Protein AF-A0AAP4UAI7-F1 (afdb_monomer_lite)

Radius of gyration: 28.84 Å; chains: 1; bounding box: 67×57×80 Å

Foldseek 3Di:
DLQPLVDPVSLVVLVVLLVLLLVLCVLVVDDPQLSVQVVCCLRPVDHDDDPDDLDGSDALLLSLLSGNDLDLVVSVVSLVVVVVVQPDLVSNLVSLLVNLVCLQVQQDLDFRPRADPQRRDNSRLCLLSSLCNLPPPVVNCVDPSNVVNVVSNVVSCVCLLVCQLVVLVVVVVVFVPPAPPDPPPSSSGHNSLSVLLVNLQQLEPVNVVVCVVVPCDLLNSLQSLLQLVVCLVVQVRGDPVSVVSSVSRVVSLVDPSHDPSSVVSNVCSVVVVHHHPVRVVVVVVVVVVVCVVPPPPLLVVLVVCLVVVHDPVVSVVSLCVVQVLQKAWAAFPVDPVCLDPVNCNLQVSLVSLCVVLPVPKDWDWDQPPPQCKIFIDINNHTQFIARSVCRVDVRVVSSVVSSQVVLCVSQPLQWAWDDDDRTIMIGRHDNVVSVSCVVSVNDGPVVD

pLDDT: mean 77.15, std 14.74, range [32.81, 96.56]

Sequence (448 aa):
MYWKVEDKKWMKARKVLWAELKKCLLEHQYSKKEVKYMEPYFLKGIRKQEDIAWAEPVPLIYCLAWHPSDDINVWFAEFQRIKSEARCEESMLGSISTSYILIKDNSYLYSPLNATENVKSLFLQREQLLYQFLFLNQQFLDDAYVKQAEQWRLEALRPLNSGALFSIDKLGGIIKDNKEGEPFAPYFNAFSIQHLCHLSQYLSTEMYKRQMRRDDSEEKLGRMLATSLQFYQQRQQYSAAFQTIAELWFKQLDSDEIAPEWKTIWANAKAGKYLTRDEYFSKDEADEVDIENNKINVEDELKQLLLDGTDKSEIIDCLAEYFEAETIALFDIEDLDNIRPPYSGFIDPLEQLVKLRGELDSVSYQDEVKDDVLTISLNEKVIGEINLDEVFSNETADYFQQIIDLAMEWFPNQALLSVEEGSTSLFILPSNIFKLLEESGIESDLLN

Structure (mmCIF, N/CA/C/O backbone):
data_AF-A0AAP4UAI7-F1
#
_entry.id   AF-A0AAP4UAI7-F1
#
loop_
_atom_site.group_PDB
_atom_site.id
_atom_site.type_symbol
_atom_site.label_atom_id
_atom_site.label_alt_id
_atom_site.label_comp_id
_atom_site.label_asym_id
_atom_site.label_entity_id
_atom_site.label_seq_id
_atom_site.pdbx_PDB_ins_code
_atom_site.Cartn_x
_atom_site.Cartn_y
_atom_site.Cartn_z
_atom_site.occupancy
_atom_site.B_iso_or_equiv
_atom_site.auth_seq_id
_atom_site.auth_comp_id
_atom_site.auth_asym_id
_atom_site.auth_atom_id
_atom_site.pdbx_PDB_model_num
ATOM 1 N N . MET A 1 1 ? 8.196 -7.792 -33.479 1.00 76.38 1 MET A N 1
ATOM 2 C CA . MET A 1 1 ? 8.934 -7.082 -32.411 1.00 76.38 1 MET A CA 1
ATOM 3 C C . MET A 1 1 ? 8.120 -5.855 -32.018 1.00 76.38 1 MET A C 1
ATOM 5 O O . MET A 1 1 ? 7.808 -5.069 -32.903 1.00 76.38 1 MET A O 1
ATOM 9 N N . TYR A 1 2 ? 7.700 -5.728 -30.753 1.00 91.88 2 TYR A N 1
ATOM 10 C CA . TYR A 1 2 ? 6.829 -4.625 -30.299 1.00 91.88 2 TYR A CA 1
ATOM 11 C C . TYR A 1 2 ? 7.576 -3.298 -30.119 1.00 91.88 2 TYR A C 1
ATOM 13 O O . TYR A 1 2 ? 7.007 -2.226 -30.315 1.00 91.88 2 TYR A O 1
ATOM 21 N N . TRP A 1 3 ? 8.871 -3.366 -29.806 1.00 93.75 3 TRP A N 1
ATOM 22 C CA . TRP A 1 3 ? 9.751 -2.205 -29.803 1.00 93.75 3 TRP A CA 1
ATOM 23 C C . TRP A 1 3 ? 10.050 -1.775 -31.237 1.00 93.75 3 TRP A C 1
ATOM 25 O O . TRP A 1 3 ? 10.728 -2.482 -31.984 1.00 93.75 3 TRP A O 1
ATOM 35 N N . LYS A 1 4 ? 9.565 -0.591 -31.618 1.00 94.44 4 LYS A N 1
ATOM 36 C CA . LYS A 1 4 ? 9.777 -0.002 -32.948 1.00 94.44 4 LYS A CA 1
ATOM 37 C C . LYS A 1 4 ? 11.125 0.720 -33.002 1.00 94.44 4 LYS A C 1
ATOM 39 O O . LYS A 1 4 ? 11.189 1.922 -33.235 1.00 94.44 4 LYS A O 1
ATOM 44 N N . VAL A 1 5 ? 12.213 -0.012 -32.752 1.00 93.38 5 VAL A N 1
ATOM 45 C CA . VAL A 1 5 ? 13.566 0.558 -32.591 1.00 93.38 5 VAL A CA 1
ATOM 46 C C . VAL A 1 5 ? 14.080 1.297 -33.832 1.00 93.38 5 VAL A C 1
ATOM 48 O O . VAL A 1 5 ? 14.880 2.222 -33.709 1.00 93.38 5 VAL A O 1
ATOM 51 N N . GLU A 1 6 ? 13.606 0.915 -35.018 1.00 94.88 6 GLU A N 1
ATOM 52 C CA . GLU A 1 6 ? 13.963 1.550 -36.293 1.00 94.88 6 GLU A CA 1
ATOM 53 C C . GLU A 1 6 ? 13.157 2.835 -36.565 1.00 94.88 6 GLU A C 1
ATOM 55 O O . GLU A 1 6 ? 13.572 3.680 -37.363 1.00 94.88 6 GLU A O 1
ATOM 60 N N . ASP A 1 7 ? 12.032 3.036 -35.870 1.00 95.88 7 ASP A N 1
ATOM 61 C CA . ASP A 1 7 ? 11.216 4.241 -35.985 1.00 95.88 7 ASP A CA 1
ATOM 62 C C . ASP A 1 7 ? 11.823 5.376 -35.145 1.00 95.88 7 ASP A C 1
ATOM 64 O O . ASP A 1 7 ? 11.728 5.426 -33.915 1.00 95.88 7 ASP A O 1
ATOM 68 N N . LYS A 1 8 ? 12.437 6.344 -35.837 1.00 95.19 8 LYS A N 1
ATOM 69 C CA . LYS A 1 8 ? 13.074 7.514 -35.215 1.00 95.19 8 LYS A CA 1
ATOM 70 C C . LYS A 1 8 ? 12.103 8.368 -34.394 1.00 95.19 8 LYS A C 1
ATOM 72 O O . LYS A 1 8 ? 12.527 8.935 -33.386 1.00 95.19 8 LYS A O 1
ATOM 77 N N . LYS A 1 9 ? 10.835 8.497 -34.809 1.00 96.19 9 LYS A N 1
ATOM 78 C CA . LYS A 1 9 ? 9.836 9.285 -34.065 1.00 96.19 9 LYS A CA 1
ATOM 79 C C . LYS A 1 9 ? 9.455 8.557 -32.783 1.00 96.19 9 LYS A C 1
ATOM 81 O O . LYS A 1 9 ? 9.480 9.173 -31.718 1.00 96.19 9 LYS A O 1
ATOM 86 N N . TRP A 1 10 ? 9.200 7.252 -32.880 1.00 95.19 10 TRP A N 1
ATOM 87 C CA . TRP A 1 10 ? 8.909 6.404 -31.725 1.00 95.19 10 TRP A CA 1
ATOM 88 C C . TRP A 1 10 ? 10.057 6.423 -30.709 1.00 95.19 10 TRP A C 1
ATOM 90 O O . TRP A 1 10 ? 9.844 6.730 -29.538 1.00 95.19 10 TRP A O 1
ATOM 100 N N . MET A 1 11 ? 11.295 6.212 -31.165 1.00 96.56 11 MET A N 1
ATOM 101 C CA . MET A 1 11 ? 12.482 6.249 -30.306 1.00 96.56 11 MET A CA 1
ATOM 102 C C . MET A 1 11 ? 12.698 7.610 -29.640 1.00 96.56 11 MET A C 1
ATOM 104 O O . MET A 1 11 ? 13.124 7.661 -28.486 1.00 96.56 11 MET A O 1
ATOM 108 N N . LYS A 1 12 ? 12.424 8.719 -30.342 1.00 95.88 12 LYS A N 1
ATOM 109 C CA . LYS A 1 12 ? 12.525 10.062 -29.756 1.00 95.88 12 LYS A CA 1
ATOM 110 C C . LYS A 1 12 ? 11.512 10.238 -28.624 1.00 95.88 12 LYS A C 1
ATOM 112 O O . LYS A 1 12 ? 11.913 10.648 -27.541 1.00 95.88 12 LYS A O 1
ATOM 117 N N . ALA A 1 13 ? 10.246 9.881 -28.850 1.00 93.75 13 ALA A N 1
ATOM 118 C CA . ALA A 1 13 ? 9.206 9.948 -27.823 1.00 93.75 13 ALA A CA 1
ATOM 119 C C . ALA A 1 13 ? 9.535 9.047 -26.621 1.00 93.75 13 ALA A C 1
ATOM 121 O O . ALA A 1 13 ? 9.470 9.483 -25.475 1.00 93.75 13 ALA A O 1
ATOM 122 N N . ARG A 1 14 ? 9.993 7.814 -26.877 1.00 94.38 14 ARG A N 1
ATOM 123 C CA . ARG A 1 14 ? 10.362 6.859 -25.824 1.00 94.38 14 ARG A CA 1
ATOM 124 C C . ARG A 1 14 ? 11.541 7.349 -24.978 1.00 94.38 14 ARG A C 1
ATOM 126 O O . ARG A 1 14 ? 11.528 7.167 -23.770 1.00 94.38 14 ARG A O 1
ATOM 133 N N . LYS A 1 15 ? 12.537 8.013 -25.575 1.00 95.94 15 LYS A N 1
ATOM 134 C CA . LYS A 1 15 ? 13.660 8.615 -24.831 1.00 95.94 15 LYS A CA 1
ATOM 135 C C . LYS A 1 15 ? 13.243 9.784 -23.942 1.00 95.94 15 LYS A C 1
ATOM 137 O O . LYS A 1 15 ? 13.803 9.922 -22.861 1.00 95.94 15 LYS A O 1
ATOM 142 N N . VAL A 1 16 ? 12.298 10.610 -24.392 1.00 94.25 16 VAL A N 1
ATOM 143 C CA . VAL A 1 16 ? 11.741 11.694 -23.564 1.00 94.25 16 VAL A CA 1
ATOM 144 C C . VAL A 1 16 ? 11.039 11.095 -22.349 1.00 94.25 16 VAL A C 1
ATOM 146 O O . VAL A 1 16 ? 11.386 11.435 -21.224 1.00 94.25 16 VAL A O 1
ATOM 149 N N . LEU A 1 17 ? 10.169 10.107 -22.573 1.00 93.44 17 LEU A N 1
ATOM 150 C CA . LEU A 1 17 ? 9.471 9.415 -21.490 1.00 93.44 17 LEU A CA 1
ATOM 151 C C . LEU A 1 17 ? 10.438 8.721 -20.515 1.00 93.44 17 LEU A C 1
ATOM 153 O O . LEU A 1 17 ? 10.250 8.790 -19.307 1.00 93.44 17 LEU A O 1
ATOM 157 N N . TRP A 1 18 ? 11.506 8.096 -21.024 1.00 95.31 18 TRP A N 1
ATOM 158 C CA . TRP A 1 18 ? 12.556 7.510 -20.184 1.00 95.31 18 TRP A CA 1
ATOM 159 C C . TRP A 1 18 ? 13.267 8.556 -19.323 1.00 95.31 18 TRP A C 1
ATOM 161 O O . TRP A 1 18 ? 13.574 8.285 -18.169 1.00 95.31 18 TRP A O 1
ATOM 171 N N . ALA A 1 19 ? 13.550 9.741 -19.867 1.00 93.25 19 ALA A N 1
ATOM 172 C CA . ALA A 1 19 ? 14.228 10.797 -19.121 1.00 93.25 19 ALA A CA 1
ATOM 173 C C . ALA A 1 19 ? 13.386 11.298 -17.938 1.00 93.25 19 ALA A C 1
ATOM 175 O O . ALA A 1 19 ? 13.950 11.603 -16.890 1.00 93.25 19 ALA A O 1
ATOM 176 N N . GLU A 1 20 ? 12.063 11.353 -18.100 1.00 91.06 20 GLU A N 1
ATOM 177 C CA . GLU A 1 20 ? 11.120 11.665 -17.022 1.00 91.06 20 GLU A CA 1
ATOM 178 C C . GLU A 1 20 ? 11.054 10.513 -16.007 1.00 91.06 20 GLU A C 1
ATOM 180 O O . GLU A 1 20 ? 11.339 10.722 -14.831 1.00 91.06 20 GLU A O 1
ATOM 185 N N . LEU A 1 21 ? 10.831 9.277 -16.468 1.00 90.69 21 LEU A N 1
ATOM 186 C CA . LEU A 1 21 ? 10.752 8.090 -15.606 1.00 90.69 21 LEU A CA 1
ATOM 187 C C . LEU A 1 21 ? 12.034 7.850 -14.800 1.00 90.69 21 LEU A C 1
ATOM 189 O O . LEU A 1 21 ? 11.981 7.466 -13.637 1.00 90.69 21 LEU A O 1
ATOM 193 N N . LYS A 1 22 ? 13.197 8.115 -15.397 1.00 92.06 22 LYS A N 1
ATOM 194 C CA . LYS A 1 22 ? 14.500 8.015 -14.740 1.00 92.06 22 LYS A CA 1
ATOM 195 C C . LYS A 1 22 ? 14.610 8.922 -13.514 1.00 92.06 22 LYS A C 1
ATOM 197 O O . LYS A 1 22 ? 15.259 8.522 -12.553 1.00 92.06 22 LYS A O 1
ATOM 202 N N . LYS A 1 23 ? 14.032 10.127 -13.549 1.00 87.62 23 LYS A N 1
ATOM 203 C CA . LYS A 1 23 ? 14.032 11.026 -12.385 1.00 87.62 23 LYS A CA 1
ATOM 204 C C . LYS A 1 23 ? 13.208 10.414 -11.257 1.00 87.62 23 LYS A C 1
ATOM 206 O O . LYS A 1 23 ? 13.740 10.231 -10.170 1.00 87.62 23 LYS A O 1
ATOM 211 N N . CYS A 1 24 ? 11.993 9.957 -11.575 1.00 84.81 24 CYS A N 1
ATOM 212 C CA . CYS A 1 24 ? 11.124 9.283 -10.614 1.00 84.81 24 CYS A CA 1
ATOM 213 C C . CYS A 1 24 ? 11.801 8.047 -9.998 1.00 84.81 24 CYS A C 1
ATOM 215 O O . CYS A 1 24 ? 11.779 7.888 -8.785 1.00 84.81 24 CYS A O 1
ATOM 217 N N . LEU A 1 25 ? 12.451 7.196 -10.802 1.00 86.88 25 LEU A N 1
ATOM 218 C CA . LEU A 1 25 ? 13.156 6.010 -10.299 1.00 86.88 25 LEU A CA 1
ATOM 219 C C . LEU A 1 25 ? 14.270 6.370 -9.304 1.00 86.88 25 LEU A C 1
ATOM 221 O O . LEU A 1 25 ? 14.360 5.757 -8.249 1.00 86.88 25 LEU A O 1
ATOM 225 N N . LEU A 1 26 ? 15.105 7.368 -9.609 1.00 86.56 26 LEU A N 1
ATOM 226 C CA . LEU A 1 26 ? 16.193 7.777 -8.709 1.00 86.56 26 LEU A CA 1
ATOM 227 C C . LEU A 1 26 ? 15.679 8.319 -7.364 1.00 86.56 26 LEU A C 1
ATOM 229 O O . LEU A 1 26 ? 16.359 8.176 -6.356 1.00 86.56 26 LEU A O 1
ATOM 233 N N . GLU A 1 27 ? 14.491 8.919 -7.348 1.00 80.75 27 GLU A N 1
ATOM 234 C CA . GLU A 1 27 ? 13.838 9.410 -6.127 1.00 80.75 27 GLU A CA 1
ATOM 235 C C . GLU A 1 27 ? 13.199 8.289 -5.307 1.00 80.75 27 GLU A C 1
ATOM 237 O O . GLU A 1 27 ? 13.203 8.354 -4.084 1.00 80.75 27 GLU A O 1
ATOM 242 N N . HIS A 1 28 ? 12.744 7.212 -5.954 1.00 74.81 28 HIS A N 1
ATOM 243 C CA . HIS A 1 28 ? 12.301 5.984 -5.274 1.00 74.81 28 HIS A CA 1
ATOM 244 C C . HIS A 1 28 ? 13.496 5.110 -4.859 1.00 74.81 28 HIS A C 1
ATOM 246 O O . HIS A 1 28 ? 13.409 3.886 -4.865 1.00 74.81 28 HIS A O 1
ATOM 252 N N . GLN A 1 29 ? 14.632 5.746 -4.554 1.00 80.50 29 GLN A N 1
ATOM 253 C CA . GLN A 1 29 ? 15.857 5.138 -4.035 1.00 80.50 29 GLN A CA 1
ATOM 254 C C . GLN A 1 29 ? 16.508 4.069 -4.933 1.00 80.50 29 GLN A C 1
ATOM 256 O O . GLN A 1 29 ? 17.424 3.374 -4.495 1.00 80.50 29 GLN A O 1
ATOM 261 N N . TYR A 1 30 ? 16.134 3.970 -6.216 1.00 83.44 30 TYR A N 1
ATOM 262 C CA . TYR A 1 30 ? 16.882 3.129 -7.151 1.00 83.44 30 TYR A CA 1
ATOM 263 C C . TYR A 1 30 ? 18.268 3.725 -7.394 1.00 83.44 30 TYR A C 1
ATOM 265 O O . TYR A 1 30 ? 18.428 4.900 -7.740 1.00 83.44 30 TYR A O 1
ATOM 273 N N . SER A 1 31 ? 19.303 2.897 -7.300 1.00 86.44 31 SER A N 1
ATOM 274 C CA . SER A 1 31 ? 20.669 3.322 -7.569 1.00 86.44 31 SER A CA 1
ATOM 275 C C . SER A 1 31 ? 20.860 3.695 -9.044 1.00 86.44 31 SER A C 1
ATOM 277 O O . SER A 1 31 ? 20.263 3.135 -9.970 1.00 86.44 31 SER A O 1
ATOM 279 N N . LYS A 1 32 ? 21.816 4.594 -9.311 1.00 88.12 32 LYS A N 1
ATOM 280 C CA . LYS A 1 32 ? 22.241 4.921 -10.688 1.00 88.12 32 LYS A CA 1
ATOM 281 C C . LYS A 1 32 ? 22.667 3.676 -11.478 1.00 88.12 32 LYS A C 1
ATOM 283 O O . LYS A 1 32 ? 22.571 3.677 -12.708 1.00 88.12 32 LYS A O 1
ATOM 288 N N . LYS A 1 33 ? 23.162 2.642 -10.785 1.00 85.31 33 LYS A N 1
ATOM 289 C CA . LYS A 1 33 ? 23.569 1.362 -11.373 1.00 85.31 33 LYS A CA 1
ATOM 290 C C . LYS A 1 33 ? 22.338 0.608 -11.886 1.00 85.31 33 LYS A C 1
ATOM 292 O O . LYS A 1 33 ? 22.302 0.273 -13.065 1.00 85.31 33 LYS A O 1
ATOM 297 N N . GLU A 1 34 ? 21.314 0.433 -11.053 1.00 85.44 34 GLU A N 1
ATOM 298 C CA . GLU A 1 34 ? 20.052 -0.240 -11.406 1.00 85.44 34 GLU A CA 1
ATOM 299 C C . GLU A 1 34 ? 19.331 0.461 -12.555 1.00 85.44 34 GLU A C 1
ATOM 301 O O . GLU A 1 34 ? 19.024 -0.155 -13.576 1.00 85.44 34 GLU A O 1
ATOM 306 N N . VAL A 1 35 ? 19.177 1.783 -12.467 1.00 89.69 35 VAL A N 1
ATOM 307 C CA . VAL A 1 35 ? 18.531 2.582 -13.518 1.00 89.69 35 VAL A CA 1
ATOM 308 C C . VAL A 1 35 ? 19.244 2.428 -14.869 1.00 89.69 35 VAL A C 1
ATOM 310 O O . VAL A 1 35 ? 18.606 2.363 -15.923 1.00 89.69 35 VAL A O 1
ATOM 313 N N . LYS A 1 36 ? 20.579 2.315 -14.869 1.00 87.75 36 LYS A N 1
ATOM 314 C CA . LYS A 1 36 ? 21.368 2.075 -16.088 1.00 87.75 36 LYS A CA 1
ATOM 315 C C . LYS A 1 36 ? 21.093 0.695 -16.704 1.00 87.75 36 LYS A C 1
ATOM 317 O O . LYS A 1 36 ? 21.211 0.558 -17.924 1.00 87.75 36 LYS A O 1
ATOM 322 N N . TYR A 1 37 ? 20.737 -0.314 -15.908 1.00 85.12 37 TYR A N 1
ATOM 323 C CA . TYR A 1 37 ? 20.347 -1.640 -16.409 1.00 85.12 37 TYR A CA 1
ATOM 324 C C . TYR A 1 37 ? 18.906 -1.697 -16.914 1.00 85.12 37 TYR A C 1
ATOM 326 O O . TYR A 1 37 ? 18.614 -2.490 -17.809 1.00 85.12 37 TYR A O 1
ATOM 334 N N . MET A 1 38 ? 18.039 -0.823 -16.408 1.00 91.06 38 MET A N 1
ATOM 335 C CA . MET A 1 38 ? 16.642 -0.705 -16.828 1.00 91.06 38 MET A CA 1
ATOM 336 C C . MET A 1 38 ? 16.470 -0.012 -18.188 1.00 91.06 38 MET A C 1
ATOM 338 O O . MET A 1 38 ? 15.607 -0.397 -18.981 1.00 91.06 38 MET A O 1
ATOM 342 N N . GLU A 1 39 ? 17.332 0.957 -18.513 1.00 93.12 39 GLU A N 1
ATOM 343 C CA . GLU A 1 39 ? 17.245 1.745 -19.753 1.00 93.12 39 GLU A CA 1
ATOM 344 C C . GLU A 1 39 ? 17.208 0.903 -21.051 1.00 93.12 39 GLU A C 1
ATOM 346 O O . GLU A 1 39 ? 16.347 1.151 -21.905 1.00 93.12 39 GLU A O 1
ATOM 351 N N . PRO A 1 40 ? 18.093 -0.098 -21.260 1.00 92.44 40 PRO A N 1
ATOM 352 C CA . PRO A 1 40 ? 18.073 -0.915 -22.472 1.00 92.44 40 PRO A CA 1
ATOM 353 C C . PRO A 1 40 ? 16.769 -1.692 -22.651 1.00 92.44 40 PRO A C 1
ATOM 355 O O . PRO A 1 40 ? 16.309 -1.844 -23.787 1.00 92.44 40 PRO A O 1
ATOM 358 N N . TYR A 1 41 ? 16.157 -2.146 -21.557 1.00 92.94 41 TYR A N 1
ATOM 359 C CA . TYR A 1 41 ? 14.871 -2.823 -21.621 1.00 92.94 41 TYR A CA 1
ATOM 360 C C . TYR A 1 41 ? 13.769 -1.841 -22.012 1.00 92.94 41 TYR A C 1
ATOM 362 O O . TYR A 1 41 ? 13.064 -2.059 -22.996 1.00 92.94 41 TYR A O 1
ATOM 370 N N . PHE A 1 42 ? 13.686 -0.699 -21.332 1.00 94.81 42 PHE A N 1
ATOM 371 C CA . PHE A 1 42 ? 12.674 0.311 -21.624 1.00 94.81 42 PHE A CA 1
ATOM 372 C C . PHE A 1 42 ? 12.702 0.770 -23.092 1.00 94.81 42 PHE A C 1
ATOM 374 O O . PHE A 1 42 ? 11.671 0.842 -23.771 1.00 94.81 42 PHE A O 1
ATOM 381 N N . LEU A 1 43 ? 13.904 1.049 -23.604 1.00 95.00 43 LEU A N 1
ATOM 382 C CA . LEU A 1 43 ? 14.095 1.600 -24.943 1.00 95.00 43 LEU A CA 1
ATOM 383 C C . LEU A 1 43 ? 14.069 0.550 -26.056 1.00 95.00 43 LEU A C 1
ATOM 385 O O . LEU A 1 43 ? 13.729 0.898 -27.187 1.00 95.00 43 LEU A O 1
ATOM 389 N N . LYS A 1 44 ? 14.477 -0.697 -25.787 1.00 93.06 44 LYS A N 1
ATOM 390 C CA . LYS A 1 44 ? 14.738 -1.697 -26.843 1.00 93.06 44 LYS A CA 1
ATOM 391 C C . LYS A 1 44 ? 14.247 -3.117 -26.537 1.00 93.06 44 LYS A C 1
ATOM 393 O O . LYS A 1 44 ? 14.396 -3.979 -27.397 1.00 93.06 44 LYS A O 1
ATOM 398 N N .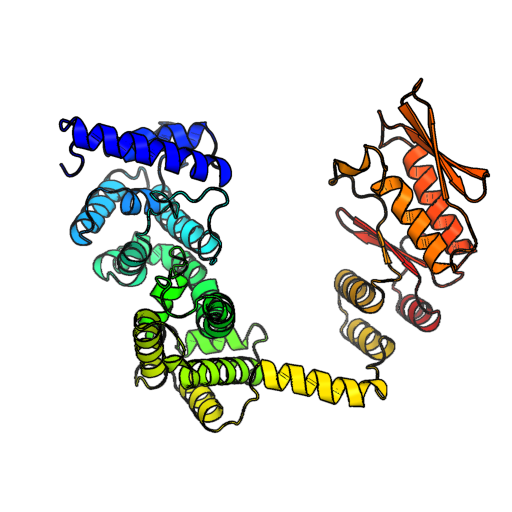 GLY A 1 45 ? 13.709 -3.375 -25.348 1.00 89.88 45 GLY A N 1
ATOM 399 C CA . GLY A 1 45 ? 13.297 -4.708 -24.898 1.00 89.88 45 GLY A CA 1
ATOM 400 C C . GLY A 1 45 ? 14.472 -5.629 -24.563 1.00 89.88 45 GLY A C 1
ATOM 401 O O . GLY A 1 45 ? 14.315 -6.843 -24.529 1.00 89.88 45 GLY A O 1
ATOM 402 N N . ILE A 1 46 ? 15.672 -5.077 -24.353 1.00 88.00 46 ILE A N 1
ATOM 403 C CA . ILE A 1 46 ? 16.888 -5.861 -24.105 1.00 88.00 46 ILE A CA 1
ATOM 404 C C . ILE A 1 46 ? 17.129 -5.971 -22.598 1.00 88.00 46 ILE A C 1
ATOM 406 O O . IL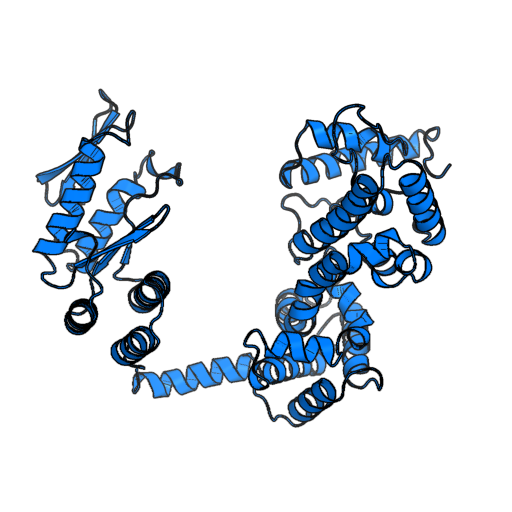E A 1 46 ? 17.455 -4.971 -21.957 1.00 88.00 46 ILE A O 1
ATOM 410 N N . ARG A 1 47 ? 17.039 -7.186 -22.044 1.00 82.75 47 ARG A N 1
ATOM 411 C CA . ARG A 1 47 ? 17.447 -7.488 -20.661 1.00 82.75 47 ARG A CA 1
ATOM 412 C C . ARG A 1 47 ? 18.927 -7.872 -20.653 1.00 82.75 47 ARG A C 1
ATOM 414 O O . ARG A 1 47 ? 19.324 -8.819 -21.325 1.00 82.75 47 ARG A O 1
ATOM 421 N N . LYS A 1 48 ? 19.761 -7.126 -19.926 1.00 71.12 48 LYS A N 1
ATOM 422 C CA . LYS A 1 48 ? 21.174 -7.485 -19.724 1.00 71.12 48 LYS A CA 1
ATOM 423 C C . LYS A 1 48 ? 21.296 -8.345 -18.474 1.00 71.12 48 LYS A C 1
ATOM 425 O O . LYS A 1 48 ? 21.138 -7.814 -17.385 1.00 71.12 48 LYS A O 1
ATOM 430 N N . GLN A 1 49 ? 21.589 -9.632 -18.624 1.00 63.56 49 GLN A N 1
ATOM 431 C CA . GLN A 1 49 ? 21.944 -10.483 -17.487 1.00 63.56 49 GLN A CA 1
ATOM 432 C C . GLN A 1 49 ? 23.398 -10.195 -17.076 1.00 63.56 49 GLN A C 1
ATOM 434 O O . GLN A 1 49 ? 24.285 -10.226 -17.928 1.00 63.56 49 GLN A O 1
ATOM 439 N N . GLU A 1 50 ? 23.655 -9.882 -15.802 1.00 59.72 50 GLU A N 1
ATOM 440 C CA . GLU A 1 50 ? 25.025 -9.863 -15.265 1.00 59.72 50 GLU A CA 1
ATOM 441 C C . GLU A 1 50 ? 25.406 -11.269 -14.797 1.00 59.72 50 GLU A C 1
ATOM 443 O O . GLU A 1 50 ? 24.634 -11.925 -14.102 1.00 59.72 50 GLU A O 1
ATOM 448 N N . ASP A 1 51 ? 26.604 -11.744 -15.135 1.00 54.72 51 ASP A N 1
ATOM 449 C CA . ASP A 1 51 ? 27.082 -13.098 -14.806 1.00 54.72 51 ASP A CA 1
ATOM 450 C C . ASP A 1 51 ? 27.233 -13.386 -13.298 1.00 54.72 51 ASP A C 1
ATOM 452 O O . ASP A 1 51 ? 27.428 -14.538 -12.930 1.00 54.72 51 ASP A O 1
ATOM 456 N N . ILE A 1 52 ? 27.122 -12.381 -12.412 1.00 47.94 52 ILE A N 1
ATOM 457 C CA . ILE A 1 52 ? 27.586 -12.503 -11.013 1.00 47.94 52 ILE A CA 1
ATOM 458 C C . ILE A 1 52 ? 26.552 -12.062 -9.949 1.00 47.94 52 ILE A C 1
ATOM 460 O O . ILE A 1 52 ? 26.721 -12.388 -8.779 1.00 47.94 52 ILE A O 1
ATOM 464 N N . ALA A 1 53 ? 25.446 -11.394 -10.297 1.00 50.47 53 ALA A N 1
ATOM 465 C CA . ALA A 1 53 ? 24.447 -10.971 -9.305 1.00 50.47 53 ALA A CA 1
ATOM 466 C C . ALA A 1 53 ? 23.164 -11.815 -9.380 1.00 50.47 53 ALA A C 1
ATOM 468 O O . ALA A 1 53 ? 22.595 -11.991 -10.454 1.00 50.47 53 ALA A O 1
ATOM 469 N N . TRP A 1 54 ? 22.688 -12.280 -8.222 1.00 50.16 54 TRP A N 1
ATOM 470 C CA . TRP A 1 54 ? 21.348 -12.855 -8.024 1.00 50.16 54 TRP A CA 1
ATOM 471 C C . TRP A 1 54 ? 20.216 -11.831 -8.234 1.00 50.16 54 TRP A C 1
ATOM 473 O O . TRP A 1 54 ? 19.046 -12.200 -8.266 1.00 50.16 54 TRP A O 1
ATOM 483 N N . ALA A 1 55 ? 20.558 -10.547 -8.369 1.00 55.16 55 ALA A N 1
ATOM 484 C CA . ALA A 1 55 ? 19.613 -9.459 -8.559 1.00 55.16 55 ALA A CA 1
ATOM 485 C C . ALA A 1 55 ? 19.099 -9.408 -10.004 1.00 55.16 55 ALA A C 1
ATOM 487 O O . ALA A 1 55 ? 19.876 -9.398 -10.965 1.00 55.16 55 ALA A O 1
ATOM 488 N N . GLU A 1 56 ? 17.780 -9.323 -10.155 1.00 66.56 56 GLU A N 1
ATOM 489 C CA . GLU A 1 56 ? 17.173 -9.097 -11.456 1.00 66.56 56 GLU A CA 1
ATOM 490 C C . GLU A 1 56 ? 17.519 -7.698 -11.982 1.00 66.56 56 GLU A C 1
ATOM 492 O O . GLU A 1 56 ? 17.258 -6.704 -11.308 1.00 66.56 56 GLU A O 1
ATOM 497 N N . PRO A 1 57 ? 18.043 -7.573 -13.212 1.00 71.50 57 PRO A N 1
ATOM 498 C CA . PRO A 1 57 ? 18.409 -6.271 -13.771 1.00 71.50 57 PRO A CA 1
ATOM 499 C C . PRO A 1 57 ? 17.184 -5.377 -14.015 1.00 71.50 57 PRO A C 1
ATOM 501 O O . PRO A 1 57 ? 17.303 -4.154 -14.017 1.00 71.50 57 PRO A O 1
ATOM 504 N N . VAL A 1 58 ? 16.019 -5.994 -14.255 1.00 86.56 58 VAL A N 1
ATOM 505 C CA . VAL A 1 58 ? 14.716 -5.335 -14.389 1.00 86.56 58 VAL A CA 1
ATOM 506 C C . VAL A 1 58 ? 13.646 -6.262 -13.796 1.00 86.56 58 VAL A C 1
ATOM 508 O O . VAL A 1 58 ? 13.455 -7.350 -14.357 1.00 86.56 58 VAL A O 1
ATOM 511 N N . PRO A 1 59 ? 12.953 -5.843 -12.718 1.00 87.75 59 PRO A N 1
ATOM 512 C CA . PRO A 1 59 ? 11.821 -6.564 -12.140 1.00 87.75 59 PRO A CA 1
ATOM 513 C C . PRO A 1 59 ? 10.748 -6.931 -13.171 1.00 87.75 59 PRO A C 1
ATOM 515 O O . PRO A 1 59 ? 10.444 -6.135 -14.069 1.00 87.75 59 PRO A O 1
ATOM 518 N N . LEU A 1 60 ? 10.134 -8.111 -13.025 1.00 91.19 60 LEU A N 1
ATOM 519 C CA . LEU A 1 60 ? 9.073 -8.596 -13.921 1.00 91.19 60 LEU A CA 1
ATOM 520 C C . LEU A 1 60 ? 7.923 -7.591 -14.063 1.00 91.19 60 LEU A C 1
ATOM 522 O O . LEU A 1 60 ? 7.504 -7.314 -15.186 1.00 91.19 60 LEU A O 1
ATOM 526 N N . ILE A 1 61 ? 7.456 -6.983 -12.972 1.00 91.38 61 ILE A N 1
ATOM 527 C CA . ILE A 1 61 ? 6.380 -5.985 -13.036 1.00 91.38 61 ILE A CA 1
ATOM 528 C C . ILE A 1 61 ? 6.705 -4.802 -13.957 1.00 91.38 61 ILE A C 1
ATOM 530 O O . ILE A 1 61 ? 5.856 -4.389 -14.745 1.00 91.38 61 ILE A O 1
ATOM 534 N N . TYR A 1 62 ? 7.942 -4.301 -13.939 1.00 92.00 62 TYR A N 1
ATOM 535 C CA . TYR A 1 62 ? 8.383 -3.253 -14.861 1.00 92.00 62 TYR A CA 1
ATOM 536 C C . TYR A 1 62 ? 8.569 -3.781 -16.274 1.00 92.00 62 TYR A C 1
ATOM 538 O O . TYR A 1 62 ? 8.336 -3.052 -17.238 1.00 92.00 62 TYR A O 1
ATOM 546 N N . CYS A 1 63 ? 8.931 -5.058 -16.418 1.00 92.75 63 CYS A N 1
ATOM 547 C CA . CYS A 1 63 ? 8.985 -5.678 -17.730 1.00 92.75 63 CYS A CA 1
ATOM 548 C C . CYS A 1 63 ? 7.613 -5.638 -18.412 1.00 92.75 63 CYS A C 1
ATOM 550 O O . CYS A 1 63 ? 7.524 -5.226 -19.570 1.00 92.75 63 CYS A O 1
ATOM 552 N N . LEU A 1 64 ? 6.555 -5.974 -17.676 1.00 94.50 64 LEU A N 1
ATOM 553 C CA . LEU A 1 64 ? 5.173 -5.915 -18.148 1.00 94.50 64 LEU A CA 1
ATOM 554 C C . LEU A 1 64 ? 4.700 -4.465 -18.339 1.00 94.50 64 LEU A C 1
ATOM 556 O O . LEU A 1 64 ? 4.249 -4.092 -19.423 1.00 94.50 64 LEU A O 1
ATOM 560 N N . ALA A 1 65 ? 4.886 -3.613 -17.327 1.00 92.31 65 ALA A N 1
ATOM 561 C CA . ALA A 1 65 ? 4.439 -2.222 -17.352 1.00 92.31 65 ALA A CA 1
ATOM 562 C C . ALA A 1 65 ? 5.069 -1.426 -18.505 1.00 92.31 65 ALA A C 1
ATOM 564 O O . ALA A 1 65 ? 4.396 -0.670 -19.202 1.00 92.31 65 ALA A O 1
ATOM 565 N N . TRP A 1 66 ? 6.364 -1.613 -18.762 1.00 94.56 66 TRP A N 1
ATOM 566 C CA . TRP A 1 66 ? 7.089 -0.861 -19.788 1.00 94.56 66 TRP A CA 1
ATOM 567 C C . TRP A 1 66 ? 7.056 -1.521 -21.172 1.00 94.56 66 TRP A C 1
ATOM 569 O O . TRP A 1 66 ? 7.634 -0.977 -22.122 1.00 94.56 66 TRP A O 1
ATOM 579 N N . HIS A 1 67 ? 6.380 -2.662 -21.322 1.00 95.38 67 HIS A N 1
ATOM 580 C CA . HIS A 1 67 ? 6.216 -3.332 -22.607 1.00 95.38 67 HIS A CA 1
ATOM 581 C C . HIS A 1 67 ? 5.362 -2.472 -23.575 1.00 95.38 67 HIS A C 1
ATOM 583 O O . HIS A 1 67 ? 4.331 -1.955 -23.173 1.00 95.38 67 HIS A O 1
ATOM 589 N N . PRO A 1 68 ? 5.684 -2.293 -24.870 1.00 94.44 68 PRO A N 1
ATOM 590 C CA . PRO A 1 68 ? 4.908 -1.398 -25.747 1.00 94.44 68 PRO A CA 1
ATOM 591 C C . PRO A 1 68 ? 3.464 -1.838 -26.052 1.00 94.44 68 PRO A C 1
ATOM 593 O O . PRO A 1 68 ? 2.670 -1.019 -26.498 1.00 94.44 68 PRO A O 1
ATOM 596 N N . SER A 1 69 ? 3.136 -3.116 -25.853 1.00 94.44 69 SER A N 1
ATOM 597 C CA . SER A 1 69 ? 1.778 -3.672 -26.013 1.00 94.44 69 SER A CA 1
ATOM 598 C C . SER A 1 69 ? 0.973 -3.591 -24.714 1.00 94.44 69 SER A C 1
ATOM 600 O O . SER A 1 69 ? 1.563 -3.792 -23.654 1.00 94.44 69 SER A O 1
ATOM 602 N N . ASP A 1 70 ? -0.341 -3.386 -24.826 1.00 92.12 70 ASP A N 1
ATOM 603 C CA . ASP A 1 70 ? -1.338 -3.506 -23.743 1.00 92.12 70 ASP A CA 1
ATOM 604 C C . ASP A 1 70 ? -2.054 -4.877 -23.746 1.00 92.12 70 ASP A C 1
ATOM 606 O O . ASP A 1 70 ? -2.919 -5.140 -22.916 1.00 92.12 70 ASP A O 1
ATOM 610 N N . ASP A 1 71 ? -1.728 -5.760 -24.698 1.00 93.06 71 ASP A N 1
ATOM 611 C CA . ASP A 1 71 ? -2.357 -7.081 -24.831 1.00 93.06 71 ASP A CA 1
ATOM 612 C C . ASP A 1 71 ? -1.828 -8.070 -23.776 1.00 93.06 71 ASP A C 1
ATOM 614 O O . ASP A 1 71 ? -0.644 -8.419 -23.757 1.00 93.06 71 ASP A O 1
ATOM 618 N N . ILE A 1 72 ? -2.739 -8.574 -22.940 1.00 90.81 72 ILE A N 1
ATOM 619 C CA . ILE A 1 72 ? -2.493 -9.563 -21.882 1.00 90.81 72 ILE A CA 1
ATOM 620 C C . ILE A 1 72 ? -1.830 -10.845 -22.411 1.00 90.81 72 ILE A C 1
ATOM 622 O O . ILE A 1 72 ? -0.963 -11.405 -21.740 1.00 90.81 72 ILE A O 1
ATOM 626 N N . ASN A 1 73 ? -2.172 -11.312 -23.615 1.00 92.50 73 ASN A N 1
ATOM 627 C CA . ASN A 1 73 ? -1.549 -12.512 -24.189 1.00 92.50 73 ASN A CA 1
ATOM 628 C C . ASN A 1 73 ? -0.082 -12.261 -24.547 1.00 92.50 73 ASN A C 1
ATOM 630 O O . ASN A 1 73 ? 0.762 -13.151 -24.439 1.00 92.50 73 ASN A O 1
ATOM 634 N N . VAL A 1 74 ? 0.234 -11.030 -24.953 1.00 94.50 74 VAL A N 1
ATOM 635 C CA . VAL A 1 74 ? 1.611 -10.610 -25.223 1.00 94.50 74 VAL A CA 1
ATOM 636 C C . VAL A 1 74 ? 2.405 -10.534 -23.927 1.00 94.50 74 VAL A C 1
ATOM 638 O O . VAL A 1 74 ? 3.552 -10.969 -23.894 1.00 94.50 74 VAL A O 1
ATOM 641 N N . TRP A 1 75 ? 1.793 -10.044 -22.850 1.00 95.12 75 TRP A N 1
ATOM 642 C CA . TRP A 1 75 ? 2.400 -10.035 -21.518 1.00 95.12 75 TRP A CA 1
ATOM 643 C C . TRP A 1 75 ? 2.638 -11.444 -20.983 1.00 95.12 75 TRP A C 1
ATOM 645 O O . TRP A 1 75 ? 3.691 -11.710 -20.412 1.00 95.12 75 TRP A O 1
ATOM 655 N N . PHE A 1 76 ? 1.715 -12.373 -21.236 1.00 94.69 76 PHE A N 1
ATOM 656 C CA . PHE A 1 76 ? 1.911 -13.774 -20.881 1.00 94.69 76 PHE A CA 1
ATOM 657 C C . PHE A 1 76 ? 3.069 -14.399 -21.666 1.00 94.69 76 PHE A C 1
ATOM 659 O O . PHE A 1 76 ? 3.917 -15.068 -21.082 1.00 94.69 76 PHE A O 1
ATOM 666 N N . ALA A 1 77 ? 3.165 -14.134 -22.972 1.00 93.38 77 ALA A N 1
ATOM 667 C CA . ALA A 1 77 ? 4.300 -14.580 -23.779 1.00 93.38 77 ALA A CA 1
ATOM 668 C C . ALA A 1 77 ? 5.632 -13.984 -23.288 1.00 93.38 77 ALA A C 1
ATOM 670 O O . ALA A 1 77 ? 6.646 -14.681 -23.263 1.00 93.38 77 ALA A O 1
ATOM 671 N N . GLU A 1 78 ? 5.629 -12.722 -22.856 1.00 92.19 78 GLU A N 1
ATOM 672 C CA . GLU A 1 78 ? 6.800 -12.064 -22.275 1.00 92.19 78 GLU A CA 1
ATOM 673 C C . GLU A 1 78 ? 7.192 -12.678 -20.925 1.00 92.19 78 GLU A C 1
ATOM 675 O O . GLU A 1 78 ? 8.369 -12.947 -20.692 1.00 92.19 78 GLU A O 1
ATOM 680 N N . PHE A 1 79 ? 6.218 -12.994 -20.070 1.00 93.69 79 PHE A N 1
ATOM 681 C CA . PHE A 1 79 ? 6.441 -13.754 -18.841 1.00 93.69 79 PHE A CA 1
ATOM 682 C C . PHE A 1 79 ? 7.060 -15.129 -19.130 1.00 93.69 79 PHE A C 1
ATOM 684 O O . PHE A 1 79 ? 8.062 -15.485 -18.513 1.00 93.69 79 PHE A O 1
ATOM 691 N N . GLN A 1 80 ? 6.537 -15.877 -20.109 1.00 93.00 80 GLN A N 1
ATOM 692 C CA . GLN A 1 80 ? 7.102 -17.175 -20.501 1.00 93.00 80 GLN A CA 1
ATOM 693 C C . GLN A 1 80 ? 8.530 -17.040 -21.052 1.00 93.00 80 GLN A C 1
ATOM 695 O O . GLN A 1 80 ? 9.390 -17.869 -20.748 1.00 93.00 80 GLN A O 1
ATOM 700 N N . ARG A 1 81 ? 8.822 -15.972 -21.807 1.00 90.38 81 ARG A N 1
ATOM 701 C CA . ARG A 1 81 ? 10.183 -15.656 -22.267 1.00 90.38 81 ARG A CA 1
ATOM 702 C C . ARG A 1 81 ? 11.119 -15.403 -21.084 1.00 90.38 81 ARG A C 1
ATOM 704 O O . ARG A 1 81 ? 12.165 -16.040 -20.999 1.00 90.38 81 ARG A O 1
ATOM 711 N N . ILE A 1 82 ? 10.727 -14.536 -20.151 1.00 88.88 82 ILE A N 1
ATOM 712 C CA . ILE A 1 82 ? 11.492 -14.217 -18.933 1.00 88.88 82 ILE A CA 1
ATOM 713 C C . ILE A 1 82 ? 11.747 -15.475 -18.100 1.00 88.88 82 ILE A C 1
ATOM 715 O O . ILE A 1 82 ? 12.877 -15.711 -17.679 1.00 88.88 82 ILE A O 1
ATOM 719 N N . LYS A 1 83 ? 10.722 -16.311 -17.937 1.00 88.94 83 LYS A N 1
ATOM 720 C CA . LYS A 1 83 ? 10.800 -17.600 -17.251 1.00 88.94 83 LYS A CA 1
ATOM 721 C C . LYS A 1 83 ? 11.791 -18.553 -17.916 1.00 88.94 83 LYS A C 1
ATOM 723 O O . LYS A 1 83 ? 12.567 -19.196 -17.221 1.00 88.94 83 LYS A O 1
ATOM 728 N N . SER A 1 84 ? 11.818 -18.617 -19.249 1.00 87.88 84 SER A N 1
ATOM 729 C CA . SER A 1 84 ? 12.792 -19.441 -19.985 1.00 87.88 84 SER A CA 1
ATOM 730 C C . SER A 1 84 ? 14.237 -18.934 -19.886 1.00 87.88 84 SER A C 1
ATOM 732 O O . SER A 1 84 ? 15.173 -19.697 -20.103 1.00 87.88 84 SER A O 1
ATOM 734 N N . GLU A 1 85 ? 14.420 -17.653 -19.554 1.00 84.62 85 GLU A N 1
ATOM 735 C CA . GLU A 1 85 ? 15.723 -17.005 -19.371 1.00 84.62 85 GLU A CA 1
ATOM 736 C C . GLU A 1 85 ? 16.219 -17.065 -17.919 1.00 84.62 85 GLU A C 1
ATOM 738 O O . GLU A 1 85 ? 17.363 -16.684 -17.651 1.00 84.62 85 GLU A O 1
ATOM 743 N N . ALA A 1 86 ? 15.374 -17.504 -16.981 1.00 81.81 86 ALA A N 1
ATOM 744 C CA . ALA A 1 86 ? 15.728 -17.612 -15.575 1.00 81.81 86 ALA A CA 1
ATOM 745 C C . ALA A 1 86 ? 16.819 -18.675 -15.376 1.00 81.81 86 ALA A C 1
ATOM 747 O O . ALA A 1 86 ? 16.757 -19.773 -15.928 1.00 81.81 86 ALA A O 1
ATOM 748 N N . ARG A 1 87 ? 17.833 -18.345 -14.570 1.00 77.75 87 ARG A N 1
ATOM 749 C CA . ARG A 1 87 ? 18.982 -19.238 -14.328 1.00 77.75 87 ARG A CA 1
ATOM 750 C C . ARG A 1 87 ? 18.616 -20.453 -13.488 1.00 77.75 87 ARG A C 1
ATOM 752 O O . ARG A 1 87 ? 19.179 -21.527 -13.675 1.00 77.75 87 ARG A O 1
ATOM 759 N N . CYS A 1 88 ? 17.710 -20.250 -12.544 1.00 80.94 88 CYS A N 1
ATOM 760 C CA . CYS A 1 88 ? 17.243 -21.250 -11.605 1.00 80.94 88 CYS A CA 1
ATOM 761 C C . CYS A 1 88 ? 15.837 -20.896 -11.117 1.00 80.94 88 CYS A C 1
ATOM 763 O O . CYS A 1 88 ? 15.311 -19.809 -11.380 1.00 80.94 88 CYS A O 1
ATOM 765 N N . GLU A 1 89 ? 15.249 -21.833 -10.384 1.00 83.31 89 GLU A N 1
ATOM 766 C CA . GLU A 1 89 ? 13.949 -21.683 -9.742 1.00 83.31 89 GLU A CA 1
ATOM 767 C C . GLU A 1 89 ? 13.920 -20.508 -8.759 1.00 83.31 89 GLU A C 1
ATOM 769 O O . GLU A 1 89 ? 12.995 -19.699 -8.838 1.00 83.31 89 GLU A O 1
ATOM 774 N N . GLU A 1 90 ? 14.952 -20.328 -7.925 1.00 84.25 90 GLU A N 1
ATOM 775 C CA . GLU A 1 90 ? 14.978 -19.218 -6.962 1.00 84.25 90 GLU A CA 1
ATOM 776 C C . GLU A 1 90 ? 14.982 -17.851 -7.654 1.00 84.25 90 GLU A C 1
ATOM 778 O O . GLU A 1 90 ? 14.341 -16.915 -7.181 1.00 84.25 90 GLU A O 1
ATOM 783 N N . SER A 1 91 ? 15.653 -17.732 -8.804 1.00 81.94 91 SER A N 1
ATOM 784 C CA . SER A 1 91 ? 15.684 -16.489 -9.582 1.00 81.94 91 SER A CA 1
ATOM 785 C C . SER A 1 91 ? 14.301 -16.126 -10.120 1.00 81.94 91 SER A C 1
ATOM 787 O O . SER A 1 91 ? 13.911 -14.961 -10.053 1.00 81.94 91 SER A O 1
ATOM 789 N N . MET A 1 92 ? 13.549 -17.105 -10.633 1.00 87.88 92 MET A N 1
ATOM 790 C CA . MET A 1 92 ? 12.201 -16.850 -11.141 1.00 87.88 92 MET A CA 1
ATOM 791 C C . MET A 1 92 ? 11.217 -16.561 -10.005 1.00 87.88 92 MET A C 1
ATOM 793 O O . MET A 1 92 ? 10.397 -15.649 -10.112 1.00 87.88 92 MET A O 1
ATOM 797 N N . LEU A 1 93 ? 11.318 -17.304 -8.901 1.00 87.75 93 LEU A N 1
ATOM 798 C CA . LEU A 1 93 ? 10.493 -17.071 -7.721 1.00 87.75 93 LEU A CA 1
ATOM 799 C C . LEU A 1 93 ? 10.752 -15.674 -7.136 1.00 87.75 93 LEU A C 1
ATOM 801 O O . LEU A 1 93 ? 9.801 -14.946 -6.862 1.00 87.75 93 LEU A O 1
ATOM 805 N N . GLY A 1 94 ? 12.024 -15.271 -7.043 1.00 86.56 94 GLY A N 1
ATOM 806 C CA . GLY A 1 94 ? 12.446 -13.930 -6.634 1.00 86.56 94 GLY A CA 1
ATOM 807 C C . GLY A 1 94 ? 11.891 -12.819 -7.530 1.00 86.56 94 GLY A C 1
ATOM 808 O O . GLY A 1 94 ? 11.496 -11.765 -7.036 1.00 86.56 94 GLY A O 1
ATOM 809 N N . SER A 1 95 ? 11.789 -13.061 -8.840 1.00 87.00 95 SER A N 1
ATOM 810 C CA . SER A 1 95 ? 11.172 -12.128 -9.795 1.00 87.00 95 SER A CA 1
ATOM 811 C C . SER A 1 95 ? 9.697 -11.859 -9.501 1.00 87.00 95 SER A C 1
ATOM 813 O O . SER A 1 95 ? 9.216 -10.717 -9.502 1.00 87.00 95 SER A O 1
ATOM 815 N N . ILE A 1 96 ? 8.965 -12.943 -9.244 1.00 91.12 96 ILE A N 1
ATOM 816 C CA . ILE A 1 96 ? 7.530 -12.908 -8.984 1.00 91.12 96 ILE A CA 1
ATOM 817 C C . ILE A 1 96 ? 7.273 -12.280 -7.611 1.00 91.12 96 ILE A C 1
ATOM 819 O O . ILE A 1 96 ? 6.442 -11.379 -7.505 1.00 91.12 96 ILE A O 1
ATOM 823 N N . SER A 1 97 ? 8.013 -12.688 -6.575 1.00 89.75 97 SER A N 1
ATOM 824 C CA . SER A 1 97 ? 7.864 -12.127 -5.229 1.00 89.75 97 SER A CA 1
ATOM 825 C C . SER A 1 97 ? 8.201 -10.635 -5.194 1.00 89.75 97 SER A C 1
ATOM 827 O O . SER A 1 97 ? 7.405 -9.855 -4.676 1.00 89.75 97 SER A O 1
ATOM 829 N N . THR A 1 98 ? 9.292 -10.207 -5.840 1.00 88.44 98 THR A N 1
ATOM 830 C CA . THR A 1 98 ? 9.656 -8.783 -5.972 1.00 88.44 98 THR A CA 1
ATOM 831 C C . THR A 1 98 ? 8.547 -7.984 -6.650 1.00 88.44 98 THR A C 1
ATOM 833 O O . THR A 1 98 ? 8.257 -6.864 -6.246 1.00 88.44 98 THR A O 1
ATOM 836 N N . SER A 1 99 ? 7.873 -8.557 -7.651 1.00 89.94 99 SER A N 1
ATOM 837 C CA . SER A 1 99 ? 6.741 -7.895 -8.309 1.00 89.94 99 SER A CA 1
ATOM 838 C C . SER A 1 99 ? 5.581 -7.642 -7.341 1.00 89.94 99 SER A C 1
ATOM 840 O O . SER A 1 99 ? 5.016 -6.552 -7.346 1.00 89.94 99 SER A O 1
ATOM 842 N N . TYR A 1 100 ? 5.254 -8.608 -6.480 1.00 88.88 100 TYR A N 1
ATOM 843 C CA . TYR A 1 100 ? 4.226 -8.435 -5.452 1.00 88.88 100 TYR A CA 1
ATOM 844 C C . TYR A 1 100 ? 4.652 -7.471 -4.338 1.00 88.88 100 TYR A C 1
ATOM 846 O O . TYR A 1 100 ? 3.833 -6.664 -3.905 1.00 88.88 100 TYR A O 1
ATOM 854 N N . ILE A 1 101 ? 5.921 -7.492 -3.924 1.00 84.75 101 ILE A N 1
ATOM 855 C CA . ILE A 1 101 ? 6.481 -6.531 -2.960 1.00 84.75 101 ILE A CA 1
ATOM 856 C C . ILE A 1 101 ? 6.381 -5.109 -3.518 1.00 84.75 101 ILE A C 1
ATOM 858 O O . ILE A 1 101 ? 5.819 -4.235 -2.872 1.00 84.75 101 ILE A O 1
ATOM 862 N N . LEU A 1 102 ? 6.791 -4.891 -4.770 1.00 83.56 102 LEU A N 1
ATOM 863 C CA . LEU A 1 102 ? 6.666 -3.585 -5.416 1.00 83.56 102 LEU A CA 1
ATOM 864 C C . LEU A 1 102 ? 5.207 -3.126 -5.509 1.00 83.56 102 LEU A C 1
ATOM 866 O O . LEU A 1 102 ? 4.943 -1.943 -5.326 1.00 83.56 102 LEU A O 1
ATOM 870 N N . ILE A 1 103 ? 4.252 -4.027 -5.753 1.00 80.88 103 ILE A N 1
ATOM 871 C CA . ILE A 1 103 ? 2.822 -3.678 -5.705 1.00 80.88 103 ILE A CA 1
ATOM 872 C C . ILE A 1 103 ? 2.421 -3.253 -4.304 1.00 80.88 103 ILE A C 1
ATOM 874 O O . ILE A 1 103 ? 1.764 -2.232 -4.164 1.00 80.88 103 ILE A O 1
ATOM 878 N N . LYS A 1 104 ? 2.805 -4.023 -3.285 1.00 76.56 104 LYS A N 1
ATOM 879 C CA . LYS A 1 104 ? 2.506 -3.728 -1.885 1.00 76.56 104 LYS A CA 1
ATOM 880 C C . LYS A 1 104 ? 3.034 -2.342 -1.503 1.00 76.56 104 LYS A C 1
ATOM 882 O O . LYS A 1 104 ? 2.257 -1.510 -1.045 1.00 76.56 104 LYS A O 1
ATOM 887 N N . ASP A 1 105 ? 4.305 -2.075 -1.776 1.00 73.62 105 ASP A N 1
ATOM 888 C CA . ASP A 1 105 ? 4.988 -0.846 -1.367 1.00 73.62 105 ASP A CA 1
ATOM 889 C C . ASP A 1 105 ? 4.500 0.375 -2.162 1.00 73.62 105 ASP A C 1
ATOM 891 O O . ASP A 1 105 ? 4.412 1.477 -1.627 1.00 73.62 105 ASP A O 1
ATOM 895 N N . ASN A 1 106 ? 4.095 0.178 -3.424 1.00 68.69 106 ASN A N 1
ATOM 896 C CA . ASN A 1 106 ? 3.556 1.236 -4.288 1.00 68.69 106 ASN A CA 1
ATOM 897 C C . ASN A 1 106 ? 2.014 1.247 -4.345 1.00 68.69 106 ASN A C 1
ATOM 899 O O . ASN A 1 106 ? 1.440 1.922 -5.196 1.00 68.69 106 ASN A O 1
ATOM 903 N N . SER A 1 107 ? 1.317 0.499 -3.478 1.00 60.19 107 SER A N 1
ATOM 904 C CA . SER A 1 107 ? -0.158 0.430 -3.476 1.00 60.19 107 SER A CA 1
ATOM 905 C C . SER A 1 107 ? -0.829 1.648 -2.836 1.00 60.19 107 SER A C 1
ATOM 907 O O . SER A 1 107 ? -2.047 1.820 -2.955 1.00 60.19 107 SER A O 1
ATOM 909 N N . TYR A 1 108 ? -0.055 2.500 -2.164 1.00 53.06 108 TYR A N 1
ATOM 910 C CA . TYR A 1 108 ? -0.561 3.695 -1.503 1.00 53.06 108 TYR A CA 1
ATOM 911 C C . TYR A 1 108 ? -0.909 4.802 -2.510 1.00 53.06 108 TYR A C 1
ATOM 913 O O . TYR A 1 108 ? -0.264 4.968 -3.540 1.00 53.06 108 TYR A O 1
ATOM 921 N N . LEU A 1 109 ? -1.940 5.589 -2.189 1.00 50.53 109 LEU A N 1
ATOM 922 C CA . LEU A 1 109 ? -2.531 6.632 -3.048 1.00 50.53 109 LEU A CA 1
ATOM 923 C C . LEU A 1 109 ? -1.643 7.880 -3.250 1.00 50.53 109 LEU A C 1
ATOM 925 O O . LEU A 1 109 ? -2.131 8.913 -3.709 1.00 50.53 109 LEU A O 1
ATOM 929 N N . TYR A 1 110 ? -0.354 7.816 -2.921 1.00 49.38 110 TYR A N 1
ATOM 930 C CA . TYR A 1 110 ? 0.534 8.966 -3.029 1.00 49.38 110 TYR A CA 1
ATOM 931 C C . TYR A 1 110 ? 1.023 9.147 -4.470 1.00 49.38 110 TYR A C 1
ATOM 933 O O . TYR A 1 110 ? 1.434 8.207 -5.155 1.00 49.38 110 TYR A O 1
ATOM 941 N N . SER A 1 111 ? 0.951 10.388 -4.954 1.00 52.22 111 SER A N 1
ATOM 942 C CA . SER A 1 111 ? 1.629 10.762 -6.193 1.00 52.22 111 SER A CA 1
ATOM 943 C C . SER A 1 111 ? 3.135 10.804 -5.931 1.00 52.22 111 SER A C 1
ATOM 945 O O . SER A 1 111 ? 3.541 11.332 -4.895 1.00 52.22 111 SER A O 1
ATOM 947 N N . PRO A 1 112 ? 3.977 10.282 -6.837 1.00 57.56 112 PRO A N 1
ATOM 948 C CA . PRO A 1 112 ? 5.417 10.419 -6.687 1.00 57.56 112 PRO A CA 1
ATOM 949 C C . PRO A 1 112 ? 5.807 11.907 -6.684 1.00 57.56 112 PRO A C 1
ATOM 951 O O . PRO A 1 112 ? 5.223 12.695 -7.430 1.00 57.56 112 PRO A O 1
ATOM 954 N N . LEU A 1 113 ? 6.806 12.279 -5.872 1.00 51.44 113 LEU A N 1
ATOM 955 C CA . LEU A 1 113 ? 7.224 13.668 -5.596 1.00 51.44 113 LEU A CA 1
ATOM 956 C C . LEU A 1 113 ? 7.596 14.502 -6.846 1.00 51.44 113 LEU A C 1
ATOM 958 O O . LEU A 1 113 ? 7.653 15.723 -6.759 1.00 51.44 113 LEU A O 1
ATOM 962 N N . ASN A 1 114 ? 7.765 13.879 -8.020 1.00 57.56 114 ASN A N 1
ATOM 963 C CA . ASN A 1 114 ? 7.980 14.545 -9.313 1.00 57.56 114 ASN A CA 1
ATOM 964 C C . ASN A 1 114 ? 7.166 13.929 -10.462 1.00 57.56 114 ASN A C 1
ATOM 966 O O . ASN A 1 114 ? 7.664 13.782 -11.583 1.00 57.56 114 ASN A O 1
ATOM 970 N N . ALA A 1 115 ? 5.916 13.542 -10.194 1.00 64.75 115 ALA A N 1
ATOM 971 C CA . ALA A 1 115 ? 4.985 13.136 -11.243 1.00 64.75 115 ALA A CA 1
ATOM 972 C C . ALA A 1 115 ? 4.922 14.200 -12.357 1.00 64.75 115 ALA A C 1
ATOM 974 O O . ALA A 1 115 ? 4.698 15.383 -12.099 1.00 64.75 115 ALA A O 1
ATOM 975 N N . THR A 1 116 ? 5.106 13.783 -13.608 1.00 70.00 116 THR A N 1
ATOM 976 C CA . THR A 1 116 ? 4.920 14.642 -14.785 1.00 70.00 116 THR A CA 1
ATOM 977 C C . THR A 1 116 ? 3.594 14.315 -15.468 1.00 70.00 116 THR A C 1
ATOM 979 O O . THR A 1 116 ? 2.940 13.317 -15.163 1.00 70.00 116 THR A O 1
ATOM 982 N N . GLU A 1 117 ? 3.202 15.119 -16.460 1.00 70.75 117 GLU A N 1
ATOM 983 C CA . GLU A 1 117 ? 2.032 14.820 -17.296 1.00 70.75 117 GLU A CA 1
ATOM 984 C C . GLU A 1 117 ? 2.133 13.432 -17.963 1.00 70.75 117 GLU A C 1
ATOM 986 O O . GLU A 1 117 ? 1.129 12.722 -18.068 1.00 70.75 117 GLU A O 1
ATOM 991 N N . ASN A 1 118 ? 3.347 13.012 -18.353 1.00 73.62 118 ASN A N 1
ATOM 992 C CA . ASN A 1 118 ? 3.582 11.740 -19.043 1.00 73.62 118 ASN A CA 1
ATOM 993 C C . ASN A 1 118 ? 3.976 10.582 -18.106 1.00 73.62 118 ASN A C 1
ATOM 995 O O . ASN A 1 118 ? 3.796 9.420 -18.479 1.00 73.62 118 ASN A O 1
ATOM 999 N N . VAL A 1 119 ? 4.511 10.865 -16.913 1.00 80.50 119 VAL A N 1
ATOM 1000 C CA . VAL A 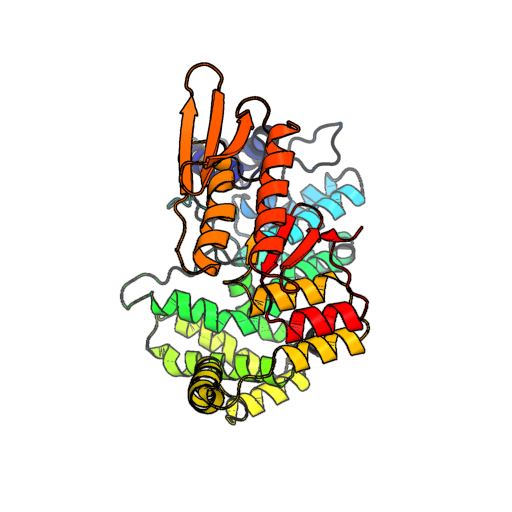1 119 ? 4.934 9.871 -15.914 1.00 80.50 119 VAL A CA 1
ATOM 1001 C C . VAL A 1 119 ? 4.265 10.182 -14.581 1.00 80.50 119 VAL A C 1
ATOM 1003 O O . VAL A 1 119 ? 4.810 10.883 -13.734 1.00 80.50 119 VAL A O 1
ATOM 1006 N N . LYS A 1 120 ? 3.068 9.625 -14.400 1.00 72.25 120 LYS A N 1
ATOM 1007 C CA . LYS A 1 120 ? 2.298 9.736 -13.151 1.00 72.25 120 LYS A CA 1
ATOM 1008 C C . LYS A 1 120 ? 2.596 8.613 -12.154 1.00 72.25 120 LYS A C 1
ATOM 1010 O O . LYS A 1 120 ? 2.334 8.765 -10.966 1.00 72.25 120 LYS A O 1
ATOM 1015 N N . SER A 1 121 ? 3.177 7.516 -12.640 1.00 77.50 121 SER A N 1
ATOM 1016 C CA . SER A 1 121 ? 3.584 6.357 -11.848 1.00 77.50 121 SER A CA 1
ATOM 1017 C C . SER A 1 121 ? 4.782 5.645 -12.471 1.00 77.50 121 SER A C 1
ATOM 1019 O O . SER A 1 121 ? 5.049 5.779 -13.672 1.00 77.50 121 SER A O 1
ATOM 1021 N N . LEU A 1 122 ? 5.463 4.815 -11.674 1.00 85.38 122 LEU A N 1
ATOM 1022 C CA . LEU A 1 122 ? 6.513 3.916 -12.167 1.00 85.38 122 LEU A CA 1
ATOM 1023 C C . LEU A 1 122 ? 5.966 2.870 -13.157 1.00 85.38 122 LEU A C 1
ATOM 1025 O O . LEU A 1 122 ? 6.713 2.359 -13.995 1.00 85.38 122 LEU A O 1
ATOM 1029 N N . PHE A 1 123 ? 4.657 2.596 -13.114 1.00 86.25 123 PHE A N 1
ATOM 1030 C CA . PHE A 1 123 ? 3.967 1.663 -14.007 1.00 86.25 123 PHE A CA 1
ATOM 1031 C C . PHE A 1 123 ? 3.360 2.326 -15.251 1.00 86.25 123 PHE A C 1
ATOM 1033 O O . PHE A 1 123 ? 2.756 1.637 -16.071 1.00 86.25 123 PHE A O 1
ATOM 1040 N N . LEU A 1 124 ? 3.551 3.639 -15.430 1.00 85.06 124 LEU A N 1
ATOM 1041 C CA . LEU A 1 124 ? 3.054 4.414 -16.570 1.00 85.06 124 LEU A CA 1
ATOM 1042 C C . LEU A 1 124 ? 1.532 4.318 -16.774 1.00 85.06 124 LEU A C 1
ATOM 1044 O O . LEU A 1 124 ? 1.077 4.200 -17.912 1.00 85.06 124 LEU A O 1
ATOM 1048 N N . GLN A 1 125 ? 0.751 4.398 -15.691 1.00 79.31 125 GLN A N 1
ATOM 1049 C CA . GLN A 1 125 ? -0.722 4.343 -15.724 1.00 79.31 125 GLN A CA 1
ATOM 1050 C C . GLN A 1 125 ? -1.284 2.989 -16.217 1.00 79.31 125 GLN A C 1
ATOM 1052 O O . GLN A 1 125 ? -2.331 2.933 -16.865 1.00 79.31 125 GLN A O 1
ATOM 1057 N N . ARG A 1 126 ? -0.570 1.882 -15.967 1.00 85.12 126 ARG A N 1
ATOM 1058 C CA . ARG A 1 126 ? -0.973 0.517 -16.364 1.00 85.12 126 ARG A CA 1
ATOM 1059 C C . ARG A 1 126 ? -1.341 -0.400 -15.203 1.00 85.12 126 ARG A C 1
ATOM 1061 O O . ARG A 1 126 ? -1.427 -1.612 -15.375 1.00 85.12 126 ARG A O 1
ATOM 1068 N N . GLU A 1 127 ? -1.599 0.164 -14.037 1.00 81.88 127 GLU A N 1
ATOM 1069 C CA . GLU A 1 127 ? -1.966 -0.523 -12.800 1.00 81.88 127 GLU A CA 1
ATOM 1070 C C . GLU A 1 127 ? -3.185 -1.431 -13.008 1.00 81.88 127 GLU A C 1
ATOM 1072 O O . GLU A 1 127 ? -3.193 -2.559 -12.530 1.00 81.88 127 GLU A O 1
ATOM 1077 N N . GLN A 1 128 ? -4.181 -0.996 -13.792 1.00 79.12 128 GLN A N 1
ATOM 1078 C CA . GLN A 1 128 ? -5.339 -1.825 -14.151 1.00 79.12 128 GLN A CA 1
ATOM 1079 C C . GLN A 1 128 ? -4.948 -3.088 -14.920 1.00 79.12 128 GLN A C 1
ATOM 1081 O O . GLN A 1 128 ? -5.366 -4.187 -14.560 1.00 79.12 128 GLN A O 1
ATOM 1086 N N . LEU A 1 129 ? -4.144 -2.939 -15.973 1.00 86.12 129 LEU A N 1
ATOM 1087 C CA . LEU A 1 129 ? -3.700 -4.068 -16.789 1.00 86.12 129 LEU A CA 1
ATOM 1088 C C . LEU A 1 129 ? -2.807 -5.007 -15.972 1.00 86.12 129 LEU A C 1
ATOM 1090 O O . LEU A 1 129 ? -2.946 -6.225 -16.056 1.00 86.12 129 LEU A O 1
ATOM 1094 N N . LEU A 1 130 ? -1.924 -4.446 -15.139 1.00 89.56 130 LEU A N 1
ATOM 1095 C CA . LEU A 1 130 ? -1.082 -5.208 -14.216 1.00 89.56 130 LEU A CA 1
ATOM 1096 C C . LEU A 1 130 ? -1.922 -5.969 -13.199 1.00 89.56 130 LEU A C 1
ATOM 1098 O O . LEU A 1 130 ? -1.643 -7.137 -12.949 1.00 89.56 130 LEU A O 1
ATOM 1102 N N . TYR A 1 131 ? -2.967 -5.348 -12.653 1.00 85.81 131 TYR A N 1
ATOM 1103 C CA . TYR A 1 131 ? -3.864 -6.004 -11.714 1.00 85.81 131 TYR A CA 1
ATOM 1104 C C . TYR A 1 131 ? -4.605 -7.174 -12.377 1.00 85.81 131 TYR A C 1
ATOM 1106 O O . TYR A 1 131 ? -4.585 -8.296 -11.868 1.00 85.81 131 TYR A O 1
ATOM 1114 N N . GLN A 1 132 ? -5.182 -6.945 -13.562 1.00 85.69 132 GLN A N 1
ATOM 1115 C CA . GLN A 1 132 ? -5.843 -7.991 -14.347 1.00 85.69 132 GLN A CA 1
ATOM 1116 C C . GLN A 1 132 ? -4.893 -9.147 -14.674 1.00 85.69 132 GLN A C 1
ATOM 1118 O O . GLN A 1 132 ? -5.283 -10.309 -14.590 1.00 85.69 132 GLN A O 1
ATOM 1123 N N . PHE A 1 133 ? -3.641 -8.849 -15.017 1.00 92.25 133 PHE A N 1
ATOM 1124 C CA . PHE A 1 133 ? -2.648 -9.869 -15.326 1.00 92.25 133 PHE A CA 1
ATOM 1125 C C . PHE A 1 133 ? -2.196 -10.648 -14.082 1.00 92.25 133 PHE A C 1
ATOM 1127 O O . PHE A 1 133 ? -2.238 -11.872 -14.074 1.00 92.25 133 PHE A O 1
ATOM 1134 N N . LEU A 1 134 ? -1.775 -9.959 -13.022 1.00 91.38 134 LEU A N 1
ATOM 1135 C CA . LEU A 1 134 ? -1.112 -10.584 -11.875 1.00 91.38 134 LEU A CA 1
ATOM 1136 C C . LEU A 1 134 ? -2.088 -11.230 -10.884 1.00 91.38 134 LEU A C 1
ATOM 1138 O O . LEU A 1 134 ? -1.700 -12.161 -10.183 1.00 91.38 134 LEU A O 1
ATOM 1142 N N . PHE A 1 135 ? -3.341 -10.764 -10.816 1.00 86.50 135 PHE A N 1
ATOM 1143 C CA . PHE A 1 135 ? -4.309 -11.245 -9.823 1.00 86.50 135 PHE A CA 1
ATOM 1144 C C . PHE A 1 135 ? -5.517 -11.973 -10.399 1.00 86.50 135 PHE A C 1
ATOM 1146 O O . PHE A 1 135 ? -6.140 -12.717 -9.644 1.00 86.50 135 PHE A O 1
ATOM 1153 N N . LEU A 1 136 ? -5.849 -11.782 -11.684 1.00 85.94 136 LEU A N 1
ATOM 1154 C CA . LEU A 1 136 ? -7.061 -12.353 -12.294 1.00 85.94 136 LEU A CA 1
ATOM 1155 C C . LEU A 1 136 ? -6.787 -13.277 -13.488 1.00 85.94 136 LEU A C 1
ATOM 1157 O O . LEU A 1 136 ? -7.651 -14.070 -13.863 1.00 85.94 136 LEU A O 1
ATOM 1161 N N . ASN A 1 137 ? -5.618 -13.186 -14.127 1.00 92.00 137 ASN A N 1
ATOM 1162 C CA . ASN A 1 137 ? -5.324 -14.003 -15.296 1.00 92.00 137 ASN A CA 1
ATOM 1163 C C . ASN A 1 137 ? -5.044 -15.449 -14.882 1.00 92.00 137 ASN A C 1
ATOM 1165 O O . ASN A 1 137 ? -3.974 -15.772 -14.370 1.00 92.00 137 ASN A O 1
ATOM 1169 N N . GLN A 1 138 ? -5.987 -16.338 -15.180 1.00 91.25 138 GLN A N 1
ATOM 1170 C CA . GLN A 1 138 ? -5.888 -17.723 -14.740 1.00 91.25 138 GLN A CA 1
ATOM 1171 C C . GLN A 1 138 ? -4.697 -18.479 -15.346 1.00 91.25 138 GLN A C 1
ATOM 1173 O O . GLN A 1 138 ? -4.105 -19.311 -14.672 1.00 91.25 138 GLN A O 1
ATOM 1178 N N . GLN A 1 139 ? -4.278 -18.155 -16.575 1.00 93.31 139 GLN A N 1
ATOM 1179 C CA . GLN A 1 139 ? -3.098 -18.787 -17.184 1.00 93.31 139 GLN A CA 1
ATOM 1180 C C . GLN A 1 139 ? -1.808 -18.429 -16.436 1.00 93.31 139 GLN A C 1
ATOM 1182 O O . GLN A 1 139 ? -0.933 -19.278 -16.287 1.00 93.31 139 GLN A O 1
ATOM 1187 N N . PHE A 1 140 ? -1.694 -17.188 -15.960 1.00 94.44 140 PHE A N 1
ATOM 1188 C CA . PHE A 1 140 ? -0.591 -16.742 -15.113 1.00 94.44 140 PHE A CA 1
ATOM 1189 C C . PHE A 1 140 ? -0.669 -17.369 -13.717 1.00 94.44 140 PHE A C 1
ATOM 1191 O O . PHE A 1 140 ? 0.309 -17.950 -13.255 1.00 94.44 140 PHE A O 1
ATOM 1198 N N . LEU A 1 141 ? -1.841 -17.316 -13.077 1.00 92.88 141 LEU A N 1
ATOM 1199 C CA . LEU A 1 141 ? -2.056 -17.858 -11.730 1.00 92.88 141 LEU A CA 1
ATOM 1200 C C . LEU A 1 141 ? -1.875 -19.379 -11.653 1.00 92.88 141 LEU A C 1
ATOM 1202 O O . LEU A 1 141 ? -1.518 -19.906 -10.600 1.00 92.88 141 LEU A O 1
ATOM 1206 N N . ASP A 1 142 ? -2.104 -20.097 -12.754 1.00 93.75 142 ASP A N 1
ATOM 1207 C CA . ASP A 1 142 ? -1.921 -21.543 -12.797 1.00 93.75 142 ASP A CA 1
ATOM 1208 C C . ASP A 1 142 ? -0.463 -21.995 -12.939 1.00 93.75 142 ASP A C 1
ATOM 1210 O O . ASP A 1 142 ? -0.190 -23.187 -12.738 1.00 93.75 142 ASP A O 1
ATOM 1214 N N . ASP A 1 143 ? 0.464 -21.074 -13.225 1.00 95.19 143 ASP A N 1
ATOM 1215 C CA . ASP A 1 143 ? 1.890 -21.362 -13.350 1.00 95.19 143 ASP A CA 1
ATOM 1216 C C . ASP A 1 143 ? 2.487 -21.863 -12.024 1.00 95.19 143 ASP A C 1
ATOM 1218 O O . ASP A 1 143 ? 2.213 -21.334 -10.946 1.00 95.19 143 ASP A O 1
ATOM 1222 N N . ALA A 1 144 ? 3.343 -22.886 -12.098 1.00 92.62 144 ALA A N 1
ATOM 1223 C CA . ALA A 1 144 ? 3.928 -23.523 -10.919 1.00 92.62 144 ALA A CA 1
ATOM 1224 C C . ALA A 1 144 ? 4.731 -22.549 -10.038 1.00 92.62 144 ALA A C 1
ATOM 1226 O O . ALA A 1 144 ? 4.627 -22.623 -8.816 1.00 92.62 144 ALA A O 1
ATOM 1227 N N . TYR A 1 145 ? 5.483 -21.616 -10.634 1.00 91.25 145 TYR A N 1
ATOM 1228 C CA . TYR A 1 145 ? 6.256 -20.631 -9.865 1.00 91.25 145 TYR A CA 1
ATOM 1229 C C . TYR A 1 145 ? 5.349 -19.588 -9.209 1.00 91.25 145 TYR A C 1
ATOM 1231 O O . TYR A 1 145 ? 5.611 -19.148 -8.093 1.00 91.25 145 TYR A O 1
ATOM 1239 N N . VAL A 1 146 ? 4.247 -19.225 -9.872 1.00 92.19 146 VAL A N 1
ATOM 1240 C CA . VAL A 1 146 ? 3.263 -18.282 -9.324 1.00 92.19 146 VAL A CA 1
ATOM 1241 C C . VAL A 1 146 ? 2.519 -18.910 -8.148 1.00 92.19 146 VAL A C 1
ATOM 1243 O O . VAL A 1 146 ? 2.357 -18.257 -7.122 1.00 92.19 146 VAL A O 1
ATOM 1246 N N . LYS A 1 147 ? 2.168 -20.200 -8.239 1.00 91.94 147 LYS A N 1
ATOM 1247 C CA . LYS A 1 147 ? 1.587 -20.967 -7.124 1.00 91.94 147 LYS A CA 1
ATOM 1248 C C . LYS A 1 147 ? 2.519 -21.059 -5.918 1.00 91.94 147 LYS A C 1
ATOM 1250 O O . LYS A 1 147 ? 2.058 -20.958 -4.787 1.00 91.94 147 LYS A O 1
ATOM 1255 N N . GLN A 1 148 ? 3.824 -21.221 -6.138 1.00 90.00 148 GLN A N 1
ATOM 1256 C CA . GLN A 1 148 ? 4.805 -21.162 -5.048 1.00 90.00 148 GLN A CA 1
ATOM 1257 C C . GLN A 1 148 ? 4.910 -19.757 -4.438 1.00 90.00 148 GLN A C 1
ATOM 1259 O O . GLN A 1 148 ? 5.161 -19.625 -3.243 1.00 90.00 148 GLN A O 1
ATOM 1264 N N . ALA A 1 149 ? 4.667 -18.711 -5.232 1.00 88.31 149 ALA A N 1
ATOM 1265 C CA . ALA A 1 149 ? 4.688 -17.327 -4.777 1.00 88.31 149 ALA A CA 1
ATOM 1266 C C . ALA A 1 149 ? 3.385 -16.848 -4.099 1.00 88.31 149 ALA A C 1
ATOM 1268 O O . ALA A 1 149 ? 3.235 -15.654 -3.823 1.00 88.31 149 ALA A O 1
ATOM 1269 N N . GLU A 1 150 ? 2.437 -17.752 -3.833 1.00 85.44 150 GLU A N 1
ATOM 1270 C CA . GLU A 1 150 ? 1.086 -17.412 -3.375 1.00 85.44 150 GLU A CA 1
ATOM 1271 C C . GLU A 1 150 ? 1.083 -16.596 -2.078 1.00 85.44 150 GLU A C 1
ATOM 1273 O O . GLU A 1 150 ? 0.286 -15.671 -1.939 1.00 85.44 150 GLU A O 1
ATOM 1278 N N . GLN A 1 151 ? 2.007 -16.865 -1.152 1.00 84.19 151 GLN A N 1
ATOM 1279 C CA . GLN A 1 151 ? 2.116 -16.082 0.080 1.00 84.19 151 GLN A CA 1
ATOM 1280 C C . GLN A 1 151 ? 2.357 -14.593 -0.210 1.00 84.19 151 GLN A C 1
ATOM 1282 O O . GLN A 1 151 ? 1.629 -13.755 0.318 1.00 84.19 151 GLN A O 1
ATOM 1287 N N . TRP A 1 152 ? 3.313 -14.248 -1.080 1.00 85.12 152 TRP A N 1
ATOM 1288 C CA . TRP A 1 152 ? 3.581 -12.847 -1.432 1.00 85.12 152 TRP A CA 1
ATOM 1289 C C . TRP A 1 152 ? 2.412 -12.212 -2.179 1.00 85.12 152 TRP A C 1
ATOM 1291 O O . TRP A 1 152 ? 2.109 -11.043 -1.952 1.00 85.12 152 TRP A O 1
ATOM 1301 N N . ARG A 1 153 ? 1.707 -12.977 -3.023 1.00 85.94 153 ARG A N 1
ATOM 1302 C CA . ARG A 1 153 ? 0.473 -12.504 -3.667 1.00 85.94 153 ARG A CA 1
ATOM 1303 C C . ARG A 1 153 ? -0.576 -12.134 -2.620 1.00 85.94 153 ARG A C 1
ATOM 1305 O O . ARG A 1 153 ? -1.156 -11.052 -2.686 1.00 85.94 153 ARG A O 1
ATOM 1312 N N . LEU A 1 154 ? -0.795 -13.004 -1.634 1.00 79.00 154 LEU A N 1
ATOM 1313 C CA . LEU A 1 154 ? -1.718 -12.761 -0.524 1.00 79.00 154 LEU A CA 1
ATOM 1314 C C . LEU A 1 154 ? -1.262 -11.594 0.365 1.00 79.00 154 LEU A C 1
ATOM 1316 O O . LEU A 1 154 ? -2.105 -10.850 0.861 1.00 79.00 154 LEU A O 1
ATOM 1320 N N . GLU A 1 155 ? 0.044 -11.407 0.555 1.00 75.19 155 GLU A N 1
ATOM 1321 C CA . GLU A 1 155 ? 0.614 -10.278 1.297 1.00 75.19 155 GLU A CA 1
ATOM 1322 C C . GLU A 1 155 ? 0.505 -8.951 0.545 1.00 75.19 155 GLU A C 1
ATOM 1324 O O . GLU A 1 155 ? 0.227 -7.938 1.177 1.00 75.19 155 GLU A O 1
ATOM 1329 N N . ALA A 1 156 ? 0.651 -8.935 -0.780 1.00 75.75 156 ALA A N 1
ATOM 1330 C CA . ALA A 1 156 ? 0.387 -7.754 -1.601 1.00 75.75 156 ALA A CA 1
ATOM 1331 C C . ALA A 1 156 ? -1.106 -7.414 -1.629 1.00 75.75 156 ALA A C 1
ATOM 1333 O O . ALA A 1 156 ? -1.488 -6.248 -1.600 1.00 75.75 156 ALA A O 1
ATOM 1334 N N . LEU A 1 157 ? -1.960 -8.439 -1.604 1.00 70.44 157 LEU A N 1
ATOM 1335 C CA . LEU A 1 157 ? -3.397 -8.275 -1.421 1.00 70.44 157 LEU A CA 1
ATOM 1336 C C . LEU A 1 157 ? -3.762 -7.857 0.004 1.00 70.44 157 LEU A C 1
ATOM 1338 O O . LEU A 1 157 ? -4.843 -7.327 0.197 1.00 70.44 157 LEU A O 1
ATOM 1342 N N . ARG A 1 158 ? -2.915 -8.071 1.015 1.00 63.47 158 ARG A N 1
ATOM 1343 C CA . ARG A 1 158 ? -3.236 -7.753 2.414 1.00 63.47 158 ARG A CA 1
ATOM 1344 C C . ARG A 1 158 ? -3.557 -6.267 2.625 1.00 63.47 158 ARG A C 1
ATOM 1346 O O . ARG A 1 158 ? -4.665 -6.035 3.091 1.00 63.47 158 ARG A O 1
ATOM 1353 N N . PRO A 1 159 ? -2.698 -5.283 2.284 1.00 56.69 159 PRO A N 1
ATOM 1354 C CA . PRO A 1 159 ? -3.048 -3.865 2.406 1.00 56.69 159 PRO A CA 1
ATOM 1355 C C . PRO A 1 159 ? -4.175 -3.456 1.452 1.00 56.69 159 PRO A C 1
ATOM 1357 O O . PRO A 1 159 ? -4.897 -2.511 1.744 1.00 56.69 159 PRO A O 1
ATOM 1360 N N . LEU A 1 160 ? -4.378 -4.185 0.347 1.00 57.62 160 LEU A N 1
ATOM 1361 C CA . LEU A 1 160 ? -5.515 -3.982 -0.554 1.00 57.62 160 LEU A CA 1
ATOM 1362 C C . LEU A 1 160 ? -6.832 -4.472 0.076 1.00 57.62 160 LEU A C 1
ATOM 1364 O O . LEU A 1 160 ? -7.841 -3.798 -0.059 1.00 57.62 160 LEU A O 1
ATOM 1368 N N . ASN A 1 161 ? -6.817 -5.567 0.840 1.00 53.97 161 ASN A N 1
ATOM 1369 C CA . ASN A 1 161 ? -7.966 -6.185 1.518 1.00 53.97 161 ASN A CA 1
ATOM 1370 C C . ASN A 1 161 ? -8.295 -5.499 2.850 1.00 53.97 161 ASN A C 1
ATOM 1372 O O . ASN A 1 161 ? -9.452 -5.198 3.131 1.00 53.97 161 ASN A O 1
ATOM 1376 N N . SER A 1 162 ? -7.270 -5.204 3.656 1.00 49.78 162 SER A N 1
ATOM 1377 C CA . SER A 1 162 ? -7.361 -4.344 4.841 1.00 49.78 162 SER A CA 1
ATOM 1378 C C . SER A 1 162 ? -7.389 -2.862 4.471 1.00 49.78 162 SER A C 1
ATOM 1380 O O . SER A 1 162 ? -7.271 -2.014 5.341 1.00 49.78 162 SER A O 1
ATOM 1382 N N . GLY A 1 163 ? -7.474 -2.544 3.181 1.00 47.75 163 GLY A N 1
ATOM 1383 C CA . GLY A 1 163 ? -7.642 -1.203 2.643 1.00 47.75 163 GLY A CA 1
ATOM 1384 C C . GLY A 1 163 ? -8.964 -1.065 1.903 1.00 47.75 163 GLY A C 1
ATOM 1385 O O . GLY A 1 163 ? -9.528 0.014 1.913 1.00 47.75 163 GLY A O 1
ATOM 1386 N N . ALA A 1 164 ? -9.506 -2.128 1.308 1.00 50.03 164 ALA A N 1
ATOM 1387 C CA . ALA A 1 164 ? -10.685 -2.086 0.450 1.00 50.03 164 ALA A CA 1
ATOM 1388 C C . ALA A 1 164 ? -11.899 -1.489 1.168 1.00 50.03 164 ALA A C 1
ATOM 1390 O O . ALA A 1 164 ? -12.431 -0.477 0.735 1.00 50.03 164 ALA A O 1
ATOM 1391 N N . LEU A 1 165 ? -12.276 -2.030 2.327 1.00 48.12 165 LEU A N 1
ATOM 1392 C CA . LEU A 1 165 ? -13.351 -1.456 3.148 1.00 48.12 165 LEU A CA 1
ATOM 1393 C C . LEU A 1 165 ? -12.969 -0.110 3.798 1.00 48.12 165 LEU A C 1
ATOM 1395 O O . LEU A 1 165 ? -13.842 0.666 4.158 1.00 48.12 165 LEU A O 1
ATOM 1399 N N . PHE A 1 166 ? -11.670 0.181 3.916 1.00 49.19 166 PHE A N 1
ATOM 1400 C CA . PHE A 1 166 ? -11.097 1.389 4.530 1.00 49.19 166 PHE A CA 1
ATOM 1401 C C . PHE A 1 166 ? -10.843 2.517 3.512 1.00 49.19 166 PHE A C 1
ATOM 1403 O O . PHE A 1 166 ? -10.412 3.615 3.871 1.00 49.19 166 PHE A O 1
ATOM 1410 N N . SER A 1 167 ? -11.060 2.241 2.223 1.00 50.31 167 SER A N 1
ATOM 1411 C CA . SER A 1 167 ? -10.710 3.141 1.131 1.00 50.31 167 SER A CA 1
ATOM 1412 C C . SER A 1 167 ? -11.847 4.080 0.785 1.00 50.31 167 SER A C 1
ATOM 1414 O O . SER A 1 167 ? -11.550 5.063 0.133 1.00 50.31 167 SER A O 1
ATOM 1416 N N . ILE A 1 168 ? -13.104 3.854 1.196 1.00 50.75 168 ILE A N 1
ATOM 1417 C CA . ILE A 1 168 ? -14.184 4.821 0.900 1.00 50.75 168 ILE A CA 1
ATOM 1418 C C . ILE A 1 168 ? -14.002 6.098 1.685 1.00 50.75 168 ILE A C 1
ATOM 1420 O O . ILE A 1 168 ? -14.214 7.149 1.113 1.00 50.75 168 ILE A O 1
ATOM 1424 N N . ASP A 1 169 ? -13.552 6.039 2.931 1.00 46.84 169 ASP A N 1
ATOM 1425 C CA . ASP A 1 169 ? -13.371 7.255 3.724 1.00 46.84 169 ASP A CA 1
ATOM 1426 C C . ASP A 1 169 ? -12.159 8.051 3.214 1.00 46.84 169 ASP A C 1
ATOM 1428 O O . ASP A 1 169 ? -12.213 9.271 3.072 1.00 46.84 169 ASP A O 1
ATOM 1432 N N . LYS A 1 170 ? -11.073 7.350 2.845 1.00 52.56 170 LYS A N 1
ATOM 1433 C CA . LYS A 1 170 ? -9.876 7.966 2.247 1.00 52.56 170 LYS A CA 1
ATOM 1434 C C . LYS A 1 170 ? -10.126 8.460 0.819 1.00 52.56 170 LYS A C 1
ATOM 1436 O O . LYS A 1 170 ? -9.740 9.577 0.500 1.00 52.56 170 LYS A O 1
ATOM 1441 N N . LEU A 1 171 ? -10.799 7.675 -0.028 1.00 52.31 171 LEU A N 1
ATOM 1442 C CA . LEU A 1 171 ? -11.258 8.112 -1.352 1.00 52.31 171 LEU A CA 1
ATOM 1443 C C . LEU A 1 171 ? -12.267 9.245 -1.193 1.00 52.31 171 LEU A C 1
ATOM 1445 O O . LEU A 1 171 ? -12.144 10.242 -1.869 1.00 52.31 171 LEU A O 1
ATOM 1449 N N . GLY A 1 172 ? -13.212 9.150 -0.269 1.00 51.09 172 GLY A N 1
ATOM 1450 C CA . GLY A 1 172 ? -14.234 10.149 0.023 1.00 51.09 172 GLY A CA 1
ATOM 1451 C C . GLY A 1 172 ? -13.632 11.490 0.419 1.00 51.09 172 GLY A C 1
ATOM 1452 O O . GLY A 1 172 ? -14.043 12.504 -0.132 1.00 51.09 172 GLY A O 1
ATOM 1453 N N . GLY A 1 173 ? -12.603 11.502 1.275 1.00 52.34 173 GLY A N 1
ATOM 1454 C CA . GLY A 1 173 ? -11.821 12.701 1.595 1.00 52.34 173 GLY A CA 1
ATOM 1455 C C . GLY A 1 173 ? -11.089 13.271 0.378 1.00 52.34 173 GLY A C 1
ATOM 1456 O O . GLY A 1 173 ? -11.260 14.437 0.049 1.00 52.34 173 GLY A O 1
ATOM 1457 N N . ILE A 1 174 ? -10.374 12.422 -0.361 1.00 48.44 174 ILE A N 1
ATOM 1458 C CA . ILE A 1 174 ? -9.668 12.782 -1.601 1.00 48.44 174 ILE A CA 1
ATOM 1459 C C . ILE A 1 174 ? -10.626 13.293 -2.709 1.00 48.44 174 ILE A C 1
ATOM 1461 O O . ILE A 1 174 ? -10.247 14.058 -3.596 1.00 48.44 174 ILE A O 1
ATOM 1465 N N . ILE A 1 175 ? -11.884 12.852 -2.687 1.00 48.56 175 ILE A N 1
ATOM 1466 C CA . ILE A 1 175 ? -12.906 13.120 -3.706 1.00 48.56 175 ILE A CA 1
ATOM 1467 C C . ILE A 1 175 ? -13.805 14.291 -3.318 1.00 48.56 175 ILE A C 1
ATOM 1469 O O . ILE A 1 175 ? -14.300 14.975 -4.208 1.00 48.56 175 ILE A O 1
ATOM 1473 N N . LYS A 1 176 ? -13.975 14.577 -2.022 1.00 49.38 176 LYS A N 1
ATOM 1474 C CA . LYS A 1 176 ? -14.630 15.796 -1.518 1.00 49.38 176 LYS A CA 1
ATOM 1475 C C . LYS A 1 176 ? -13.967 17.061 -2.077 1.00 49.38 176 LYS A C 1
ATOM 1477 O O . LYS A 1 176 ? -14.646 18.067 -2.279 1.00 49.38 176 LYS A O 1
ATOM 1482 N N . ASP A 1 177 ? -12.682 16.965 -2.407 1.00 51.19 177 ASP A N 1
ATOM 1483 C CA . ASP A 1 177 ? -11.898 18.028 -3.032 1.00 51.19 177 ASP A CA 1
ATOM 1484 C C . ASP A 1 177 ? -12.064 18.102 -4.567 1.00 51.19 177 ASP A C 1
ATOM 1486 O O . ASP A 1 177 ? -11.780 19.140 -5.164 1.00 51.19 177 ASP A O 1
ATOM 1490 N N . ASN A 1 178 ? -12.598 17.058 -5.218 1.00 50.75 178 ASN A N 1
ATOM 1491 C CA . ASN A 1 178 ? -12.930 17.040 -6.649 1.00 50.75 178 ASN A CA 1
ATOM 1492 C C . ASN A 1 178 ? -14.347 17.601 -6.883 1.00 50.75 178 ASN A C 1
ATOM 1494 O O . ASN A 1 178 ? -15.352 16.915 -6.684 1.00 50.75 178 ASN A O 1
ATOM 1498 N N . LYS A 1 179 ? -14.442 18.855 -7.335 1.00 50.66 179 LYS A N 1
ATOM 1499 C CA . LYS A 1 179 ? -15.719 19.514 -7.677 1.00 50.66 179 LYS A CA 1
ATOM 1500 C C . LYS A 1 179 ? -16.150 19.225 -9.121 1.00 50.66 179 LYS A C 1
ATOM 1502 O O . LYS A 1 179 ? -15.349 18.820 -9.961 1.00 50.66 179 LYS A O 1
ATOM 1507 N N . GLU A 1 180 ? -17.432 19.457 -9.425 1.00 48.75 180 GLU A N 1
ATOM 1508 C CA . GLU A 1 180 ? -17.968 19.365 -10.792 1.00 48.75 180 GLU A CA 1
ATOM 1509 C C . GLU A 1 180 ? -17.113 20.147 -11.804 1.00 48.75 180 GLU A C 1
ATOM 1511 O O . GLU A 1 180 ? -16.811 21.323 -11.607 1.00 48.75 180 GLU A O 1
ATOM 1516 N N . GLY A 1 181 ? -16.773 19.500 -12.923 1.00 46.16 181 GLY A N 1
ATOM 1517 C CA . GLY A 1 181 ? -16.032 20.109 -14.032 1.00 46.16 181 GLY A CA 1
ATOM 1518 C C . GLY A 1 181 ? -14.533 19.812 -14.044 1.00 46.16 181 GLY A C 1
ATOM 1519 O O . GLY A 1 181 ? -13.911 19.970 -15.095 1.00 46.16 181 GLY A O 1
ATOM 1520 N N . GLU A 1 182 ? -13.965 19.311 -12.946 1.00 46.62 182 GLU A N 1
ATOM 1521 C CA . GLU A 1 182 ? -12.612 18.760 -12.964 1.00 46.62 182 GLU A CA 1
ATOM 1522 C C . GLU A 1 182 ? -12.654 17.300 -13.441 1.00 46.62 182 GLU A C 1
ATOM 1524 O O . GLU A 1 182 ? -13.560 16.545 -13.059 1.00 46.62 182 GLU A O 1
ATOM 1529 N N . PRO A 1 183 ? -11.734 16.868 -14.329 1.00 45.75 183 PRO A N 1
ATOM 1530 C CA . PRO A 1 183 ? -11.595 15.454 -14.613 1.00 45.75 183 PRO A CA 1
ATOM 1531 C C . PRO A 1 183 ? -11.309 14.792 -13.278 1.00 45.75 183 PRO A C 1
ATOM 1533 O O . PRO A 1 183 ? -10.301 15.118 -12.655 1.00 45.75 183 PRO A O 1
ATOM 1536 N N . PHE A 1 184 ? -12.177 13.868 -12.862 1.00 42.97 184 PHE A N 1
ATOM 1537 C CA . PHE A 1 184 ? -11.840 12.928 -11.808 1.00 42.97 184 PHE A CA 1
ATOM 1538 C C . PHE A 1 184 ? -10.503 12.330 -12.213 1.00 42.97 184 PHE A C 1
ATOM 1540 O O . PHE A 1 184 ? -10.426 11.544 -13.158 1.00 42.97 184 PHE A O 1
ATOM 1547 N N . ALA A 1 185 ? -9.443 12.800 -11.571 1.00 46.56 185 ALA A N 1
ATOM 1548 C CA . ALA A 1 185 ? -8.186 12.118 -11.543 1.00 46.56 185 ALA A CA 1
ATOM 1549 C C . ALA A 1 185 ? -8.443 11.064 -10.474 1.00 46.56 185 ALA A C 1
ATOM 1551 O O . ALA A 1 185 ? -8.290 11.383 -9.292 1.00 46.56 185 ALA A O 1
ATOM 1552 N N . PRO A 1 186 ? -8.879 9.824 -10.814 1.00 43.62 186 PRO A N 1
ATOM 1553 C CA . PRO A 1 186 ? -8.570 8.746 -9.898 1.00 43.62 186 PRO A CA 1
ATOM 1554 C C . PRO A 1 186 ? -7.090 8.949 -9.633 1.00 43.62 186 PRO A C 1
ATOM 1556 O O . PRO A 1 186 ? -6.326 9.173 -10.573 1.00 43.62 186 PRO A O 1
ATOM 1559 N N . TYR A 1 187 ? -6.695 9.028 -8.378 1.00 48.88 187 TYR A N 1
ATOM 1560 C CA . TYR A 1 187 ? -5.286 9.042 -8.059 1.00 48.88 187 TYR A CA 1
ATOM 1561 C C . TYR A 1 187 ? -4.758 7.748 -8.691 1.00 48.88 187 TYR A C 1
ATOM 1563 O O . TYR A 1 187 ? -5.072 6.647 -8.241 1.00 48.88 187 TYR A O 1
ATOM 1571 N N . PHE A 1 188 ? -4.135 7.897 -9.868 1.00 42.03 188 PHE A N 1
ATOM 1572 C CA . PHE A 1 188 ? -4.105 6.911 -10.963 1.00 42.03 188 PHE A CA 1
ATOM 1573 C C . PHE A 1 188 ? -3.074 5.806 -10.681 1.00 42.03 188 PHE A C 1
ATOM 1575 O O . PHE A 1 188 ? -2.586 5.154 -11.593 1.00 42.03 188 PHE A O 1
ATOM 1582 N N . ASN A 1 189 ? -2.754 5.593 -9.405 1.00 47.78 189 ASN A N 1
ATOM 1583 C CA . ASN A 1 189 ? -1.570 4.883 -8.943 1.00 47.78 189 ASN A CA 1
ATOM 1584 C C . ASN A 1 189 ? -1.890 3.699 -8.024 1.00 47.78 189 ASN A C 1
ATOM 1586 O O . ASN A 1 189 ? -0.992 2.937 -7.692 1.00 47.78 189 ASN A O 1
ATOM 1590 N N . ALA A 1 190 ? -3.141 3.497 -7.608 1.00 58.66 190 ALA A N 1
ATOM 1591 C CA . ALA A 1 190 ? -3.434 2.489 -6.599 1.00 58.66 190 ALA A CA 1
ATOM 1592 C C . ALA A 1 190 ? -4.058 1.230 -7.209 1.00 58.66 190 ALA A C 1
ATOM 1594 O O . ALA A 1 190 ? -5.219 1.226 -7.635 1.00 58.66 190 ALA A O 1
ATOM 1595 N N . PHE A 1 191 ? -3.317 0.120 -7.143 1.00 66.00 191 PHE A N 1
ATOM 1596 C CA . PHE A 1 191 ? -3.854 -1.241 -7.278 1.00 66.00 191 PHE A CA 1
ATOM 1597 C C . PHE A 1 191 ? -5.133 -1.449 -6.437 1.00 66.00 191 PHE A C 1
ATOM 1599 O O . PHE A 1 191 ? -5.980 -2.260 -6.798 1.00 66.00 191 PHE A O 1
ATOM 1606 N N . SER A 1 192 ? -5.321 -0.654 -5.380 1.00 63.94 192 SER A N 1
ATOM 1607 C CA . SER A 1 192 ? -6.496 -0.581 -4.505 1.00 63.94 192 SER A CA 1
ATOM 1608 C C . SER A 1 192 ? -7.804 -0.332 -5.253 1.00 63.94 192 SER A C 1
ATOM 1610 O O . SER A 1 192 ? -8.767 -1.053 -5.028 1.00 63.94 192 SER A O 1
ATOM 1612 N N . ILE A 1 193 ? -7.859 0.616 -6.196 1.00 66.25 193 ILE A N 1
ATOM 1613 C CA . ILE A 1 193 ? -9.102 0.904 -6.943 1.00 66.25 193 ILE A CA 1
ATOM 1614 C C . ILE A 1 193 ? -9.473 -0.271 -7.857 1.00 66.25 193 ILE A C 1
ATOM 1616 O O . ILE A 1 193 ? -10.643 -0.627 -8.000 1.00 66.25 193 ILE A O 1
ATOM 1620 N N . GLN A 1 194 ? -8.464 -0.894 -8.463 1.00 70.75 194 GLN A N 1
ATOM 1621 C CA . GLN A 1 194 ? -8.655 -2.040 -9.352 1.00 70.75 194 GLN A CA 1
ATOM 1622 C C . GLN A 1 194 ? -9.118 -3.259 -8.558 1.00 70.75 194 GLN A C 1
ATOM 1624 O O . GLN A 1 194 ? -10.056 -3.941 -8.954 1.00 70.75 194 GLN A O 1
ATOM 1629 N N . HIS A 1 195 ? -8.536 -3.451 -7.378 1.00 69.25 195 HIS A N 1
ATOM 1630 C CA . HIS A 1 195 ? -8.948 -4.451 -6.410 1.00 69.25 195 HIS A CA 1
ATOM 1631 C C . HIS A 1 195 ? -10.404 -4.278 -5.942 1.00 69.25 195 HIS A C 1
ATOM 1633 O O . HIS A 1 195 ? -11.150 -5.254 -5.886 1.00 69.25 195 HIS A O 1
ATOM 1639 N N . LEU A 1 196 ? -10.859 -3.043 -5.700 1.00 68.69 196 LEU A N 1
ATOM 1640 C CA . LEU A 1 196 ? -12.246 -2.744 -5.309 1.00 68.69 196 LEU A CA 1
ATOM 1641 C C . LEU A 1 196 ? -13.290 -3.157 -6.355 1.00 68.69 196 LEU A C 1
ATOM 1643 O O . LEU A 1 196 ? -14.394 -3.584 -6.007 1.00 68.69 196 LEU A O 1
ATOM 1647 N N . CYS A 1 197 ? -12.942 -3.112 -7.641 1.00 71.06 197 CYS A N 1
ATOM 1648 C CA . CYS A 1 197 ? -13.815 -3.602 -8.712 1.00 71.06 197 CYS A CA 1
ATOM 1649 C C . CYS A 1 197 ? -14.048 -5.126 -8.652 1.00 71.06 197 CYS A C 1
ATOM 1651 O O . CYS A 1 197 ? -14.929 -5.629 -9.345 1.00 71.06 197 CYS A O 1
ATOM 1653 N N . HIS A 1 198 ? -13.299 -5.837 -7.804 1.00 74.44 198 HIS A N 1
ATOM 1654 C CA . HIS A 1 198 ? -13.377 -7.281 -7.583 1.00 74.44 198 HIS A CA 1
ATOM 1655 C C . HIS A 1 198 ? -13.520 -7.651 -6.095 1.00 74.44 198 HIS A C 1
ATOM 1657 O O . HIS A 1 198 ? -13.255 -8.790 -5.717 1.00 74.44 198 HIS A O 1
ATOM 1663 N N . LEU A 1 199 ? -13.967 -6.710 -5.251 1.00 75.44 199 LEU A N 1
ATOM 1664 C CA . LEU A 1 199 ? -14.186 -6.876 -3.810 1.00 75.44 199 LEU A CA 1
ATOM 1665 C C . LEU A 1 199 ? -14.837 -8.215 -3.424 1.00 75.44 199 LEU A C 1
ATOM 1667 O O . LEU A 1 199 ? -14.408 -8.851 -2.464 1.00 75.44 199 LEU A O 1
ATOM 1671 N N . SER A 1 200 ? -15.870 -8.643 -4.152 1.00 79.06 200 SER A N 1
ATOM 1672 C CA . SER A 1 200 ? -16.624 -9.871 -3.842 1.00 79.06 200 SER A CA 1
ATOM 1673 C C . SER A 1 200 ? -15.735 -11.111 -3.703 1.00 79.06 200 SER A C 1
ATOM 1675 O O . SER A 1 200 ? -15.956 -11.922 -2.807 1.00 79.06 200 SER A O 1
ATOM 1677 N N . GLN A 1 201 ? -14.676 -11.210 -4.511 1.00 75.88 201 GLN A N 1
ATOM 1678 C CA . GLN A 1 201 ? -13.721 -12.324 -4.491 1.00 75.88 201 GLN A CA 1
ATOM 1679 C C . GLN A 1 201 ? -12.887 -12.374 -3.202 1.00 75.88 201 GLN A C 1
ATOM 1681 O O . GLN A 1 201 ? -12.316 -13.411 -2.861 1.00 75.88 201 GLN A O 1
ATOM 1686 N N . TYR A 1 202 ? -12.820 -11.259 -2.477 1.00 73.19 202 TYR A N 1
ATOM 1687 C CA . TYR A 1 202 ? -11.987 -11.084 -1.292 1.00 73.19 202 TYR A CA 1
ATOM 1688 C C . TYR A 1 202 ? -12.778 -11.085 0.016 1.00 73.19 202 TYR A C 1
ATOM 1690 O O . TYR A 1 202 ? -12.202 -11.302 1.084 1.00 73.19 202 TYR A O 1
ATOM 1698 N N . LEU A 1 203 ? -14.103 -10.939 -0.051 1.00 78.06 203 LEU A N 1
ATOM 1699 C CA . LEU A 1 203 ? -15.009 -11.086 1.087 1.00 78.06 203 LEU A CA 1
ATOM 1700 C C . LEU A 1 203 ? -15.295 -12.563 1.392 1.00 78.06 203 LEU A C 1
ATOM 1702 O O . LEU A 1 203 ? -16.443 -13.003 1.438 1.00 78.06 203 LEU A O 1
ATOM 1706 N N . SER A 1 204 ? -14.237 -13.344 1.608 1.00 79.50 204 SER A N 1
ATOM 1707 C CA . SER A 1 204 ? -14.313 -14.767 1.940 1.00 79.50 204 SER A CA 1
ATOM 1708 C C . SER A 1 204 ? -14.323 -15.012 3.455 1.00 79.50 204 SER A C 1
ATOM 1710 O O . SER A 1 204 ? -13.887 -14.168 4.246 1.00 79.50 204 SER A O 1
ATOM 1712 N N . THR A 1 205 ? -14.761 -16.205 3.874 1.00 80.50 205 THR A N 1
ATOM 1713 C CA . THR A 1 205 ? -14.699 -16.651 5.279 1.00 80.50 205 THR A CA 1
ATOM 1714 C C . THR A 1 205 ? -13.262 -16.681 5.798 1.00 80.50 205 THR A C 1
ATOM 1716 O O . THR A 1 205 ? -13.004 -16.365 6.959 1.00 80.50 205 THR A O 1
ATOM 1719 N N . GLU A 1 206 ? -12.302 -17.066 4.954 1.00 75.56 206 GLU A N 1
ATOM 1720 C CA . GLU A 1 206 ? -10.891 -17.067 5.334 1.00 75.56 206 GLU A CA 1
ATOM 1721 C C . GLU A 1 206 ? -10.408 -15.651 5.650 1.00 75.56 206 GLU A C 1
ATOM 1723 O O . GLU A 1 206 ? -9.755 -15.438 6.673 1.00 75.56 206 GLU A O 1
ATOM 1728 N N . MET A 1 207 ? -10.768 -14.677 4.810 1.00 73.38 207 MET A N 1
ATOM 1729 C CA . MET A 1 207 ? -10.370 -13.292 5.026 1.00 73.38 207 MET A CA 1
ATOM 1730 C C . MET A 1 207 ? -11.059 -12.692 6.253 1.00 73.38 207 MET A C 1
ATOM 1732 O O . MET A 1 207 ? -10.394 -12.043 7.055 1.00 73.38 207 MET A O 1
ATOM 1736 N N . TYR A 1 208 ? -12.344 -12.992 6.467 1.00 76.88 208 TYR A N 1
ATOM 1737 C CA . TYR A 1 208 ? -13.059 -12.609 7.689 1.00 76.88 208 TYR A CA 1
ATOM 1738 C C . TYR A 1 208 ? -12.328 -13.095 8.949 1.00 76.88 208 TYR A C 1
ATOM 1740 O O . TYR A 1 208 ? -11.990 -12.304 9.826 1.00 76.88 208 TYR A O 1
ATOM 1748 N N . LYS A 1 209 ? -11.983 -14.388 9.007 1.00 75.38 209 LYS A N 1
ATOM 1749 C CA . LYS A 1 209 ? -11.252 -14.971 10.145 1.00 75.38 209 LYS A CA 1
ATOM 1750 C C . LYS A 1 209 ? -9.883 -14.336 10.362 1.00 75.38 209 LYS A C 1
ATOM 1752 O O . LYS A 1 209 ? -9.441 -14.233 11.501 1.00 75.38 209 LYS A O 1
ATOM 1757 N N . ARG A 1 210 ? -9.188 -13.953 9.287 1.00 68.75 210 ARG A N 1
ATOM 1758 C CA . ARG A 1 210 ? -7.894 -13.264 9.379 1.00 68.75 210 ARG A CA 1
ATOM 1759 C C . ARG A 1 210 ? -8.043 -11.857 9.962 1.00 68.75 210 ARG A C 1
ATOM 1761 O O . ARG A 1 210 ? -7.186 -11.480 10.752 1.00 68.75 210 ARG A O 1
ATOM 1768 N N . GLN A 1 211 ? -9.104 -11.129 9.610 1.00 68.06 211 GLN A N 1
ATOM 1769 C CA . GLN A 1 211 ? -9.371 -9.792 10.155 1.00 68.06 211 GLN A CA 1
ATOM 1770 C C . GLN A 1 211 ? -9.762 -9.847 11.634 1.00 68.06 211 GLN A C 1
ATOM 1772 O O . GLN A 1 211 ? -9.148 -9.170 12.449 1.00 68.06 211 GLN A O 1
ATOM 1777 N N . MET A 1 212 ? -10.659 -10.762 12.013 1.00 69.25 212 MET A N 1
ATOM 1778 C CA . MET A 1 212 ? -11.072 -10.939 13.414 1.00 69.25 212 MET A CA 1
ATOM 1779 C C . MET A 1 212 ? -9.928 -11.357 14.362 1.00 69.25 212 MET A C 1
ATOM 1781 O O . MET A 1 212 ? -10.060 -11.223 15.570 1.00 69.25 212 MET A O 1
ATOM 1785 N N . ARG A 1 213 ? -8.820 -11.906 13.840 1.00 64.81 213 ARG A N 1
ATOM 1786 C CA . ARG A 1 213 ? -7.622 -12.283 14.623 1.00 64.81 213 ARG A CA 1
ATOM 1787 C C . ARG A 1 213 ? -6.640 -11.134 14.855 1.00 64.81 213 ARG A C 1
ATOM 1789 O O . ARG A 1 213 ? -5.651 -11.342 15.543 1.00 64.81 213 ARG A O 1
ATOM 1796 N N . ARG A 1 214 ? -6.842 -9.993 14.198 1.00 52.78 214 ARG A N 1
ATOM 1797 C CA . ARG A 1 214 ? -5.961 -8.815 14.253 1.00 52.78 214 ARG A CA 1
ATOM 1798 C C . ARG A 1 214 ? -6.656 -7.625 14.911 1.00 52.78 214 ARG A C 1
ATOM 1800 O O . ARG A 1 214 ? -6.427 -6.492 14.510 1.00 52.78 214 ARG A O 1
ATOM 1807 N N . ASP A 1 215 ? -7.558 -7.919 15.841 1.00 50.97 215 ASP A N 1
ATOM 1808 C CA . ASP A 1 215 ? -8.300 -6.940 16.639 1.00 50.97 215 ASP A CA 1
ATOM 1809 C C . ASP A 1 215 ? -9.239 -6.000 15.867 1.00 50.97 215 ASP A C 1
ATOM 1811 O O . ASP A 1 215 ? -9.727 -5.006 16.406 1.00 50.97 215 ASP A O 1
ATOM 1815 N N . ASP A 1 216 ? -9.610 -6.337 14.626 1.00 59.12 216 ASP A N 1
ATOM 1816 C CA . ASP A 1 216 ? -10.805 -5.745 14.027 1.00 59.12 216 ASP A CA 1
ATOM 1817 C C . ASP A 1 216 ? -12.044 -6.394 14.662 1.00 59.12 216 ASP A C 1
ATOM 1819 O O . ASP A 1 216 ? -12.415 -7.525 14.338 1.00 59.12 216 ASP A O 1
ATOM 1823 N N . SER A 1 217 ? -12.693 -5.682 15.585 1.00 72.00 217 SER A N 1
ATOM 1824 C CA . SER A 1 217 ? -13.993 -6.093 16.118 1.00 72.00 217 SER A CA 1
ATOM 1825 C C . SER A 1 217 ? -15.069 -6.043 15.025 1.00 72.00 217 SER A C 1
ATOM 1827 O O . SER A 1 217 ? -14.981 -5.262 14.072 1.00 72.00 217 SER A O 1
ATOM 1829 N N . GLU A 1 218 ? -16.133 -6.846 15.168 1.00 81.75 218 GLU A N 1
ATOM 1830 C CA . GLU A 1 218 ? -17.304 -6.754 14.278 1.00 81.75 218 GLU A CA 1
ATOM 1831 C C . GLU A 1 218 ? -17.830 -5.312 14.215 1.00 81.75 218 GLU A C 1
ATOM 1833 O O . GLU A 1 218 ? -18.209 -4.841 13.146 1.00 81.75 218 GLU A O 1
ATOM 1838 N N . GLU A 1 219 ? -17.793 -4.605 15.347 1.00 81.50 219 GLU A N 1
ATOM 1839 C CA . GLU A 1 219 ? -18.210 -3.210 15.469 1.00 81.50 219 GLU A CA 1
ATOM 1840 C C . GLU A 1 219 ? -17.379 -2.282 14.577 1.00 81.50 219 GLU A C 1
ATOM 1842 O O . GLU A 1 219 ? -17.930 -1.436 13.875 1.00 81.50 219 GLU A O 1
ATOM 1847 N N . LYS A 1 220 ? -16.055 -2.471 14.537 1.00 77.00 220 LYS A N 1
ATOM 1848 C CA . LYS A 1 220 ? -15.154 -1.691 13.680 1.00 77.00 220 LYS A CA 1
ATOM 1849 C C . LYS A 1 220 ? -15.434 -1.949 12.199 1.00 77.00 220 LYS A C 1
ATOM 1851 O O . LYS A 1 220 ? -15.600 -1.002 11.432 1.00 77.00 220 LYS A O 1
ATOM 1856 N N . LEU A 1 221 ? -15.567 -3.217 11.801 1.00 78.44 221 LEU A N 1
ATOM 1857 C CA . LEU A 1 221 ? -15.911 -3.590 10.422 1.00 78.44 221 LEU A CA 1
ATOM 1858 C C . LEU A 1 221 ? -17.297 -3.062 10.014 1.00 78.44 221 LEU A C 1
ATOM 1860 O O . LEU A 1 221 ? -17.485 -2.580 8.895 1.00 78.44 221 LEU A O 1
ATOM 1864 N N . GLY A 1 222 ? -18.263 -3.134 10.930 1.00 82.69 222 GLY A N 1
ATOM 1865 C CA . GLY A 1 222 ? -19.621 -2.635 10.758 1.00 82.69 222 GLY A CA 1
ATOM 1866 C C . GLY A 1 222 ? -19.683 -1.121 10.593 1.00 82.69 222 GLY A C 1
ATOM 1867 O O . GLY A 1 222 ? -20.319 -0.640 9.653 1.00 82.69 222 GLY A O 1
ATOM 1868 N N . ARG A 1 223 ? -18.961 -0.378 11.439 1.00 81.00 223 ARG A N 1
ATOM 1869 C CA . ARG A 1 223 ? -18.821 1.083 11.363 1.00 81.00 223 ARG A CA 1
ATOM 1870 C C . ARG A 1 223 ? -18.292 1.527 10.013 1.00 81.00 223 ARG A C 1
ATOM 1872 O O . ARG A 1 223 ? -18.855 2.411 9.380 1.00 81.00 223 ARG A O 1
ATOM 1879 N N . MET A 1 224 ? -17.251 0.867 9.521 1.00 76.88 224 MET A N 1
ATOM 1880 C CA . MET A 1 224 ? -16.671 1.206 8.223 1.00 76.88 224 MET A CA 1
ATOM 1881 C C . MET A 1 224 ? -17.632 0.961 7.056 1.00 76.88 224 MET A C 1
ATOM 1883 O O . MET A 1 224 ? -17.702 1.769 6.129 1.00 76.88 224 MET A O 1
ATOM 1887 N N . LEU A 1 225 ? -18.391 -0.140 7.093 1.00 81.25 225 LEU A N 1
ATOM 1888 C CA . LEU A 1 225 ? -19.438 -0.408 6.105 1.00 81.25 225 LEU A CA 1
ATOM 1889 C C . LEU A 1 225 ? -20.577 0.619 6.185 1.00 81.25 225 LEU A C 1
ATOM 1891 O O . LEU A 1 225 ? -21.127 0.991 5.147 1.00 81.25 225 LEU A O 1
ATOM 1895 N N . ALA A 1 226 ? -20.908 1.105 7.384 1.00 83.00 226 ALA A N 1
ATOM 1896 C CA . ALA A 1 226 ? -21.882 2.175 7.577 1.00 83.00 226 ALA A CA 1
ATOM 1897 C C . ALA A 1 226 ? -21.387 3.507 6.984 1.00 83.00 226 ALA A C 1
ATOM 1899 O O . ALA A 1 226 ? -22.107 4.110 6.185 1.00 83.00 226 ALA A O 1
ATOM 1900 N N . THR A 1 227 ? -20.146 3.927 7.271 1.00 77.31 227 THR A N 1
ATOM 1901 C CA . THR A 1 227 ? -19.545 5.135 6.663 1.00 77.31 227 THR A CA 1
ATOM 1902 C C . THR A 1 227 ? -19.521 5.032 5.143 1.00 77.31 227 THR A C 1
ATOM 1904 O O . THR A 1 227 ? -19.949 5.932 4.421 1.00 77.31 227 THR A O 1
ATOM 1907 N N . SER A 1 228 ? -19.105 3.870 4.641 1.00 76.69 228 SER A N 1
ATOM 1908 C CA . SER A 1 228 ? -19.079 3.566 3.216 1.00 76.69 228 SER A CA 1
ATOM 1909 C C . SER A 1 228 ? -20.455 3.753 2.565 1.00 76.69 228 SER A C 1
ATOM 1911 O O . SER A 1 228 ? -20.582 4.378 1.507 1.00 76.69 228 SER A O 1
ATOM 1913 N N . LEU A 1 229 ? -21.506 3.223 3.199 1.00 83.62 229 LEU A N 1
ATOM 1914 C CA . LEU A 1 229 ? -22.885 3.344 2.731 1.00 83.62 229 LEU A CA 1
ATOM 1915 C C . LEU A 1 229 ? -23.356 4.804 2.691 1.00 83.62 229 LEU A C 1
ATOM 1917 O O . LEU A 1 229 ? -24.018 5.191 1.726 1.00 83.62 229 LEU A O 1
ATOM 1921 N N . GLN A 1 230 ? -22.991 5.618 3.682 1.00 80.19 230 GLN A N 1
ATOM 1922 C CA . GLN A 1 230 ? -23.310 7.048 3.712 1.00 80.19 230 GLN A CA 1
ATOM 1923 C C . GLN A 1 230 ? -22.722 7.781 2.493 1.00 80.19 230 GLN A C 1
ATOM 1925 O O . GLN A 1 230 ? -23.445 8.490 1.787 1.00 80.19 230 GLN A O 1
ATOM 1930 N N . PHE A 1 231 ? -21.448 7.537 2.165 1.00 75.44 231 PHE A N 1
ATOM 1931 C CA . PHE A 1 231 ? -20.815 8.086 0.958 1.00 75.44 231 PHE A CA 1
ATOM 1932 C C . PHE A 1 231 ? -21.516 7.633 -0.331 1.00 75.44 231 PHE A C 1
ATOM 1934 O O . PHE A 1 231 ? -21.767 8.435 -1.233 1.00 75.44 231 PHE A O 1
ATOM 1941 N N . TYR A 1 232 ? -21.890 6.355 -0.426 1.00 79.56 232 TYR A N 1
ATOM 1942 C CA . TYR A 1 232 ? -22.619 5.834 -1.586 1.00 79.56 232 TYR A CA 1
ATOM 1943 C C . TYR A 1 232 ? -24.006 6.469 -1.768 1.00 79.56 232 TYR A C 1
ATOM 1945 O O . TYR A 1 232 ? -24.457 6.701 -2.898 1.00 79.56 232 TYR A O 1
ATOM 1953 N N . GLN A 1 233 ? -24.694 6.787 -0.673 1.00 83.81 233 GLN A N 1
ATOM 1954 C CA . GLN A 1 233 ? -25.968 7.506 -0.721 1.00 83.81 233 GLN A CA 1
ATOM 1955 C C . GLN A 1 233 ? -25.793 8.934 -1.257 1.00 83.81 233 GLN A C 1
ATOM 1957 O O . GLN A 1 233 ? -26.654 9.415 -1.993 1.00 83.81 233 GLN A O 1
ATOM 1962 N N . GLN A 1 234 ? -24.650 9.570 -0.988 1.00 78.69 234 GLN A N 1
ATOM 1963 C CA . GLN A 1 234 ? -24.297 10.905 -1.487 1.00 78.69 234 GLN A CA 1
ATOM 1964 C C . GLN A 1 234 ? -23.693 10.899 -2.903 1.00 78.69 234 GLN A C 1
ATOM 1966 O O . GLN A 1 234 ? -23.418 11.962 -3.457 1.00 78.69 234 GLN A O 1
ATOM 1971 N N . ARG A 1 235 ? -23.532 9.727 -3.542 1.00 79.56 235 ARG A N 1
ATOM 1972 C CA . ARG A 1 235 ? -22.731 9.569 -4.773 1.00 79.56 235 ARG A CA 1
ATOM 1973 C C . ARG A 1 235 ? -23.095 10.498 -5.938 1.00 79.56 235 ARG A C 1
ATOM 1975 O O . ARG A 1 235 ? -22.248 10.777 -6.781 1.00 79.56 235 ARG A O 1
ATOM 1982 N N . GLN A 1 236 ? -24.351 10.948 -6.010 1.00 82.50 236 GLN A N 1
ATOM 1983 C CA . GLN A 1 236 ? -24.843 11.844 -7.065 1.00 82.50 236 GLN A CA 1
ATOM 1984 C C . GLN A 1 236 ? -24.157 13.219 -7.054 1.00 82.50 236 GLN A C 1
ATOM 1986 O O . GLN A 1 236 ? -24.222 13.923 -8.054 1.00 82.50 236 GLN A O 1
ATOM 1991 N N . GLN A 1 237 ? -23.496 13.585 -5.952 1.00 76.44 237 GLN A N 1
ATOM 1992 C CA . GLN A 1 237 ? -22.746 14.834 -5.807 1.00 76.44 237 GLN A CA 1
ATOM 1993 C C . GLN A 1 237 ? -21.361 14.794 -6.482 1.00 76.44 237 GLN A C 1
ATOM 1995 O O . GLN A 1 237 ? -20.700 15.824 -6.569 1.00 76.44 237 GLN A O 1
ATOM 2000 N N . TYR A 1 238 ? -20.914 13.628 -6.966 1.00 73.50 238 TYR A N 1
ATOM 2001 C CA . TYR A 1 238 ? -19.583 13.435 -7.553 1.00 73.50 238 TYR A CA 1
ATOM 2002 C C . TYR A 1 238 ? -19.638 13.097 -9.052 1.00 73.50 238 TYR A C 1
ATOM 2004 O O . TYR A 1 238 ? -20.701 12.856 -9.627 1.00 73.50 238 TYR A O 1
ATOM 2012 N N . SER A 1 239 ? -18.463 13.031 -9.693 1.00 71.00 239 SER A N 1
ATOM 2013 C CA . SER A 1 239 ? -18.310 12.757 -11.131 1.00 71.00 239 SER A CA 1
ATOM 2014 C C . SER A 1 239 ? -18.969 11.447 -11.608 1.00 71.00 239 SER A C 1
ATOM 2016 O O . SER A 1 239 ? -19.045 10.455 -10.881 1.00 71.00 239 SER A O 1
ATOM 2018 N N . ALA A 1 240 ? -19.365 11.393 -12.886 1.00 75.88 240 ALA A N 1
ATOM 2019 C CA . ALA A 1 240 ? -19.978 10.202 -13.493 1.00 75.88 240 ALA A CA 1
ATOM 2020 C C . ALA A 1 240 ? -19.077 8.947 -13.450 1.00 75.88 240 ALA A C 1
ATOM 2022 O O . ALA A 1 240 ? -19.565 7.823 -13.301 1.00 75.88 240 ALA A O 1
ATOM 2023 N N . ALA A 1 241 ? -17.755 9.131 -13.548 1.00 69.12 241 ALA A N 1
ATOM 2024 C CA . ALA A 1 241 ? -16.788 8.042 -13.421 1.00 69.12 241 ALA A CA 1
ATOM 2025 C C . ALA A 1 241 ? -16.830 7.425 -12.014 1.00 69.12 241 ALA A C 1
ATOM 2027 O O . ALA A 1 241 ? -16.881 6.203 -11.875 1.00 69.12 241 ALA A O 1
ATOM 2028 N N . PHE A 1 242 ? -16.894 8.264 -10.977 1.00 71.88 242 PHE A N 1
ATOM 2029 C CA . PHE A 1 242 ? -17.023 7.803 -9.598 1.00 71.88 242 PHE A CA 1
ATOM 2030 C C . PHE A 1 242 ? -18.351 7.090 -9.352 1.00 71.88 242 PHE A C 1
ATOM 2032 O O . PHE A 1 242 ? -18.358 6.006 -8.776 1.00 71.88 242 PHE A O 1
ATOM 2039 N N . GLN A 1 243 ? -19.464 7.656 -9.830 1.00 77.44 243 GLN A N 1
ATOM 2040 C CA . GLN A 1 243 ? -20.785 7.032 -9.689 1.00 77.44 243 GLN A CA 1
ATOM 2041 C C . GLN A 1 243 ? -20.778 5.595 -10.225 1.00 77.44 243 GLN A C 1
ATOM 2043 O O . GLN A 1 243 ? -21.250 4.681 -9.555 1.00 77.44 243 GLN A O 1
ATOM 2048 N N . THR A 1 244 ? -20.153 5.385 -11.386 1.00 77.44 244 THR A N 1
ATOM 2049 C CA . THR A 1 244 ? -20.024 4.060 -12.008 1.00 77.44 244 THR A CA 1
ATOM 2050 C C . THR A 1 244 ? -19.216 3.088 -11.139 1.00 77.44 244 THR A C 1
ATOM 2052 O O . THR A 1 244 ? -19.629 1.944 -10.950 1.00 77.44 244 THR A O 1
ATOM 2055 N N . ILE A 1 245 ? -18.081 3.531 -10.584 1.00 74.12 245 ILE A N 1
ATOM 2056 C CA . ILE A 1 245 ? -17.224 2.705 -9.714 1.00 74.12 245 ILE A CA 1
ATOM 2057 C C . ILE A 1 245 ? -17.951 2.358 -8.409 1.00 74.12 245 ILE A C 1
ATOM 2059 O O . ILE A 1 245 ? -17.968 1.197 -7.998 1.00 74.12 245 ILE A O 1
ATOM 2063 N N . ALA A 1 246 ? -18.589 3.344 -7.779 1.00 75.88 246 ALA A N 1
ATOM 2064 C CA . ALA A 1 246 ? -19.325 3.159 -6.536 1.00 75.88 246 ALA A CA 1
ATOM 2065 C C . ALA A 1 246 ? -20.499 2.180 -6.722 1.00 75.88 246 ALA A C 1
ATOM 2067 O O . ALA A 1 246 ? -20.697 1.283 -5.907 1.00 75.88 246 ALA A O 1
ATOM 2068 N N . GLU A 1 247 ? -21.241 2.280 -7.828 1.00 81.94 247 GLU A N 1
ATOM 2069 C CA . GLU A 1 247 ? -22.318 1.335 -8.147 1.00 81.94 247 GLU A CA 1
ATOM 2070 C C . GLU A 1 247 ? -21.815 -0.085 -8.405 1.00 81.94 247 GLU A C 1
ATOM 2072 O O . GLU A 1 247 ? -22.439 -1.044 -7.947 1.00 81.94 247 GLU A O 1
ATOM 2077 N N . LEU A 1 248 ? -20.699 -0.238 -9.125 1.00 80.25 248 LEU A N 1
ATOM 2078 C CA . LEU A 1 248 ? -20.080 -1.545 -9.341 1.00 80.25 248 LEU A CA 1
ATOM 2079 C C . LEU A 1 248 ? -19.678 -2.184 -8.011 1.00 80.25 248 LEU A C 1
ATOM 2081 O O . LEU A 1 248 ? -19.881 -3.377 -7.804 1.00 80.25 248 LEU A O 1
ATOM 2085 N N . TRP A 1 249 ? -19.118 -1.394 -7.104 1.00 78.38 249 TRP A N 1
ATOM 2086 C CA . TRP A 1 249 ? -18.671 -1.878 -5.813 1.00 78.38 249 TRP A CA 1
ATOM 2087 C C . TRP A 1 249 ? -19.831 -2.278 -4.899 1.00 78.38 249 TRP A C 1
ATOM 2089 O O . TRP A 1 249 ? -19.880 -3.421 -4.451 1.00 78.38 249 TRP A O 1
ATOM 2099 N N . PHE A 1 250 ? -20.799 -1.395 -4.653 1.00 82.12 250 PHE A N 1
ATOM 2100 C CA . PHE A 1 250 ? -21.889 -1.708 -3.721 1.00 82.12 250 PHE A CA 1
ATOM 2101 C C . PHE A 1 250 ? -22.734 -2.896 -4.188 1.00 82.12 250 PHE A C 1
ATOM 2103 O O . PHE A 1 250 ? -23.167 -3.695 -3.361 1.00 82.12 250 PHE A O 1
ATOM 2110 N N . LYS A 1 251 ? -22.870 -3.105 -5.505 1.00 86.69 251 LYS A N 1
ATOM 2111 C CA . LYS A 1 251 ? -23.489 -4.325 -6.052 1.00 86.69 251 LYS A CA 1
ATOM 2112 C C . LYS A 1 251 ? -22.755 -5.607 -5.650 1.00 86.69 251 LYS A C 1
ATOM 2114 O O . LYS A 1 251 ? -23.399 -6.639 -5.497 1.00 86.69 251 LYS A O 1
ATOM 2119 N N . GLN A 1 252 ? -21.436 -5.566 -5.464 1.00 85.88 252 GLN A N 1
ATOM 2120 C CA . GLN A 1 252 ? -20.660 -6.731 -5.030 1.00 85.88 252 GLN A CA 1
ATOM 2121 C C . GLN A 1 252 ? -20.907 -7.102 -3.563 1.00 85.88 252 GLN A C 1
ATOM 2123 O O . GLN A 1 252 ? -20.812 -8.279 -3.231 1.00 85.88 252 GLN A O 1
ATOM 2128 N N . LEU A 1 253 ? -21.265 -6.145 -2.697 1.00 84.25 253 LEU A N 1
ATOM 2129 C CA . LEU A 1 253 ? -21.658 -6.422 -1.304 1.00 84.25 253 LEU A CA 1
ATOM 2130 C C . LEU A 1 253 ? -23.016 -7.134 -1.201 1.00 84.25 253 LEU A C 1
ATOM 2132 O O . LEU A 1 253 ? -23.315 -7.761 -0.189 1.00 84.25 253 LEU A O 1
ATOM 2136 N N . ASP A 1 254 ? -23.830 -7.066 -2.253 1.00 85.19 254 ASP A N 1
ATOM 2137 C CA . ASP A 1 254 ? -25.076 -7.824 -2.375 1.00 85.19 254 ASP A CA 1
ATOM 2138 C C . ASP A 1 254 ? -24.901 -9.108 -3.218 1.00 85.19 254 ASP A C 1
ATOM 2140 O O . ASP A 1 254 ? -25.881 -9.798 -3.495 1.00 85.19 254 ASP A O 1
ATOM 2144 N N . SER A 1 255 ? -23.670 -9.443 -3.631 1.00 86.06 255 SER A N 1
ATOM 2145 C CA . SER A 1 255 ? -23.384 -10.640 -4.432 1.00 86.06 255 SER A CA 1
ATOM 2146 C C . SER A 1 255 ? -23.581 -11.925 -3.628 1.00 86.06 255 SER A C 1
ATOM 2148 O O . SER A 1 255 ? -23.284 -12.001 -2.433 1.00 86.06 255 SER A O 1
ATOM 2150 N N . ASP A 1 256 ? -24.006 -12.990 -4.305 1.00 85.44 256 ASP A N 1
ATOM 2151 C CA . ASP A 1 256 ? -24.083 -14.313 -3.695 1.00 85.44 256 ASP A CA 1
ATOM 2152 C C . ASP A 1 256 ? -22.707 -14.905 -3.364 1.00 85.44 256 ASP A C 1
ATOM 2154 O O . ASP A 1 256 ? -22.619 -15.741 -2.465 1.00 85.44 256 ASP A O 1
ATOM 2158 N N . GLU A 1 257 ? -21.652 -14.416 -4.021 1.00 85.25 257 GLU A N 1
ATOM 2159 C CA . GLU A 1 257 ? -20.270 -14.899 -3.913 1.00 85.25 257 GLU A CA 1
ATOM 2160 C C . GLU A 1 257 ? -19.582 -14.538 -2.588 1.00 85.25 257 GLU A C 1
ATOM 2162 O O . GLU A 1 257 ? -18.587 -15.166 -2.227 1.00 85.25 257 GLU A O 1
ATOM 2167 N N . ILE A 1 258 ? -20.106 -13.559 -1.841 1.00 88.38 258 ILE A N 1
ATOM 2168 C CA . ILE A 1 258 ? -19.499 -13.138 -0.573 1.00 88.38 258 ILE A CA 1
ATOM 2169 C C . ILE A 1 258 ? -19.887 -14.080 0.574 1.00 88.38 258 ILE A C 1
ATOM 2171 O O . ILE A 1 258 ? -20.984 -14.650 0.608 1.00 88.38 258 ILE A O 1
ATOM 2175 N N . ALA A 1 259 ? -19.000 -14.221 1.554 1.00 88.38 259 ALA A N 1
ATOM 2176 C CA . ALA A 1 259 ? -19.203 -15.130 2.671 1.00 88.38 259 ALA A CA 1
ATOM 2177 C C . ALA A 1 259 ? -20.324 -14.671 3.634 1.00 88.38 259 ALA A C 1
ATOM 2179 O O . ALA A 1 259 ? -20.567 -13.465 3.772 1.00 88.38 259 ALA A O 1
ATOM 2180 N N . PRO A 1 260 ? -21.007 -15.608 4.327 1.00 91.44 260 PRO A N 1
ATOM 2181 C CA . PRO A 1 260 ? -22.135 -15.295 5.212 1.00 91.44 260 PRO A CA 1
ATOM 2182 C C . PRO A 1 260 ? -21.816 -14.286 6.322 1.00 91.44 260 PRO A C 1
ATOM 2184 O O . PRO A 1 260 ? -22.677 -13.487 6.696 1.00 91.44 260 PRO A O 1
ATOM 2187 N N . GLU A 1 261 ? -20.588 -14.303 6.838 1.00 89.62 261 GLU A N 1
ATOM 2188 C CA . GLU A 1 261 ? -20.139 -13.395 7.894 1.00 89.62 261 GLU A CA 1
ATOM 2189 C C . GLU A 1 261 ? -20.175 -11.937 7.411 1.00 89.62 261 GLU A C 1
ATOM 2191 O O . GLU A 1 261 ? -20.789 -11.080 8.046 1.00 89.62 261 GLU A O 1
ATOM 2196 N N . TRP A 1 262 ? -19.642 -11.674 6.213 1.00 88.12 262 TRP A N 1
ATOM 2197 C CA . TRP A 1 262 ? -19.693 -10.352 5.585 1.00 88.12 262 TRP A CA 1
ATOM 2198 C C . TRP A 1 262 ? -21.118 -9.932 5.211 1.00 88.12 262 TRP A C 1
ATOM 2200 O O . TRP A 1 262 ? -21.477 -8.775 5.427 1.00 88.12 262 TRP A O 1
ATOM 2210 N N . LYS A 1 263 ? -21.964 -10.859 4.723 1.00 90.38 263 LYS A N 1
ATOM 2211 C CA . LYS A 1 263 ? -23.394 -10.574 4.455 1.00 90.38 263 LYS A CA 1
ATOM 2212 C C . LYS A 1 263 ? -24.115 -10.093 5.709 1.00 90.38 263 LYS A C 1
ATOM 2214 O O . LYS A 1 263 ? -24.938 -9.185 5.631 1.00 90.38 263 LYS A O 1
ATOM 2219 N N . THR A 1 264 ? -23.806 -10.698 6.854 1.00 91.62 264 THR A N 1
ATOM 2220 C CA . THR A 1 264 ? -24.432 -10.364 8.137 1.00 91.62 264 THR A CA 1
ATOM 2221 C C . THR A 1 264 ? -24.050 -8.957 8.584 1.00 91.62 264 THR A C 1
ATOM 2223 O O . THR A 1 264 ? -24.933 -8.154 8.884 1.00 91.62 264 THR A O 1
ATOM 2226 N N . ILE A 1 265 ? -22.756 -8.620 8.552 1.00 88.88 265 ILE A N 1
ATOM 2227 C CA . ILE A 1 265 ? -22.284 -7.269 8.890 1.00 88.88 265 ILE A CA 1
ATOM 2228 C C . ILE A 1 265 ? -22.873 -6.244 7.913 1.00 88.88 265 ILE A C 1
ATOM 2230 O O . ILE A 1 265 ? -23.365 -5.199 8.332 1.00 88.88 265 ILE A O 1
ATOM 2234 N N . TRP A 1 266 ? -22.919 -6.555 6.615 1.00 90.38 266 TRP A N 1
ATOM 2235 C CA . TRP A 1 266 ? -23.499 -5.660 5.615 1.00 90.38 266 TRP A CA 1
ATOM 2236 C C . TRP A 1 266 ? -25.003 -5.423 5.811 1.00 90.38 266 TRP A C 1
ATOM 2238 O O . TRP A 1 266 ? -25.475 -4.288 5.725 1.00 90.38 266 TRP A O 1
ATOM 2248 N N . ALA A 1 267 ? -25.774 -6.468 6.117 1.00 91.75 267 ALA A N 1
ATOM 2249 C CA . ALA A 1 267 ? -27.194 -6.336 6.435 1.00 91.75 267 ALA A CA 1
ATOM 2250 C C . ALA A 1 267 ? -27.418 -5.470 7.685 1.00 91.75 267 ALA A C 1
ATOM 2252 O O . ALA A 1 267 ? -28.290 -4.602 7.682 1.00 91.75 267 ALA A O 1
ATOM 2253 N N . ASN A 1 268 ? -26.592 -5.662 8.715 1.00 91.88 268 ASN A N 1
ATOM 2254 C CA . ASN A 1 268 ? -26.616 -4.868 9.939 1.00 91.88 268 ASN A CA 1
ATOM 2255 C C . ASN A 1 268 ? -26.258 -3.392 9.680 1.00 91.88 268 ASN A C 1
ATOM 2257 O O . ASN A 1 268 ? -26.939 -2.506 10.193 1.00 91.88 268 ASN A O 1
ATOM 2261 N N . ALA A 1 269 ? -25.254 -3.114 8.843 1.00 88.25 269 ALA A N 1
ATOM 2262 C CA . ALA A 1 269 ? -24.893 -1.754 8.439 1.00 88.25 269 ALA A CA 1
ATOM 2263 C C . ALA A 1 269 ? -26.034 -1.067 7.672 1.00 88.25 269 ALA A C 1
ATOM 2265 O O . ALA A 1 269 ? -26.411 0.054 8.002 1.00 88.25 269 ALA A O 1
ATOM 2266 N N . LYS A 1 270 ? -26.670 -1.764 6.718 1.00 90.38 270 LYS A N 1
ATOM 2267 C CA . LYS A 1 270 ? -27.863 -1.257 6.010 1.00 90.38 270 LYS A CA 1
ATOM 2268 C C . LYS A 1 270 ? -29.048 -0.988 6.940 1.00 90.38 270 LYS A C 1
ATOM 2270 O O . LYS A 1 270 ? -29.852 -0.105 6.655 1.00 90.38 270 LYS A O 1
ATOM 2275 N N . ALA A 1 271 ? -29.166 -1.748 8.026 1.00 91.38 271 ALA A N 1
ATOM 2276 C CA . ALA A 1 271 ? -30.189 -1.556 9.048 1.00 91.38 271 ALA A CA 1
ATOM 2277 C C . ALA A 1 271 ? -29.851 -0.436 10.053 1.00 91.38 271 ALA A C 1
ATOM 2279 O O . ALA A 1 271 ? -30.648 -0.189 10.954 1.00 91.38 271 ALA A O 1
ATOM 2280 N N . GLY A 1 272 ? -28.693 0.224 9.918 1.00 87.75 272 GLY A N 1
ATOM 2281 C CA . GLY A 1 272 ? -28.250 1.280 10.831 1.00 87.75 272 GLY A CA 1
ATOM 2282 C C . GLY A 1 272 ? -27.820 0.766 12.206 1.00 87.75 272 GLY A C 1
ATOM 2283 O O . GLY A 1 272 ? -27.910 1.501 13.182 1.00 87.75 272 GLY A O 1
ATOM 2284 N N . LYS A 1 273 ? -27.395 -0.503 12.316 1.00 89.75 273 LYS A N 1
ATOM 2285 C CA . LYS A 1 273 ? -26.930 -1.089 13.588 1.00 89.75 273 LYS A CA 1
ATOM 2286 C C . LYS A 1 273 ? -25.611 -0.470 14.066 1.00 89.75 273 LYS A C 1
ATOM 2288 O O . LYS A 1 273 ? -25.377 -0.423 15.267 1.00 89.75 273 LYS A O 1
ATOM 2293 N N . TYR A 1 274 ? -24.762 -0.043 13.135 1.00 86.44 274 TYR A N 1
ATOM 2294 C CA . TYR A 1 274 ? -23.452 0.534 13.422 1.00 86.44 274 TYR A CA 1
ATOM 2295 C C . TYR A 1 274 ? -23.477 2.033 13.147 1.00 86.44 274 TYR A C 1
ATOM 2297 O O . TYR A 1 274 ? -24.084 2.466 12.166 1.00 86.44 274 TYR A O 1
ATOM 2305 N N . LEU A 1 275 ? -22.789 2.798 13.991 1.00 82.12 275 LEU A N 1
ATOM 2306 C CA . LEU A 1 275 ? -22.543 4.219 13.752 1.00 82.12 275 LEU A CA 1
ATOM 2307 C C . LEU A 1 275 ? -21.613 4.380 12.549 1.00 82.12 275 LEU A C 1
ATOM 2309 O O . LEU A 1 275 ? -20.763 3.526 12.307 1.00 82.12 275 LEU A O 1
ATOM 2313 N N . THR A 1 276 ? -21.757 5.458 11.789 1.00 78.19 276 THR A N 1
ATOM 2314 C CA . THR A 1 276 ? -20.733 5.871 10.818 1.00 78.19 276 THR A CA 1
ATOM 2315 C C . THR A 1 276 ? -19.489 6.385 11.543 1.00 78.19 276 THR A C 1
ATOM 2317 O O . THR A 1 276 ? -19.500 6.597 12.752 1.00 78.19 276 THR A O 1
ATOM 2320 N N . ARG A 1 277 ? -18.384 6.581 10.821 1.00 69.75 277 ARG A N 1
ATOM 2321 C CA . ARG A 1 277 ? -17.152 7.151 11.374 1.00 69.75 277 ARG A CA 1
ATOM 2322 C C . ARG A 1 277 ? -17.406 8.535 11.970 1.00 69.75 277 ARG A C 1
ATOM 2324 O O . ARG A 1 277 ? -17.043 8.750 13.117 1.00 69.75 277 ARG A O 1
ATOM 2331 N N . ASP A 1 278 ? -18.058 9.416 11.217 1.00 69.25 278 ASP A N 1
ATOM 2332 C CA . ASP A 1 278 ? -18.385 10.769 11.671 1.00 69.25 278 ASP A CA 1
ATOM 2333 C C . ASP A 1 278 ? -19.330 10.727 12.875 1.00 69.25 278 ASP A C 1
ATOM 2335 O O . ASP A 1 278 ? -19.098 11.425 13.845 1.00 69.25 278 ASP A O 1
ATOM 2339 N N . GLU A 1 279 ? -20.346 9.858 12.879 1.00 75.12 279 GLU A N 1
ATOM 2340 C CA . GLU A 1 279 ? -21.233 9.706 14.042 1.00 75.12 279 GLU A CA 1
ATOM 2341 C C . GLU A 1 279 ? -20.538 9.074 15.241 1.00 75.12 279 GLU A C 1
ATOM 2343 O O . GLU A 1 279 ? -20.897 9.386 16.363 1.00 75.12 279 GLU A O 1
ATOM 2348 N N . TYR A 1 280 ? -19.580 8.177 15.027 1.00 68.12 280 TYR A N 1
ATOM 2349 C CA . TYR A 1 280 ? -18.796 7.592 16.103 1.00 68.12 280 TYR A CA 1
ATOM 2350 C C . TYR A 1 280 ? -17.871 8.636 16.720 1.00 68.12 280 TYR A C 1
ATOM 2352 O O . TYR A 1 280 ? -17.879 8.767 17.928 1.00 68.12 280 TYR A O 1
ATOM 2360 N N . PHE A 1 281 ? -17.151 9.420 15.912 1.00 61.34 281 PHE A N 1
ATOM 2361 C CA . PHE A 1 281 ? -16.305 10.502 16.420 1.00 61.34 281 PHE A CA 1
ATOM 2362 C C . PHE A 1 281 ? -17.118 11.671 16.970 1.00 61.34 281 PHE A C 1
ATOM 2364 O O . PHE A 1 281 ? -16.709 12.249 17.954 1.00 61.34 281 PHE A O 1
ATOM 2371 N N . SER A 1 282 ? -18.285 11.999 16.412 1.00 60.41 282 SER A N 1
ATOM 2372 C CA . SER A 1 282 ? -19.185 13.006 16.989 1.00 60.41 282 SER A CA 1
ATOM 2373 C C . SER A 1 282 ? -19.917 12.497 18.226 1.00 60.41 282 SER A C 1
ATOM 2375 O O . SER A 1 282 ? -20.324 13.294 19.063 1.00 60.41 282 SER A O 1
ATOM 2377 N N . LYS A 1 283 ? -20.125 11.182 18.342 1.00 56.53 283 LYS A N 1
ATOM 2378 C CA . LYS A 1 283 ? -20.588 10.559 19.577 1.00 56.53 283 LYS A CA 1
ATOM 2379 C C . LYS A 1 283 ? -19.463 10.531 20.599 1.00 56.53 283 LYS A C 1
ATOM 2381 O O . LYS A 1 283 ? -19.761 10.838 21.730 1.00 56.53 283 LYS A O 1
ATOM 2386 N N . ASP A 1 284 ? -18.222 10.266 20.210 1.00 48.47 284 ASP A N 1
ATOM 2387 C CA . ASP A 1 284 ? -17.060 10.397 21.087 1.00 48.47 284 ASP A CA 1
ATOM 2388 C C . ASP A 1 284 ? -16.816 11.869 21.452 1.00 48.47 284 ASP A C 1
ATOM 2390 O O . ASP A 1 284 ? -16.494 12.115 22.592 1.00 48.47 284 ASP A O 1
ATOM 2394 N N . GLU A 1 285 ? -17.074 12.854 20.579 1.00 45.41 285 GLU A N 1
ATOM 2395 C CA . GLU A 1 285 ? -17.026 14.297 20.895 1.00 45.41 285 GLU A CA 1
ATOM 2396 C C . GLU A 1 285 ? -18.194 14.718 21.811 1.00 45.41 285 GLU A C 1
ATOM 2398 O O . GLU A 1 285 ? -18.035 15.542 22.706 1.00 45.41 285 GLU A O 1
ATOM 2403 N N . ALA A 1 286 ? -19.400 14.177 21.607 1.00 43.66 286 ALA A N 1
ATOM 2404 C CA . ALA A 1 286 ? -20.559 14.447 22.464 1.00 43.66 286 ALA A CA 1
ATOM 2405 C C . ALA A 1 286 ? -20.459 13.717 23.813 1.00 43.66 286 ALA A C 1
ATOM 2407 O O . ALA A 1 286 ? -20.851 14.271 24.840 1.00 43.66 286 ALA A O 1
ATOM 2408 N N . ASP A 1 287 ? -19.900 12.510 23.803 1.00 38.75 287 ASP A N 1
ATOM 2409 C CA . ASP A 1 287 ? -19.512 11.752 24.979 1.00 38.75 287 ASP A CA 1
ATOM 2410 C C . ASP A 1 287 ? -18.268 12.409 25.609 1.00 38.75 287 ASP A C 1
ATOM 2412 O O . ASP A 1 287 ? -18.201 12.376 26.819 1.00 38.75 287 ASP A O 1
ATOM 2416 N N . GLU A 1 288 ? -17.378 13.110 24.883 1.00 36.81 288 GLU A N 1
ATOM 2417 C CA . GLU A 1 288 ? -16.275 13.973 25.379 1.00 36.81 288 GLU A CA 1
ATOM 2418 C C . GLU A 1 288 ? -16.790 15.221 26.096 1.00 36.81 288 GLU A C 1
ATOM 2420 O O . GLU A 1 288 ? -16.216 15.628 27.100 1.00 36.81 288 GLU A O 1
ATOM 2425 N N . VAL A 1 289 ? -17.918 15.790 25.665 1.00 37.31 289 VAL A N 1
ATOM 2426 C CA . VAL A 1 289 ? -18.606 16.862 26.407 1.00 37.31 289 VAL A CA 1
ATOM 2427 C C . VAL A 1 289 ? -19.267 16.323 27.691 1.00 37.31 289 VAL A C 1
ATOM 2429 O O . VAL A 1 289 ? -19.384 17.057 28.673 1.00 37.31 289 VAL A O 1
ATOM 2432 N N . ASP A 1 290 ? -19.634 15.035 27.740 1.00 33.72 290 ASP A N 1
ATOM 2433 C CA . ASP A 1 290 ? -20.044 14.336 28.975 1.00 33.72 290 ASP A CA 1
ATOM 2434 C C . ASP A 1 290 ? -18.844 13.716 29.756 1.00 33.72 290 ASP A C 1
ATOM 2436 O O . ASP A 1 290 ? -18.949 13.474 30.961 1.00 33.72 290 ASP A O 1
ATOM 2440 N N . ILE A 1 291 ? -17.678 13.529 29.121 1.00 35.06 291 ILE A N 1
ATOM 2441 C CA . ILE A 1 291 ? -16.394 13.000 29.642 1.00 35.06 291 ILE A CA 1
ATOM 2442 C C . ILE A 1 291 ? -15.441 14.130 30.067 1.00 35.06 291 ILE A C 1
ATOM 2444 O O . ILE A 1 291 ? -14.518 13.881 30.842 1.00 35.06 291 ILE A O 1
ATOM 2448 N N . GLU A 1 292 ? -15.747 15.398 29.779 1.00 32.81 292 GLU A N 1
ATOM 2449 C CA . GLU A 1 292 ? -15.255 16.523 30.586 1.00 32.81 292 GLU A CA 1
ATOM 2450 C C . GLU A 1 292 ? -15.654 16.343 32.068 1.00 32.81 292 GLU A C 1
ATOM 2452 O O . GLU A 1 292 ? -15.026 16.919 32.957 1.00 32.81 292 GLU A O 1
ATOM 2457 N N . ASN A 1 293 ? -16.623 15.459 32.357 1.00 36.81 293 ASN A N 1
ATOM 2458 C CA . ASN A 1 293 ? -16.930 14.976 33.703 1.00 36.81 293 ASN A CA 1
ATOM 2459 C C . ASN A 1 293 ? -16.437 13.549 34.032 1.00 36.81 293 ASN A C 1
ATOM 2461 O O . ASN A 1 293 ? -16.659 13.108 35.159 1.00 36.81 293 ASN A O 1
ATOM 2465 N N . ASN A 1 294 ? -15.769 12.822 33.127 1.00 39.06 294 ASN A N 1
ATOM 2466 C CA . ASN A 1 294 ? -15.306 11.444 33.351 1.00 39.06 294 ASN A CA 1
ATOM 2467 C C . ASN A 1 294 ? -14.015 11.105 32.577 1.00 39.06 294 ASN A C 1
ATOM 2469 O O . ASN A 1 294 ? -14.001 10.228 31.717 1.00 39.06 294 ASN A O 1
ATOM 2473 N N . LYS A 1 295 ? -12.896 11.750 32.936 1.00 43.47 295 LYS A N 1
ATOM 2474 C CA . LYS A 1 295 ? -11.549 11.242 32.617 1.00 43.47 295 LYS A CA 1
ATOM 2475 C C . LYS A 1 295 ? -11.466 9.752 32.973 1.00 43.47 295 LYS A C 1
ATOM 2477 O O . LYS A 1 295 ? -11.620 9.409 34.148 1.00 43.47 295 LYS A O 1
ATOM 2482 N N . ILE A 1 296 ? -11.177 8.885 31.999 1.00 50.88 296 ILE A N 1
ATOM 2483 C CA . ILE A 1 296 ? -10.581 7.583 32.313 1.00 50.88 296 ILE A CA 1
ATOM 2484 C C . ILE A 1 296 ? -9.272 7.903 33.031 1.00 50.88 296 ILE A C 1
ATOM 2486 O O . ILE A 1 296 ? -8.459 8.704 32.571 1.00 50.88 296 ILE A O 1
ATOM 2490 N N . ASN A 1 297 ? -9.153 7.396 34.249 1.00 67.12 297 ASN A N 1
ATOM 2491 C CA . ASN A 1 297 ? -8.027 7.684 35.109 1.00 67.12 297 ASN A CA 1
ATOM 2492 C C . ASN A 1 297 ? -6.801 6.974 34.522 1.00 67.12 297 ASN A C 1
ATOM 2494 O O . ASN A 1 297 ? -6.791 5.749 34.475 1.00 67.12 297 ASN A O 1
ATOM 2498 N N . VAL A 1 298 ? -5.774 7.720 34.108 1.00 69.50 298 VAL A N 1
ATOM 2499 C CA . VAL A 1 298 ? -4.473 7.175 33.662 1.00 69.50 298 VAL A CA 1
ATOM 2500 C C . VAL A 1 298 ? -3.905 6.148 34.656 1.00 69.50 298 VAL A C 1
ATOM 2502 O O . VAL A 1 298 ? -3.243 5.189 34.279 1.00 69.50 298 VAL A O 1
ATOM 2505 N N . GLU A 1 299 ? -4.245 6.281 35.942 1.00 68.62 299 GLU A N 1
ATOM 2506 C CA . GLU A 1 299 ? -3.898 5.311 36.980 1.00 68.62 299 GLU A CA 1
ATOM 2507 C C . GLU A 1 299 ? -4.581 3.942 36.795 1.00 68.62 299 GLU A C 1
ATOM 2509 O O . GLU A 1 299 ? -3.993 2.920 37.137 1.00 68.62 299 GLU A O 1
ATOM 2514 N N . ASP A 1 300 ? -5.812 3.899 36.280 1.00 71.69 300 ASP A N 1
ATOM 2515 C CA . ASP A 1 300 ? -6.561 2.656 36.056 1.00 71.69 300 ASP A CA 1
ATOM 2516 C C . ASP A 1 300 ? -6.059 1.915 34.809 1.00 71.69 300 ASP A C 1
ATOM 2518 O O . ASP A 1 300 ? -5.972 0.687 34.825 1.00 71.69 300 ASP A O 1
ATOM 2522 N N . GLU A 1 301 ? -5.658 2.645 33.765 1.00 74.31 301 GLU A N 1
ATOM 2523 C CA . GLU A 1 301 ? -5.046 2.062 32.566 1.00 74.31 301 GLU A CA 1
ATOM 2524 C C . GLU A 1 301 ? -3.636 1.531 32.847 1.00 74.31 301 GLU A C 1
ATOM 2526 O O . GLU A 1 301 ? -3.344 0.373 32.548 1.00 74.31 301 GLU A O 1
ATOM 2531 N N . LEU A 1 302 ? -2.803 2.306 33.551 1.00 74.12 302 LEU A N 1
ATOM 2532 C CA . LEU A 1 302 ? -1.489 1.835 33.994 1.00 74.12 302 LEU A CA 1
ATOM 2533 C C . LEU A 1 302 ? -1.599 0.611 34.908 1.00 74.12 302 LEU A C 1
ATOM 2535 O O . LEU A 1 302 ? -0.844 -0.344 34.747 1.00 74.12 302 LEU A O 1
ATOM 2539 N N . LYS A 1 303 ? -2.564 0.581 35.837 1.00 72.94 303 LYS A N 1
ATOM 2540 C CA . LYS A 1 303 ? -2.817 -0.612 36.664 1.00 72.94 303 LYS A CA 1
ATOM 2541 C C . LYS A 1 303 ? -3.169 -1.830 35.822 1.00 72.94 303 LYS A C 1
ATOM 2543 O O . LYS A 1 303 ? -2.749 -2.928 36.174 1.00 72.94 303 LYS A O 1
ATOM 2548 N N . GLN A 1 304 ? -3.936 -1.658 34.749 1.00 74.00 304 GLN A N 1
ATOM 2549 C CA . GLN A 1 304 ? -4.310 -2.763 33.875 1.00 74.00 304 GLN A CA 1
ATOM 2550 C C . GLN A 1 304 ? -3.092 -3.303 33.113 1.00 74.00 304 GLN A C 1
ATOM 2552 O O . GLN A 1 304 ? -2.851 -4.507 33.158 1.00 74.00 304 GLN A O 1
ATOM 2557 N N . LEU A 1 305 ? -2.269 -2.423 32.531 1.00 72.94 305 LEU A N 1
ATOM 2558 C CA . LEU A 1 305 ? -1.019 -2.806 31.859 1.00 72.94 305 LEU A CA 1
ATOM 2559 C C . LEU A 1 305 ? -0.052 -3.535 32.807 1.00 72.94 305 LEU A C 1
ATOM 2561 O O . LEU A 1 305 ? 0.529 -4.563 32.458 1.00 72.94 305 LEU A O 1
ATOM 2565 N N . LEU A 1 306 ? 0.067 -3.055 34.048 1.00 70.75 306 LEU A N 1
ATOM 2566 C CA . LEU A 1 306 ? 0.899 -3.684 35.077 1.00 70.75 306 LEU A CA 1
ATOM 2567 C C . LEU A 1 306 ? 0.350 -5.052 35.526 1.00 70.75 306 LEU A C 1
ATOM 2569 O O . LEU A 1 306 ? 1.125 -5.966 35.811 1.00 70.75 306 LEU A O 1
ATOM 2573 N N . LEU A 1 307 ? -0.976 -5.223 35.586 1.00 71.69 307 LEU A N 1
ATOM 2574 C CA . LEU A 1 307 ? -1.624 -6.496 35.933 1.00 71.69 307 LEU A CA 1
ATOM 2575 C C . LEU A 1 307 ? -1.494 -7.552 34.829 1.00 71.69 307 LEU A C 1
ATOM 2577 O O . LEU A 1 307 ? -1.386 -8.741 35.141 1.00 71.69 307 LEU A O 1
ATOM 2581 N N . ASP A 1 308 ? -1.500 -7.126 33.568 1.00 69.12 308 ASP A N 1
ATOM 2582 C CA . ASP A 1 308 ? -1.435 -8.012 32.404 1.00 69.12 308 ASP A CA 1
ATOM 2583 C C . ASP A 1 308 ? -0.009 -8.536 32.127 1.00 69.12 308 ASP A C 1
ATOM 2585 O O . ASP A 1 308 ? 0.173 -9.454 31.324 1.00 69.12 308 ASP A O 1
ATOM 2589 N N . GLY A 1 309 ? 0.993 -8.047 32.872 1.00 56.84 309 GLY A N 1
ATOM 2590 C CA . GLY A 1 309 ? 2.386 -8.494 32.772 1.00 56.84 309 GLY A CA 1
ATOM 2591 C C . GLY A 1 309 ? 3.070 -8.025 31.488 1.00 56.84 309 GLY A C 1
ATOM 2592 O O . GLY A 1 309 ? 3.931 -8.730 30.959 1.00 56.84 309 GLY A O 1
ATOM 2593 N N . THR A 1 310 ? 2.634 -6.873 30.984 1.00 65.50 310 THR A N 1
ATOM 2594 C CA . THR A 1 310 ? 3.081 -6.249 29.743 1.00 65.50 310 THR A CA 1
ATOM 2595 C C . THR A 1 310 ? 4.536 -5.759 29.825 1.00 65.50 310 THR A C 1
ATOM 2597 O O . THR A 1 310 ? 5.047 -5.472 30.908 1.00 65.50 310 THR A O 1
ATOM 2600 N N . ASP A 1 311 ? 5.224 -5.704 28.679 1.00 70.31 311 ASP A N 1
ATOM 2601 C CA . ASP A 1 311 ? 6.620 -5.254 28.571 1.00 70.31 311 ASP A CA 1
ATOM 2602 C C . ASP A 1 311 ? 6.773 -3.739 28.843 1.00 70.31 311 ASP A C 1
ATOM 2604 O O . ASP A 1 311 ? 5.835 -2.964 28.647 1.00 70.31 311 ASP A O 1
ATOM 2608 N N . LYS A 1 312 ? 7.971 -3.310 29.270 1.00 71.62 312 LYS A N 1
ATOM 2609 C CA . LYS A 1 312 ? 8.305 -1.923 29.660 1.00 71.62 312 LYS A CA 1
ATOM 2610 C C . LY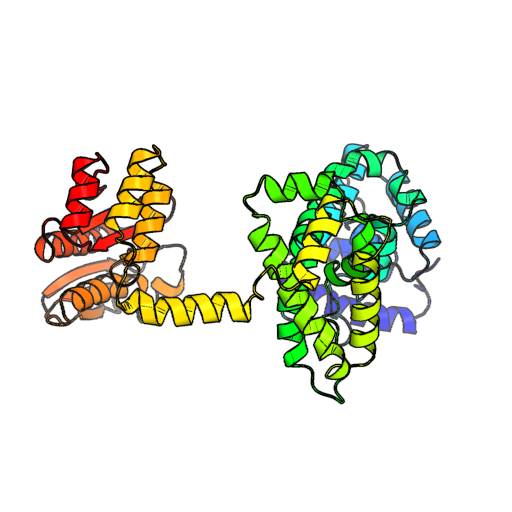S A 1 312 ? 7.938 -0.919 28.559 1.00 71.62 312 LYS A C 1
ATOM 2612 O O . LYS A 1 312 ? 7.416 0.141 28.878 1.00 71.62 312 LYS A O 1
ATOM 2617 N N . SER A 1 313 ? 8.139 -1.278 27.291 1.00 72.56 313 SER A N 1
ATOM 2618 C CA . SER A 1 313 ? 7.870 -0.411 26.133 1.00 72.56 313 SER A CA 1
ATOM 2619 C C . SER A 1 313 ? 6.401 0.033 26.034 1.00 72.56 313 SER A C 1
ATOM 2621 O O . SER A 1 313 ? 6.143 1.217 25.865 1.00 72.56 313 SER A O 1
ATOM 2623 N N . GLU A 1 314 ? 5.420 -0.849 26.268 1.00 75.19 314 GLU A N 1
ATOM 2624 C CA . GLU A 1 314 ? 3.998 -0.451 26.197 1.00 75.19 314 GLU A CA 1
ATOM 2625 C C . GLU A 1 314 ? 3.588 0.462 27.371 1.00 75.19 314 GLU A C 1
ATOM 2627 O O . GLU A 1 314 ? 2.688 1.292 27.245 1.00 75.19 314 GLU A O 1
ATOM 2632 N N . ILE A 1 315 ? 4.262 0.339 28.522 1.00 75.25 315 ILE A N 1
ATOM 2633 C CA . ILE A 1 315 ? 4.075 1.251 29.661 1.00 75.25 315 ILE A CA 1
ATOM 2634 C C . ILE A 1 315 ? 4.636 2.635 29.314 1.00 75.25 315 ILE A C 1
ATOM 2636 O O . ILE A 1 315 ? 3.999 3.641 29.619 1.00 75.25 315 ILE A O 1
ATOM 2640 N N . ILE A 1 316 ? 5.805 2.690 28.669 1.00 73.75 316 ILE A N 1
ATOM 2641 C CA . ILE A 1 316 ? 6.419 3.941 28.207 1.00 73.75 316 ILE A CA 1
ATOM 2642 C C . ILE A 1 316 ? 5.560 4.611 27.129 1.00 73.75 316 ILE A C 1
ATOM 2644 O O . ILE A 1 316 ? 5.318 5.812 27.237 1.00 73.75 316 ILE A O 1
ATOM 2648 N N . ASP A 1 317 ? 5.021 3.854 26.172 1.00 75.62 317 ASP A N 1
ATOM 2649 C CA . ASP A 1 317 ? 4.103 4.369 25.148 1.00 75.62 317 ASP A CA 1
ATOM 2650 C C . ASP A 1 317 ? 2.840 4.982 25.774 1.00 75.62 317 ASP A C 1
ATOM 2652 O O . ASP A 1 317 ? 2.445 6.094 25.424 1.00 75.62 317 ASP A O 1
ATOM 2656 N N . CYS A 1 318 ? 2.244 4.302 26.761 1.00 77.31 318 CYS A N 1
ATOM 2657 C CA . CYS A 1 318 ? 1.094 4.820 27.506 1.00 77.31 318 CYS A CA 1
ATOM 2658 C C . CYS A 1 318 ? 1.439 6.135 28.229 1.00 77.31 318 CYS A C 1
ATOM 2660 O O . CYS A 1 318 ? 0.682 7.104 28.176 1.00 77.31 318 CYS A O 1
ATOM 2662 N N . LEU A 1 319 ? 2.606 6.216 28.874 1.00 77.25 319 LEU A N 1
ATOM 2663 C CA . LEU A 1 319 ? 3.048 7.455 29.518 1.00 77.25 319 LEU A CA 1
ATOM 2664 C C . LEU A 1 319 ? 3.281 8.579 28.500 1.00 77.25 319 LEU A C 1
ATOM 2666 O O . LEU A 1 319 ? 2.870 9.707 28.761 1.00 77.25 319 LEU A O 1
ATOM 2670 N N . ALA A 1 320 ? 3.889 8.282 27.351 1.00 74.06 320 ALA A N 1
ATOM 2671 C CA . ALA A 1 320 ? 4.126 9.255 26.289 1.00 74.06 320 ALA A CA 1
ATOM 2672 C C . ALA A 1 320 ? 2.819 9.794 25.688 1.00 74.06 320 ALA A C 1
ATOM 2674 O O . ALA A 1 320 ? 2.740 10.980 25.387 1.00 74.06 320 ALA A O 1
ATOM 2675 N N . GLU A 1 321 ? 1.782 8.961 25.570 1.00 77.75 321 GLU A N 1
ATOM 2676 C CA . GLU A 1 321 ? 0.465 9.382 25.080 1.00 77.75 321 GLU A CA 1
ATOM 2677 C C . GLU A 1 321 ? -0.264 10.292 26.085 1.00 77.75 321 GLU A C 1
ATOM 2679 O O . GLU A 1 321 ? -0.805 11.333 25.712 1.00 77.75 321 GLU A O 1
ATOM 2684 N N . TYR A 1 322 ? -0.253 9.941 27.376 1.00 75.50 322 TYR A N 1
ATOM 2685 C CA . TYR A 1 322 ? -0.977 10.696 28.409 1.00 75.50 322 TYR A CA 1
ATOM 2686 C C . TYR A 1 322 ? -0.245 11.941 28.919 1.00 75.50 322 TYR A C 1
ATOM 2688 O O . TYR A 1 322 ? -0.891 12.858 29.433 1.00 75.50 322 TYR A O 1
ATOM 2696 N N . PHE A 1 323 ? 1.081 11.960 28.805 1.00 77.00 323 PHE A N 1
ATOM 2697 C CA . PHE A 1 323 ? 1.955 13.011 29.320 1.00 77.00 323 PHE A CA 1
ATOM 2698 C C . PHE A 1 323 ? 2.857 13.582 28.222 1.00 77.00 323 PHE A C 1
ATOM 2700 O O . PHE A 1 323 ? 3.990 13.978 28.493 1.00 77.00 323 PHE A O 1
ATOM 2707 N N . GLU A 1 324 ? 2.375 13.630 26.974 1.00 74.94 324 GLU A N 1
ATOM 2708 C CA . GLU A 1 324 ? 3.124 14.157 25.820 1.00 74.94 324 GLU A CA 1
ATOM 2709 C C . GLU A 1 324 ? 3.678 15.563 26.108 1.00 74.94 324 GLU A C 1
ATOM 2711 O O . GLU A 1 324 ? 4.840 15.855 25.835 1.00 74.94 324 GLU A O 1
ATOM 2716 N N . ALA A 1 325 ? 2.870 16.427 26.734 1.00 72.25 325 ALA A N 1
ATOM 2717 C CA . ALA A 1 325 ? 3.263 17.792 27.080 1.00 72.25 325 ALA A CA 1
ATOM 2718 C C . ALA A 1 325 ? 4.304 17.864 28.212 1.00 72.25 325 ALA A C 1
ATOM 2720 O O . ALA A 1 325 ? 4.988 18.881 28.344 1.00 72.25 325 ALA A O 1
ATOM 2721 N N . GLU A 1 326 ? 4.415 16.807 29.017 1.00 78.38 326 GLU A N 1
ATOM 2722 C CA . GLU A 1 326 ? 5.342 16.641 30.136 1.00 78.38 326 GLU A CA 1
ATOM 2723 C C . GLU A 1 326 ? 6.495 15.666 29.825 1.00 78.38 326 GLU A C 1
ATOM 2725 O O . GLU A 1 326 ? 7.251 15.285 30.727 1.00 78.38 326 GLU A O 1
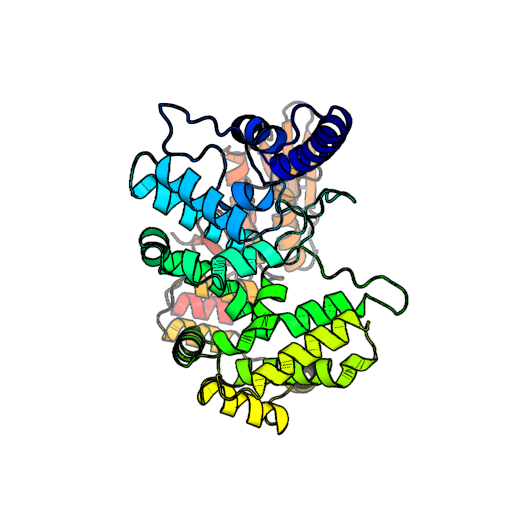ATOM 2730 N N . THR A 1 327 ? 6.647 15.281 28.554 1.00 79.69 327 THR A N 1
ATOM 2731 C CA . THR A 1 327 ? 7.724 14.422 28.057 1.00 79.69 327 THR A CA 1
ATOM 2732 C C . THR A 1 327 ? 8.785 15.267 27.368 1.00 79.69 327 THR A C 1
ATOM 2734 O O . THR A 1 327 ? 8.503 15.999 26.424 1.00 79.69 327 THR A O 1
ATOM 2737 N N . ILE A 1 328 ? 10.027 15.138 27.825 1.00 79.94 328 ILE A N 1
ATOM 2738 C CA . ILE A 1 328 ? 11.189 15.830 27.274 1.00 79.94 328 ILE A CA 1
ATOM 2739 C C . ILE A 1 328 ? 12.052 14.798 26.551 1.00 79.94 328 ILE A C 1
ATOM 2741 O O . ILE A 1 328 ? 12.649 13.923 27.181 1.00 79.94 328 ILE A O 1
ATOM 2745 N N . ALA A 1 329 ? 12.137 14.903 25.227 1.00 81.06 329 ALA A N 1
ATOM 2746 C CA . ALA A 1 329 ? 13.089 14.119 24.447 1.00 81.06 329 ALA A CA 1
ATOM 2747 C C . ALA A 1 329 ? 14.504 14.677 24.661 1.00 81.06 329 ALA A C 1
ATOM 2749 O O . ALA A 1 329 ? 14.746 15.862 24.430 1.00 81.06 329 ALA A O 1
ATOM 2750 N N . LEU A 1 330 ? 15.434 13.838 25.118 1.00 79.62 330 LEU A N 1
ATOM 2751 C CA . LEU A 1 330 ? 16.854 14.181 25.139 1.00 79.62 330 LEU A CA 1
ATOM 2752 C C . LEU A 1 330 ? 17.458 13.910 23.754 1.00 79.62 330 LEU A C 1
ATOM 2754 O O . LEU A 1 330 ? 16.928 13.115 22.982 1.00 79.62 330 LEU A O 1
ATOM 2758 N N . PHE A 1 331 ? 18.540 14.620 23.441 1.00 68.06 331 PHE A N 1
ATOM 2759 C CA . PHE A 1 331 ? 19.121 14.734 22.101 1.00 68.06 331 PHE A CA 1
ATOM 2760 C C . PHE A 1 331 ? 19.187 13.428 21.296 1.00 68.06 331 PHE A C 1
ATOM 2762 O O . PHE A 1 331 ? 19.804 12.449 21.717 1.00 68.06 331 PHE A O 1
ATOM 2769 N N . ASP A 1 332 ? 18.602 13.484 20.096 1.00 66.00 332 ASP A N 1
ATOM 2770 C CA . ASP A 1 332 ? 18.676 12.458 19.058 1.00 66.00 332 ASP A CA 1
ATOM 2771 C C . ASP A 1 332 ? 19.708 12.868 17.991 1.00 66.00 332 ASP A C 1
ATOM 2773 O O . ASP A 1 332 ? 19.636 13.943 17.386 1.00 66.00 332 ASP A O 1
ATOM 2777 N N . ILE A 1 333 ? 20.698 12.000 17.777 1.00 54.97 333 ILE A N 1
ATOM 2778 C CA . ILE A 1 333 ? 21.810 12.212 16.845 1.00 54.97 333 ILE A CA 1
ATOM 2779 C C . ILE A 1 333 ? 21.408 11.989 15.378 1.00 54.97 333 ILE A C 1
ATOM 2781 O O . ILE A 1 333 ? 22.120 12.434 14.473 1.00 54.97 333 ILE A O 1
ATOM 2785 N N . GLU A 1 334 ? 20.300 11.294 15.103 1.00 56.75 334 GLU A N 1
ATOM 2786 C CA . GLU A 1 334 ? 19.862 11.066 13.721 1.00 56.75 334 GLU A CA 1
ATOM 2787 C C . GLU A 1 334 ? 19.346 12.353 13.054 1.00 56.75 334 GLU A C 1
ATOM 2789 O O . GLU A 1 334 ? 19.307 12.439 11.820 1.00 56.75 334 GLU A O 1
ATOM 2794 N N . ASP A 1 335 ? 19.058 13.391 13.846 1.00 62.97 335 ASP A N 1
ATOM 2795 C CA . ASP A 1 335 ? 18.638 14.699 13.360 1.00 62.97 335 ASP A CA 1
ATOM 2796 C C . ASP A 1 335 ? 19.829 15.663 13.170 1.00 62.97 335 ASP A C 1
ATOM 2798 O O . ASP A 1 335 ? 20.281 16.385 14.064 1.00 62.97 335 ASP A O 1
ATOM 2802 N N . LEU A 1 336 ? 20.348 15.676 11.937 1.00 54.78 336 LEU A N 1
ATOM 2803 C CA . LEU A 1 336 ? 21.448 16.542 11.488 1.00 54.78 336 LEU A CA 1
ATOM 2804 C C . LEU A 1 336 ? 21.140 18.049 11.585 1.00 54.78 336 LEU A C 1
ATOM 2806 O O . LEU A 1 336 ? 22.065 18.854 11.411 1.00 54.78 336 LEU A O 1
ATOM 2810 N N . ASP A 1 337 ? 19.890 18.446 11.838 1.00 60.31 337 ASP A N 1
ATOM 2811 C CA . ASP A 1 337 ? 19.529 19.848 12.051 1.00 60.31 337 ASP A CA 1
ATOM 2812 C C . ASP A 1 337 ? 19.933 20.348 13.455 1.00 60.31 337 ASP A C 1
ATOM 2814 O O . ASP A 1 337 ? 20.087 21.555 13.653 1.00 60.31 337 ASP A O 1
ATOM 2818 N N . ASN A 1 338 ? 20.253 19.445 14.393 1.00 64.06 338 ASN A N 1
ATOM 2819 C CA . ASN A 1 338 ? 20.605 19.796 15.774 1.00 64.06 338 ASN A CA 1
ATOM 2820 C C . ASN A 1 338 ? 21.977 20.479 15.940 1.00 64.06 338 ASN A C 1
ATOM 2822 O O . ASN A 1 338 ? 22.188 21.221 16.897 1.00 64.06 338 ASN A O 1
ATOM 2826 N N . ILE A 1 339 ? 22.910 20.282 15.002 1.00 69.94 339 ILE A N 1
ATOM 2827 C CA . ILE A 1 339 ? 24.279 20.840 15.059 1.00 69.94 339 ILE A CA 1
ATOM 2828 C C . ILE A 1 339 ? 24.415 22.209 14.372 1.00 69.94 339 ILE A C 1
ATOM 2830 O O . ILE A 1 339 ? 25.518 22.648 14.045 1.00 69.94 339 ILE A O 1
ATOM 2834 N N . ARG A 1 340 ? 23.298 22.885 14.086 1.00 75.06 340 ARG A N 1
ATOM 2835 C CA . ARG A 1 340 ? 23.277 24.216 13.462 1.00 75.06 340 ARG A CA 1
ATOM 2836 C C . ARG A 1 340 ? 22.386 25.164 14.252 1.00 75.06 340 ARG A C 1
ATOM 2838 O O . ARG A 1 340 ? 21.387 24.708 14.797 1.00 75.06 340 ARG A O 1
ATOM 2845 N N . PRO A 1 341 ? 22.660 26.484 14.242 1.00 74.38 341 PRO A N 1
ATOM 2846 C CA . PRO A 1 341 ? 21.758 27.465 14.835 1.00 74.38 341 PRO A CA 1
ATOM 2847 C C . PRO A 1 341 ? 20.326 27.283 14.298 1.00 74.38 341 PRO A C 1
ATOM 2849 O O . PRO A 1 341 ? 20.156 27.231 13.073 1.00 74.38 341 PRO A O 1
ATOM 2852 N N . PRO A 1 342 ? 19.299 27.211 15.166 1.00 79.38 342 PRO A N 1
ATOM 2853 C CA . PRO A 1 342 ? 19.283 27.647 16.570 1.00 79.38 342 PRO A CA 1
ATOM 2854 C C . PRO A 1 342 ? 19.732 26.609 17.618 1.00 79.38 342 PRO A C 1
ATOM 2856 O O . PRO A 1 342 ? 19.588 26.881 18.802 1.00 79.38 342 PRO A O 1
ATOM 2859 N N . TYR A 1 343 ? 20.300 25.472 17.209 1.00 82.12 343 TYR A N 1
ATOM 2860 C CA . TYR A 1 343 ? 20.779 24.397 18.088 1.00 82.12 343 TYR A CA 1
ATOM 2861 C C . TYR A 1 343 ? 19.651 23.734 18.896 1.00 82.12 343 TYR A C 1
ATOM 2863 O O . TYR A 1 343 ? 19.841 23.364 20.053 1.00 82.12 343 TYR A O 1
ATOM 2871 N N . SER A 1 344 ? 18.471 23.584 18.283 1.00 81.94 344 SER A N 1
ATOM 2872 C CA . SER A 1 344 ? 17.240 23.098 18.927 1.00 81.94 344 SER A CA 1
ATOM 2873 C C . SER A 1 344 ? 17.434 21.782 19.677 1.00 81.94 344 SER A C 1
ATOM 2875 O O . SER A 1 344 ? 17.048 21.686 20.833 1.00 81.94 344 SER A O 1
ATOM 2877 N N . GLY A 1 345 ? 18.143 20.803 19.108 1.00 79.19 345 GLY A N 1
ATOM 2878 C CA . GLY A 1 345 ? 18.392 19.532 19.803 1.00 79.19 345 GLY A CA 1
ATOM 2879 C C . GLY A 1 345 ? 19.186 19.642 21.107 1.00 79.19 345 GLY A C 1
ATOM 2880 O O . GLY A 1 345 ? 19.111 18.744 21.940 1.00 79.19 345 GLY A O 1
ATOM 2881 N N . PHE A 1 346 ? 19.931 20.731 21.304 1.00 85.19 346 PHE A N 1
ATOM 2882 C CA . PHE A 1 346 ? 20.641 21.000 22.551 1.00 85.19 346 PHE A CA 1
ATOM 2883 C C . PHE A 1 346 ? 19.867 21.949 23.468 1.00 85.19 346 PHE A C 1
ATOM 2885 O O . PHE A 1 346 ? 19.954 21.815 24.680 1.00 85.19 346 PHE A O 1
ATOM 2892 N N . ILE A 1 347 ? 19.108 22.897 22.918 1.00 87.38 347 ILE A N 1
ATOM 2893 C CA . ILE A 1 347 ? 18.424 23.943 23.691 1.00 87.38 347 ILE A CA 1
ATOM 2894 C C . ILE A 1 347 ? 17.022 23.510 24.144 1.00 87.38 347 ILE A C 1
ATOM 2896 O O . ILE A 1 347 ? 16.662 23.716 25.308 1.00 87.38 347 ILE A O 1
ATOM 2900 N N . ASP A 1 348 ? 16.251 22.877 23.257 1.00 87.62 348 ASP A N 1
ATOM 2901 C CA . ASP A 1 348 ? 14.845 22.523 23.472 1.00 87.62 348 ASP A CA 1
ATOM 2902 C C . ASP A 1 348 ? 14.620 21.685 24.741 1.00 87.62 348 ASP A C 1
ATOM 2904 O O . ASP A 1 348 ? 13.671 21.989 25.470 1.00 87.62 348 ASP A O 1
ATOM 2908 N N . PRO A 1 349 ? 15.461 20.684 25.084 1.00 89.06 349 PRO A N 1
ATOM 2909 C CA . PRO A 1 349 ? 15.222 19.866 26.273 1.00 89.06 349 PRO A CA 1
ATOM 2910 C C . PRO A 1 349 ? 15.192 20.689 27.568 1.00 89.06 349 PRO A C 1
ATOM 2912 O O . PRO A 1 349 ? 14.340 20.493 28.438 1.00 89.06 349 PRO A O 1
ATOM 2915 N N . LEU A 1 350 ? 16.088 21.670 27.681 1.00 90.56 350 LEU A N 1
ATOM 2916 C CA . LEU A 1 350 ? 16.133 22.569 28.827 1.00 90.56 350 LEU A CA 1
ATOM 2917 C C . LEU A 1 350 ? 14.990 23.591 28.802 1.00 90.56 350 LEU A C 1
ATOM 2919 O O . LEU A 1 350 ? 14.412 23.882 29.850 1.00 90.56 350 LEU A O 1
ATOM 2923 N N . GLU A 1 351 ? 14.649 24.140 27.634 1.00 89.06 351 GLU A N 1
ATOM 2924 C CA . GLU A 1 351 ? 13.520 25.070 27.502 1.00 89.06 351 GLU A CA 1
ATOM 2925 C C . GLU A 1 351 ? 12.192 24.410 27.886 1.00 89.06 351 GLU A C 1
ATOM 2927 O O . GLU A 1 351 ? 11.383 25.011 28.598 1.00 89.06 351 GLU A O 1
ATOM 2932 N N . GLN A 1 352 ? 11.985 23.155 27.485 1.00 88.31 352 GLN A N 1
ATOM 2933 C CA . GLN A 1 352 ? 10.814 22.374 27.876 1.00 88.31 352 GLN A CA 1
ATOM 2934 C C . GLN A 1 352 ? 10.776 22.138 29.389 1.00 88.31 352 GLN A C 1
ATOM 2936 O O . GLN A 1 352 ? 9.733 22.351 30.011 1.00 88.31 352 GLN A O 1
ATOM 2941 N N . LEU A 1 353 ? 11.911 21.804 30.013 1.00 89.62 353 LEU A N 1
ATOM 2942 C CA . LEU A 1 353 ? 11.987 21.652 31.468 1.00 89.62 353 LEU A CA 1
ATOM 2943 C C . LEU A 1 353 ? 11.628 22.954 32.207 1.00 89.62 353 LEU A C 1
ATOM 2945 O O . LEU A 1 353 ? 10.866 22.944 33.177 1.00 89.62 353 LEU A O 1
ATOM 2949 N N . VAL A 1 354 ? 12.138 24.094 31.732 1.00 88.38 354 VAL A N 1
ATOM 2950 C CA . VAL A 1 354 ? 11.823 25.425 32.279 1.00 88.38 354 VAL A CA 1
ATOM 2951 C C . VAL A 1 354 ? 10.345 25.772 32.096 1.00 88.38 354 VAL A C 1
ATOM 2953 O O . VAL A 1 354 ? 9.713 26.315 33.009 1.00 88.38 354 VAL A O 1
ATOM 2956 N N . LYS A 1 355 ? 9.765 25.431 30.944 1.00 86.56 355 LYS A N 1
ATOM 2957 C CA . LYS A 1 355 ? 8.339 25.621 30.669 1.00 86.56 355 LYS A CA 1
ATOM 2958 C C . LYS A 1 355 ? 7.474 24.812 31.635 1.00 86.56 355 LYS A C 1
ATOM 2960 O O . LYS A 1 355 ? 6.547 25.372 32.218 1.00 86.56 355 LYS A O 1
ATOM 2965 N N . LEU A 1 356 ? 7.816 23.547 31.884 1.00 84.75 356 LEU A N 1
ATOM 2966 C CA . LEU A 1 356 ? 7.131 22.699 32.868 1.00 84.75 356 LEU A CA 1
ATOM 2967 C C . LEU A 1 356 ? 7.241 23.245 34.294 1.00 84.75 356 LEU A C 1
ATOM 2969 O O . LEU A 1 356 ? 6.314 23.108 35.091 1.00 84.75 356 LEU A O 1
ATOM 2973 N N . ARG A 1 357 ? 8.345 23.929 34.613 1.00 84.81 357 ARG A N 1
ATOM 2974 C CA . ARG A 1 357 ? 8.529 24.612 35.902 1.00 84.81 357 ARG A CA 1
ATOM 2975 C C . ARG A 1 357 ? 7.663 25.874 36.041 1.00 84.81 357 ARG A C 1
ATOM 2977 O O . ARG A 1 357 ? 7.515 26.396 37.147 1.00 84.81 357 ARG A O 1
ATOM 2984 N N . GLY A 1 358 ? 7.092 26.369 34.941 1.00 81.88 358 GLY A N 1
ATOM 2985 C CA . GLY A 1 358 ? 6.265 27.575 34.892 1.00 81.88 358 GLY A CA 1
ATOM 2986 C C . GLY A 1 358 ? 6.986 28.829 34.385 1.00 81.88 358 GLY A C 1
ATOM 2987 O O . GLY A 1 358 ? 6.642 29.923 34.827 1.00 81.88 358 GLY A O 1
ATOM 2988 N N . GLU A 1 359 ? 7.977 28.685 33.495 1.00 75.44 359 GLU A N 1
ATOM 2989 C CA . GLU A 1 359 ? 8.668 29.792 32.792 1.00 75.44 359 GLU A CA 1
ATOM 2990 C C . GLU A 1 359 ? 9.362 30.811 33.722 1.00 75.44 359 GLU A C 1
ATOM 2992 O O . GLU A 1 359 ? 9.501 31.993 33.407 1.00 75.44 359 GLU A O 1
ATOM 2997 N N . LEU A 1 360 ? 9.798 30.365 34.903 1.00 72.00 360 LEU A N 1
ATOM 2998 C CA . LEU A 1 360 ? 10.458 31.230 35.889 1.00 72.00 360 LEU A CA 1
ATOM 2999 C C . LEU A 1 360 ? 11.927 31.517 35.559 1.00 72.00 360 LEU A C 1
ATOM 3001 O O . LEU A 1 360 ? 12.491 32.478 36.085 1.00 72.00 360 LEU A O 1
ATOM 3005 N N . ASP A 1 361 ? 12.533 30.692 34.709 1.00 84.94 361 ASP A N 1
ATOM 3006 C CA . ASP A 1 361 ? 13.947 30.747 34.367 1.00 84.94 361 ASP A CA 1
ATOM 3007 C C . ASP A 1 361 ? 14.148 31.142 32.899 1.00 84.94 361 ASP A C 1
ATOM 3009 O O . ASP A 1 361 ? 13.268 30.981 32.058 1.00 84.94 361 ASP A O 1
ATOM 3013 N N . SER A 1 362 ? 15.325 31.677 32.585 1.00 86.12 362 SER A N 1
ATOM 3014 C CA . SER A 1 362 ? 15.703 32.087 31.230 1.00 86.12 362 SER A CA 1
ATOM 3015 C C . SER A 1 362 ? 16.828 31.209 30.698 1.00 86.12 362 SER A C 1
ATOM 3017 O O . SER A 1 362 ? 17.882 31.092 31.328 1.00 86.12 362 SER A O 1
ATOM 3019 N N . VAL A 1 363 ? 16.604 30.603 29.534 1.00 89.50 363 VAL A N 1
ATOM 3020 C CA . VAL A 1 363 ? 17.625 29.857 28.794 1.00 89.50 363 VAL A CA 1
ATOM 3021 C C . VAL A 1 363 ? 18.304 30.804 27.811 1.00 89.50 363 VAL A C 1
ATOM 3023 O O . VAL A 1 363 ? 17.660 31.624 27.158 1.00 89.50 363 VAL A O 1
ATOM 3026 N N . SER A 1 364 ? 19.627 30.732 27.733 1.00 88.12 364 SER A N 1
ATOM 3027 C CA . SER A 1 364 ? 20.422 31.499 26.777 1.00 88.12 364 SER A CA 1
ATOM 3028 C C . SER A 1 364 ? 21.622 30.681 26.330 1.00 88.12 364 SER A C 1
ATOM 3030 O O . SER A 1 364 ? 22.095 29.817 27.068 1.00 88.12 364 SER A O 1
ATOM 3032 N N . TYR A 1 365 ? 22.132 30.970 25.138 1.00 88.56 365 TYR A N 1
ATOM 3033 C CA . TYR A 1 365 ? 23.329 30.325 24.622 1.00 88.56 365 TYR A CA 1
ATOM 3034 C C . TYR A 1 365 ? 24.290 31.345 24.014 1.00 88.56 365 TYR A C 1
ATOM 3036 O O . TYR A 1 365 ? 23.883 32.411 23.540 1.00 88.56 365 TYR A O 1
ATOM 3044 N N . GLN A 1 366 ? 25.578 31.021 24.055 1.00 84.75 366 GLN A N 1
ATOM 3045 C CA . GLN A 1 366 ? 26.645 31.778 23.414 1.00 84.75 366 GLN A CA 1
ATOM 3046 C C . GLN A 1 366 ? 27.423 30.847 22.492 1.00 84.75 366 GLN A C 1
ATOM 3048 O O . GLN A 1 366 ? 27.809 29.751 22.884 1.00 84.75 366 GLN A O 1
ATOM 3053 N N . ASP A 1 367 ? 27.618 31.300 21.259 1.00 77.81 367 ASP A N 1
ATOM 3054 C CA . ASP A 1 367 ? 28.396 30.607 20.236 1.00 77.81 367 ASP A CA 1
ATOM 3055 C C . ASP A 1 367 ? 29.774 31.282 20.160 1.00 77.81 367 ASP A C 1
ATOM 3057 O O . ASP A 1 367 ? 29.905 32.411 19.661 1.00 77.81 367 ASP A O 1
ATOM 3061 N N . GLU A 1 368 ? 30.799 30.648 20.739 1.00 71.12 368 GLU A N 1
ATOM 3062 C CA . GLU A 1 368 ? 32.170 31.142 20.639 1.00 71.12 368 GLU A CA 1
ATOM 3063 C C . GLU A 1 368 ? 32.804 30.658 19.327 1.00 71.12 368 GLU A C 1
ATOM 3065 O O . GLU A 1 368 ? 33.447 29.615 19.250 1.00 71.12 368 GLU A O 1
ATOM 3070 N N . VAL A 1 369 ? 32.697 31.508 18.296 1.00 57.62 369 VAL A N 1
ATOM 3071 C CA . VAL A 1 369 ? 33.174 31.330 16.899 1.00 57.62 369 VAL A CA 1
ATOM 3072 C C . VAL A 1 369 ? 34.655 30.919 16.759 1.00 57.62 369 VAL A C 1
ATOM 3074 O O . VAL A 1 369 ? 35.148 30.709 15.651 1.00 57.62 369 VAL A O 1
ATOM 3077 N N . LYS A 1 370 ? 35.425 30.882 17.849 1.00 56.28 370 LYS A N 1
ATOM 3078 C CA . LYS A 1 370 ? 36.862 30.616 17.800 1.00 56.28 370 LYS A CA 1
ATOM 3079 C C . LYS A 1 370 ? 37.238 29.157 18.052 1.00 56.28 370 LYS A C 1
ATOM 3081 O O . LYS A 1 370 ? 38.322 28.785 17.613 1.00 56.28 370 LYS A O 1
ATOM 3086 N N . ASP A 1 371 ? 36.363 28.377 18.682 1.00 62.97 371 ASP A N 1
ATOM 3087 C CA . ASP A 1 371 ? 36.656 27.001 19.098 1.00 62.97 371 ASP A CA 1
ATOM 3088 C C . ASP A 1 371 ? 35.469 26.035 18.863 1.00 62.97 371 ASP A C 1
ATOM 3090 O O . ASP A 1 371 ? 35.487 24.927 19.383 1.00 62.97 371 ASP A O 1
ATOM 3094 N N . ASP A 1 372 ? 34.453 26.444 18.082 1.00 76.81 372 ASP A N 1
ATOM 3095 C CA . ASP A 1 372 ? 33.247 25.652 17.761 1.00 76.81 372 ASP A CA 1
ATOM 3096 C C . ASP A 1 372 ? 32.554 25.073 19.018 1.00 76.81 372 ASP A C 1
ATOM 3098 O O . ASP A 1 372 ? 32.032 23.958 19.025 1.00 76.81 372 ASP A O 1
ATOM 3102 N N . VAL A 1 373 ? 32.544 25.859 20.104 1.00 84.25 373 VAL A N 1
ATOM 3103 C CA . VAL A 1 373 ? 31.897 25.517 21.377 1.00 84.25 373 VAL A CA 1
ATOM 3104 C C . VAL A 1 373 ? 30.613 26.322 21.562 1.00 84.25 373 VAL A C 1
ATOM 3106 O O . VAL A 1 373 ? 30.608 27.555 21.503 1.00 84.25 373 VAL A O 1
ATOM 3109 N N . LEU A 1 374 ? 29.527 25.606 21.850 1.00 87.38 374 LEU A N 1
ATOM 3110 C CA . LEU A 1 374 ? 28.245 26.157 22.265 1.00 87.38 374 LEU A CA 1
ATOM 3111 C C . LEU A 1 374 ? 28.146 26.140 23.795 1.00 87.38 374 LEU A C 1
ATOM 3113 O O . LEU A 1 374 ? 28.061 25.078 24.408 1.00 87.38 374 LEU A O 1
ATOM 3117 N N . THR A 1 375 ? 28.111 27.313 24.422 1.00 89.69 375 THR A N 1
ATOM 3118 C CA . THR A 1 375 ? 27.912 27.446 25.872 1.00 89.69 375 THR A CA 1
ATOM 3119 C C . THR A 1 375 ? 26.440 27.691 26.175 1.00 89.69 375 THR A C 1
ATOM 3121 O O . THR A 1 375 ? 25.868 28.678 25.710 1.00 89.69 375 THR A O 1
ATOM 3124 N N . ILE A 1 376 ? 25.829 26.841 27.000 1.00 91.25 376 ILE A N 1
ATOM 3125 C CA . ILE A 1 376 ? 24.418 26.934 27.394 1.00 91.25 376 ILE A CA 1
ATOM 3126 C C . ILE A 1 376 ? 24.324 27.401 28.845 1.00 91.25 376 ILE A C 1
ATOM 3128 O O . ILE A 1 376 ? 25.007 26.896 29.741 1.00 91.25 376 ILE A O 1
ATOM 3132 N N . SER A 1 377 ? 23.474 28.398 29.084 1.00 91.88 377 SER A N 1
ATOM 3133 C CA . SER A 1 377 ? 23.278 29.021 30.390 1.00 91.88 377 SER A CA 1
ATOM 3134 C C . SER A 1 377 ? 21.808 29.074 30.790 1.00 91.88 377 SER A C 1
ATOM 3136 O O . SER A 1 377 ? 20.944 29.428 29.989 1.00 91.88 377 SER A O 1
ATOM 3138 N N . LEU A 1 378 ? 21.553 28.815 32.070 1.00 91.44 378 LEU A N 1
ATOM 3139 C CA . LEU A 1 378 ? 20.266 28.994 32.732 1.00 91.44 378 LEU A CA 1
ATOM 3140 C C . LEU A 1 378 ? 20.388 30.138 33.744 1.00 91.44 378 LEU A C 1
ATOM 3142 O O . LEU A 1 378 ? 21.214 30.073 34.654 1.00 91.44 378 LEU A O 1
ATOM 3146 N N . ASN A 1 379 ? 19.584 31.192 33.593 1.00 89.38 379 ASN A N 1
ATOM 3147 C CA . ASN A 1 379 ? 19.655 32.412 34.411 1.00 89.38 379 ASN A CA 1
ATOM 3148 C C . ASN A 1 379 ? 21.074 33.000 34.487 1.00 89.38 379 ASN A C 1
ATOM 3150 O O . ASN A 1 379 ? 21.580 33.281 35.573 1.00 89.38 379 ASN A O 1
ATOM 3154 N N . GLU A 1 380 ? 21.732 33.136 33.332 1.00 86.06 380 GLU A N 1
ATOM 3155 C CA . GLU A 1 380 ? 23.112 33.639 33.199 1.00 86.06 380 GLU A CA 1
ATOM 3156 C C . GLU A 1 380 ? 24.199 32.752 33.850 1.00 86.06 380 GLU A C 1
ATOM 3158 O O . GLU A 1 380 ? 25.381 33.101 33.814 1.00 86.06 380 GLU A O 1
ATOM 3163 N N . LYS A 1 381 ? 23.843 31.592 34.422 1.00 90.69 381 LYS A N 1
ATOM 3164 C CA . LYS A 1 381 ? 24.793 30.598 34.933 1.00 90.69 381 LYS A CA 1
ATOM 3165 C C . LYS A 1 381 ? 25.021 29.515 33.883 1.00 90.69 381 LYS A C 1
ATOM 3167 O O . LYS A 1 381 ? 24.068 28.871 33.456 1.00 90.69 381 LYS A O 1
ATOM 3172 N N . VAL A 1 382 ? 26.283 29.274 33.531 1.00 90.31 382 VAL A N 1
ATOM 3173 C CA . VAL A 1 382 ? 26.670 28.178 32.632 1.00 90.31 382 VAL A CA 1
ATOM 3174 C C . VAL A 1 382 ? 26.299 26.836 33.258 1.00 90.31 382 VAL A C 1
ATOM 3176 O O . VAL A 1 382 ? 26.628 26.572 34.419 1.00 90.31 382 VAL A O 1
ATOM 3179 N N . ILE A 1 383 ? 25.604 26.013 32.480 1.00 89.88 383 ILE A N 1
ATOM 3180 C CA . ILE A 1 383 ? 25.159 24.665 32.859 1.00 89.88 383 ILE A CA 1
ATOM 3181 C C . ILE A 1 383 ? 25.678 23.588 31.902 1.00 89.88 383 ILE A C 1
ATOM 3183 O O . ILE A 1 383 ? 25.617 22.415 32.245 1.00 89.88 383 ILE A O 1
ATOM 3187 N N . GLY A 1 384 ? 26.220 23.969 30.743 1.00 88.62 384 GLY A N 1
ATOM 3188 C CA . GLY A 1 384 ? 26.879 23.042 29.831 1.00 88.62 384 GLY A CA 1
ATOM 3189 C C . GLY A 1 384 ? 27.665 23.747 28.738 1.00 88.62 384 GLY A C 1
ATOM 3190 O O . GLY A 1 384 ? 27.399 24.903 28.400 1.00 88.62 384 GLY A O 1
ATOM 3191 N N . GLU A 1 385 ? 28.632 23.022 28.195 1.00 88.88 385 GLU A N 1
ATOM 3192 C CA . GLU A 1 385 ? 29.436 23.403 27.039 1.00 88.88 385 GLU A CA 1
ATOM 3193 C C . GLU A 1 385 ? 29.405 22.224 26.065 1.00 88.88 385 GLU A C 1
ATOM 3195 O O . GLU A 1 385 ? 29.591 21.083 26.476 1.00 88.88 385 GLU A O 1
ATOM 3200 N N . ILE A 1 386 ? 29.127 22.483 24.791 1.00 87.06 386 ILE A N 1
ATOM 3201 C CA . ILE A 1 386 ? 29.016 21.449 23.760 1.00 87.06 386 ILE A CA 1
ATOM 3202 C C . ILE A 1 386 ? 30.047 21.743 22.687 1.00 87.06 386 ILE A C 1
ATOM 3204 O O . ILE A 1 386 ? 30.050 22.824 22.101 1.00 87.06 386 ILE A O 1
ATOM 3208 N N . ASN A 1 387 ? 30.8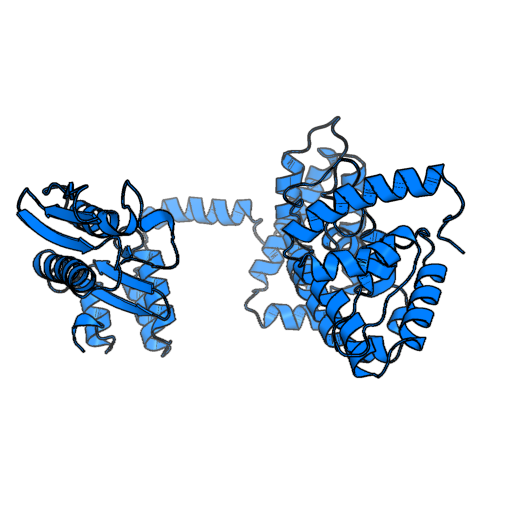99 20.763 22.411 1.00 84.25 387 ASN A N 1
ATOM 3209 C CA . ASN A 1 387 ? 31.823 20.821 21.293 1.00 84.25 387 ASN A CA 1
ATOM 3210 C C . ASN A 1 387 ? 31.078 20.427 20.008 1.00 84.25 387 ASN A C 1
ATOM 3212 O O . ASN A 1 387 ? 30.699 19.270 19.834 1.00 84.25 387 ASN A O 1
ATOM 3216 N N . LEU A 1 388 ? 30.853 21.383 19.106 1.00 82.25 388 LEU A N 1
ATOM 3217 C CA . LEU A 1 388 ? 30.113 21.153 17.862 1.00 82.25 388 LEU A CA 1
ATOM 3218 C C . LEU A 1 388 ? 30.911 20.316 16.845 1.00 82.25 388 LEU A C 1
ATOM 3220 O O . LEU A 1 388 ? 30.306 19.669 15.989 1.00 82.25 388 LEU A O 1
ATOM 3224 N N . ASP A 1 389 ? 32.244 20.274 16.959 1.00 79.69 389 ASP A N 1
ATOM 3225 C CA . ASP A 1 389 ? 33.117 19.406 16.155 1.00 79.69 389 ASP A CA 1
ATOM 3226 C C . ASP A 1 389 ? 33.135 17.955 16.673 1.00 79.69 389 ASP A C 1
ATOM 3228 O O . ASP A 1 389 ? 33.280 17.006 15.895 1.00 79.69 389 ASP A O 1
ATOM 3232 N N . GLU A 1 390 ? 32.979 17.769 17.985 1.00 80.44 390 GLU A N 1
ATOM 3233 C CA . GLU A 1 390 ? 32.990 16.468 18.660 1.00 80.44 390 GLU A CA 1
ATOM 3234 C C . GLU A 1 390 ? 31.773 16.325 19.582 1.00 80.44 390 GLU A C 1
ATOM 3236 O O . GLU A 1 390 ? 31.884 16.252 20.799 1.00 80.44 390 GLU A O 1
ATOM 3241 N N . VAL A 1 391 ? 30.583 16.246 18.985 1.00 77.69 391 VAL A N 1
ATOM 3242 C CA . VAL A 1 391 ? 29.303 16.223 19.720 1.00 77.69 391 VAL A CA 1
ATOM 3243 C C . VAL A 1 391 ? 29.181 15.042 20.697 1.00 77.69 391 VAL A C 1
ATOM 3245 O O . VAL A 1 391 ? 28.460 15.132 21.684 1.00 77.69 391 VAL A O 1
ATOM 3248 N N . PHE A 1 392 ? 29.919 13.951 20.476 1.00 74.69 392 PHE A N 1
ATOM 3249 C CA . PHE A 1 392 ? 29.971 12.781 21.366 1.00 74.69 392 PHE A CA 1
ATOM 3250 C C . PHE A 1 392 ? 31.004 12.896 22.498 1.00 74.69 392 PHE A C 1
ATOM 3252 O O . PHE A 1 392 ? 31.449 11.878 23.037 1.00 74.69 392 PHE A O 1
ATOM 3259 N N . SER A 1 393 ? 31.442 14.106 22.826 1.00 80.31 393 SER A N 1
ATOM 3260 C CA . SER A 1 393 ? 32.382 14.321 23.914 1.00 80.31 393 SER A CA 1
ATOM 3261 C C . SER A 1 393 ? 31.710 14.165 25.288 1.00 80.31 393 SER A C 1
ATOM 3263 O O . SER A 1 393 ? 30.482 14.142 25.419 1.00 80.31 393 SER A O 1
ATOM 3265 N N . ASN A 1 394 ? 32.526 14.038 26.337 1.00 82.56 394 ASN A N 1
ATOM 3266 C CA . ASN A 1 394 ? 32.013 13.923 27.706 1.00 82.56 394 ASN A CA 1
ATOM 3267 C C . ASN A 1 394 ? 31.261 15.189 28.132 1.00 82.56 394 ASN A C 1
ATOM 3269 O O . ASN A 1 394 ? 30.331 15.102 28.916 1.00 82.56 394 ASN A O 1
ATOM 3273 N N . GLU A 1 395 ? 31.626 16.345 27.584 1.00 83.44 395 GLU A N 1
ATOM 3274 C CA . GLU A 1 395 ? 31.020 17.638 27.889 1.00 83.44 395 GLU A CA 1
ATOM 3275 C C . GLU A 1 395 ? 29.540 17.692 27.464 1.00 83.44 395 GLU A C 1
ATOM 3277 O O . GLU A 1 395 ? 28.694 18.178 28.217 1.00 83.44 395 GLU A O 1
ATOM 3282 N N . THR A 1 396 ? 29.194 17.105 26.311 1.00 83.88 396 THR A N 1
ATOM 3283 C CA . THR A 1 396 ? 27.795 16.967 25.871 1.00 83.88 396 THR A CA 1
ATOM 3284 C C . THR A 1 396 ? 27.009 16.028 26.786 1.00 83.88 396 THR A C 1
ATOM 3286 O O . THR A 1 396 ? 25.871 16.321 27.150 1.00 83.88 396 THR A O 1
ATOM 3289 N N . ALA A 1 397 ? 27.610 14.903 27.187 1.00 82.62 397 ALA A N 1
ATOM 3290 C CA . ALA A 1 397 ? 26.983 13.970 28.122 1.00 82.62 397 ALA A CA 1
ATOM 3291 C C . ALA A 1 397 ? 26.770 14.616 29.504 1.00 82.62 397 ALA A C 1
ATOM 3293 O O . ALA A 1 397 ? 25.689 14.497 30.080 1.00 82.62 397 ALA A O 1
ATOM 3294 N N . ASP A 1 398 ? 27.764 15.363 29.990 1.00 86.69 398 ASP A N 1
ATOM 3295 C CA . ASP A 1 398 ? 27.698 16.122 31.237 1.00 86.69 398 ASP A CA 1
ATOM 3296 C C . ASP A 1 398 ? 26.564 17.158 31.184 1.00 86.69 398 ASP A C 1
ATOM 3298 O O . ASP A 1 398 ? 25.835 17.316 32.160 1.00 86.69 398 ASP A O 1
ATOM 3302 N N . TYR A 1 399 ? 26.352 17.823 30.043 1.00 89.75 399 TYR A N 1
ATOM 3303 C CA . TYR A 1 399 ? 25.241 18.760 29.865 1.00 89.75 399 TYR A CA 1
ATOM 3304 C C . TYR A 1 399 ? 23.861 18.091 30.000 1.00 89.75 399 TYR A C 1
ATOM 3306 O O . TYR A 1 399 ? 23.014 18.579 30.753 1.00 89.75 399 TYR A O 1
ATOM 3314 N N . PHE A 1 400 ? 23.624 16.962 29.327 1.00 88.12 400 PHE A N 1
ATOM 3315 C CA . PHE A 1 400 ? 22.348 16.244 29.464 1.00 88.12 400 PHE A CA 1
ATOM 3316 C C . PHE A 1 400 ? 22.153 15.668 30.866 1.00 88.12 400 PHE A C 1
ATOM 3318 O O . PHE A 1 400 ? 21.037 15.698 31.388 1.00 88.12 400 PHE A O 1
ATOM 3325 N N . GLN A 1 401 ? 23.235 15.245 31.523 1.00 88.00 401 GLN A N 1
ATOM 3326 C CA . GLN A 1 401 ? 23.183 14.857 32.928 1.00 88.00 401 GLN A CA 1
ATOM 3327 C C . GLN A 1 401 ? 22.777 16.035 33.827 1.00 88.00 401 GLN A C 1
ATOM 3329 O O . GLN A 1 401 ? 21.967 15.852 34.730 1.00 88.00 401 GLN A O 1
ATOM 3334 N N . GLN A 1 402 ? 23.243 17.259 33.555 1.00 90.88 402 GLN A N 1
ATOM 3335 C CA . GLN A 1 402 ? 22.791 18.443 34.297 1.00 90.88 402 GLN A CA 1
ATOM 3336 C C . GLN A 1 402 ? 21.297 18.733 34.094 1.00 90.88 402 GLN A C 1
ATOM 3338 O O . GLN A 1 402 ? 20.630 19.147 35.040 1.00 90.88 402 GLN A O 1
ATOM 3343 N N . ILE A 1 403 ? 20.740 18.505 32.898 1.00 91.12 403 ILE A N 1
ATOM 3344 C CA . ILE A 1 403 ? 19.288 18.636 32.667 1.00 91.12 403 ILE A CA 1
ATOM 3345 C C . ILE A 1 403 ? 18.515 17.624 33.523 1.00 91.12 403 ILE A C 1
ATOM 3347 O O . ILE A 1 403 ? 17.519 17.978 34.156 1.00 91.12 403 ILE A O 1
ATOM 3351 N N . ILE A 1 404 ? 18.995 16.382 33.579 1.00 89.44 404 ILE A N 1
ATOM 3352 C CA . ILE A 1 404 ? 18.418 15.324 34.411 1.00 89.44 404 ILE A CA 1
ATOM 3353 C C . ILE A 1 404 ? 18.484 15.699 35.899 1.00 89.44 404 ILE A C 1
ATOM 3355 O O . ILE A 1 404 ? 17.473 15.623 36.600 1.00 89.44 404 ILE A O 1
ATOM 3359 N N . ASP A 1 405 ? 19.641 16.160 36.375 1.00 89.94 405 ASP A N 1
ATOM 3360 C CA . ASP A 1 405 ? 19.840 16.567 37.768 1.00 89.94 405 ASP A CA 1
ATOM 3361 C C . ASP A 1 405 ? 18.898 17.726 38.147 1.00 89.94 405 ASP A C 1
ATOM 3363 O O . ASP A 1 405 ? 18.277 17.709 39.214 1.00 89.94 405 ASP A O 1
ATOM 3367 N N . LEU A 1 406 ? 18.723 18.703 37.247 1.00 91.75 406 LEU A N 1
ATOM 3368 C CA . LEU A 1 406 ? 17.766 19.800 37.418 1.00 91.75 406 LEU A CA 1
ATOM 3369 C C . LEU A 1 406 ? 16.323 19.297 37.482 1.00 91.75 406 LEU A C 1
ATOM 3371 O O . LEU A 1 406 ? 15.551 19.763 38.320 1.00 91.75 406 LEU A O 1
ATOM 3375 N N . ALA A 1 407 ? 15.945 18.338 36.638 1.00 90.19 407 ALA A N 1
ATOM 3376 C CA . ALA A 1 407 ? 14.608 17.759 36.665 1.00 90.19 407 ALA A CA 1
ATOM 3377 C C . ALA A 1 407 ? 14.327 17.028 37.983 1.00 90.19 407 ALA A C 1
ATOM 3379 O O . ALA A 1 407 ? 13.254 17.197 38.564 1.00 90.19 407 ALA A O 1
ATOM 3380 N N . MET A 1 408 ? 15.307 16.284 38.501 1.00 87.75 408 MET A N 1
ATOM 3381 C CA . MET A 1 408 ? 15.212 15.636 39.810 1.00 87.75 408 MET A CA 1
ATOM 3382 C C . MET A 1 408 ? 15.132 16.649 40.961 1.00 87.75 408 MET A C 1
ATOM 3384 O O . MET A 1 408 ? 14.416 16.415 41.937 1.00 87.75 408 MET A O 1
ATOM 3388 N N . GLU A 1 409 ? 15.845 17.776 40.861 1.00 89.62 409 GLU A N 1
ATOM 3389 C CA . GLU A 1 409 ? 15.792 18.856 41.851 1.00 89.62 409 GLU A CA 1
ATOM 3390 C C . GLU A 1 409 ? 14.436 19.579 41.833 1.00 89.62 409 GLU A C 1
ATOM 3392 O O . GLU A 1 409 ? 13.861 19.861 42.888 1.00 89.62 409 GLU A O 1
ATOM 3397 N N . TRP A 1 410 ? 13.923 19.901 40.645 1.00 91.56 410 TRP A N 1
ATOM 3398 C CA . TRP A 1 410 ? 12.710 20.705 40.481 1.00 91.56 410 TRP A CA 1
ATOM 3399 C C . TRP A 1 410 ? 11.429 19.894 40.667 1.00 91.56 410 TRP A C 1
ATOM 3401 O O . TRP A 1 410 ? 10.444 20.437 41.172 1.00 91.56 410 TRP A O 1
ATOM 3411 N N . PHE A 1 411 ? 11.454 18.608 40.315 1.00 88.69 411 PHE A N 1
ATOM 3412 C CA . PHE A 1 411 ? 10.307 17.701 40.352 1.00 88.69 411 PHE A CA 1
ATOM 3413 C C . PHE A 1 411 ? 10.643 16.419 41.139 1.00 88.69 411 PHE A C 1
ATOM 3415 O O . PHE A 1 411 ? 10.720 15.317 40.581 1.00 88.69 411 PHE A O 1
ATOM 3422 N N . PRO A 1 412 ? 10.862 16.529 42.463 1.00 83.81 412 PRO A N 1
ATOM 3423 C CA . PRO A 1 412 ? 11.258 15.390 43.281 1.00 83.81 412 PRO A CA 1
ATOM 3424 C C . PRO A 1 412 ? 10.159 14.317 43.321 1.00 83.81 412 PRO A C 1
ATOM 3426 O O . PRO A 1 412 ? 9.013 14.600 43.674 1.00 83.81 412 PRO A O 1
ATOM 3429 N N . ASN A 1 413 ? 10.531 13.062 43.039 1.00 82.50 413 ASN A N 1
ATOM 3430 C CA . ASN A 1 413 ? 9.623 11.903 42.926 1.00 82.50 413 ASN A CA 1
ATOM 3431 C C . ASN A 1 413 ? 8.575 12.044 41.809 1.00 82.50 413 ASN A C 1
ATOM 3433 O O . ASN A 1 413 ? 7.418 11.644 41.963 1.00 82.50 413 ASN A O 1
ATOM 3437 N N . GLN A 1 414 ? 8.969 12.694 40.718 1.00 85.25 414 GLN A N 1
ATOM 3438 C CA . GLN A 1 414 ? 8.140 12.891 39.531 1.00 85.25 414 GLN A CA 1
ATOM 3439 C C . GLN A 1 414 ? 8.928 12.664 38.234 1.00 85.25 414 GLN A C 1
ATOM 3441 O O . GLN A 1 414 ? 8.319 12.361 37.217 1.00 85.25 414 GLN A O 1
ATOM 3446 N N . ALA A 1 415 ? 10.259 12.772 38.268 1.00 87.94 415 ALA A N 1
ATOM 3447 C CA . ALA A 1 415 ? 11.121 12.545 37.113 1.00 87.94 415 ALA A CA 1
ATOM 3448 C C . ALA A 1 415 ? 11.395 11.048 36.866 1.00 87.94 415 ALA A C 1
ATOM 3450 O O . ALA A 1 415 ? 11.996 10.377 37.709 1.00 87.94 415 ALA A O 1
ATOM 3451 N N . LEU A 1 416 ? 11.002 10.540 35.696 1.00 85.38 416 LEU A N 1
ATOM 3452 C CA . LEU A 1 416 ? 11.292 9.184 35.215 1.00 85.38 416 LEU A CA 1
ATOM 3453 C C . LEU A 1 416 ? 12.143 9.270 33.940 1.00 85.38 416 LEU A C 1
ATOM 3455 O O . LEU A 1 416 ? 11.743 9.947 32.996 1.00 85.38 416 LEU A O 1
ATOM 3459 N N . LEU A 1 417 ? 13.286 8.581 33.892 1.00 85.12 417 LEU A N 1
ATOM 3460 C CA . LEU A 1 417 ? 14.092 8.454 32.672 1.00 85.12 417 LEU A CA 1
ATOM 3461 C C . LEU A 1 417 ? 13.838 7.091 32.032 1.00 85.12 417 LEU A C 1
ATOM 3463 O O . LEU A 1 417 ? 13.877 6.073 32.728 1.00 85.12 417 LEU A O 1
ATOM 3467 N N . SER A 1 418 ? 13.624 7.092 30.719 1.00 82.31 418 SER A N 1
ATOM 3468 C CA . SER A 1 418 ? 13.552 5.893 29.889 1.00 82.31 418 SER A CA 1
ATOM 3469 C C . SER A 1 418 ? 14.611 5.947 28.796 1.00 82.31 418 SER A C 1
ATOM 3471 O O . SER A 1 418 ? 14.685 6.929 28.052 1.00 82.31 418 SER A O 1
ATOM 3473 N N . VAL A 1 419 ? 15.421 4.894 28.697 1.00 78.12 419 VAL A N 1
ATOM 3474 C CA . VAL A 1 419 ? 16.408 4.717 27.625 1.00 78.12 419 VAL A CA 1
ATOM 3475 C C . VAL A 1 419 ? 15.992 3.532 26.750 1.00 78.12 419 VAL A C 1
ATOM 3477 O O . VAL A 1 419 ? 16.032 2.384 27.193 1.00 78.12 419 VAL A O 1
ATOM 3480 N N . GLU A 1 420 ? 15.624 3.803 25.498 1.00 70.44 420 GLU A N 1
ATOM 3481 C CA . GLU A 1 420 ? 15.287 2.798 24.480 1.00 70.44 420 GLU A CA 1
ATOM 3482 C C . GLU A 1 420 ? 16.300 2.830 23.319 1.00 70.44 420 GLU A C 1
ATOM 3484 O O . GLU A 1 420 ? 17.128 3.740 23.225 1.00 70.44 420 GLU A O 1
ATOM 3489 N N . GLU A 1 421 ? 16.303 1.811 22.447 1.00 63.19 421 GLU A N 1
ATOM 3490 C CA . GLU A 1 421 ? 17.229 1.747 21.304 1.00 63.19 421 GLU A CA 1
ATOM 3491 C C . GLU A 1 421 ? 17.041 2.964 20.377 1.00 63.19 421 GLU A C 1
ATOM 3493 O O . GLU A 1 421 ? 16.159 2.979 19.525 1.00 63.19 421 GLU A O 1
ATOM 3498 N N . GLY A 1 422 ? 17.906 3.970 20.531 1.00 61.41 422 GLY A N 1
ATOM 3499 C CA . GLY A 1 422 ? 17.922 5.180 19.704 1.00 61.41 422 GLY A CA 1
ATOM 3500 C C . GLY A 1 422 ? 17.242 6.408 20.317 1.00 61.41 422 GLY A C 1
ATOM 3501 O O . GLY A 1 422 ? 17.379 7.482 19.748 1.00 61.41 422 GLY A O 1
ATOM 3502 N N . SER A 1 423 ? 16.585 6.304 21.479 1.00 70.00 423 SER A N 1
ATOM 3503 C CA . SER A 1 423 ? 15.909 7.448 22.114 1.00 70.00 423 SER A CA 1
ATOM 3504 C C . SER A 1 423 ? 16.051 7.455 23.633 1.00 70.00 423 SER A C 1
ATOM 3506 O O . SER A 1 423 ? 15.915 6.428 24.295 1.00 70.00 423 SER A O 1
ATOM 3508 N N . THR A 1 424 ? 16.292 8.636 24.202 1.00 80.44 424 THR A N 1
ATOM 3509 C CA . THR A 1 424 ? 16.263 8.856 25.654 1.00 80.44 424 THR A CA 1
ATOM 3510 C C . THR A 1 424 ? 15.199 9.892 25.986 1.00 80.44 424 THR A C 1
ATOM 3512 O O . THR A 1 424 ? 15.256 11.016 25.491 1.00 80.44 424 THR A O 1
ATOM 3515 N N . SER A 1 425 ? 14.249 9.529 26.844 1.00 83.25 425 SER A N 1
ATOM 3516 C CA . SER A 1 425 ? 13.108 10.375 27.203 1.00 83.25 425 SER A CA 1
ATOM 3517 C C . SER A 1 425 ? 13.036 10.589 28.709 1.00 83.25 425 SER A C 1
ATOM 3519 O O . SER A 1 425 ? 13.180 9.652 29.495 1.00 83.25 425 SER A O 1
ATOM 3521 N N . LEU A 1 426 ? 12.791 11.834 29.109 1.00 87.69 426 LEU A N 1
ATOM 3522 C CA . LEU A 1 426 ? 12.614 12.259 30.491 1.00 87.69 426 LEU A CA 1
ATOM 3523 C C . LEU A 1 426 ? 11.160 12.695 30.705 1.00 87.69 426 LEU A C 1
ATOM 3525 O O . LEU A 1 426 ? 10.709 13.677 30.123 1.00 87.69 426 LEU A O 1
ATOM 3529 N N . PHE A 1 427 ? 10.436 11.987 31.564 1.00 86.44 427 PHE A N 1
ATOM 3530 C CA . PHE A 1 427 ? 9.036 12.261 31.884 1.00 86.44 427 PHE A CA 1
ATOM 3531 C C . PHE A 1 427 ? 8.916 12.986 33.223 1.00 86.44 427 PHE A C 1
ATOM 3533 O O . PHE A 1 427 ? 9.515 12.553 34.210 1.00 86.44 427 PHE A O 1
ATOM 3540 N N . ILE A 1 428 ? 8.089 14.033 33.289 1.00 88.06 428 ILE A N 1
ATOM 3541 C CA . ILE A 1 428 ? 7.690 14.683 34.546 1.00 88.06 428 ILE A CA 1
ATOM 3542 C C . ILE A 1 428 ? 6.254 14.277 34.891 1.00 88.06 428 ILE A C 1
ATOM 3544 O O . ILE A 1 428 ? 5.279 14.863 34.430 1.00 88.06 428 ILE A O 1
ATOM 3548 N N . LEU A 1 429 ? 6.117 13.252 35.727 1.00 85.00 429 LEU A N 1
ATOM 3549 C CA . LEU A 1 429 ? 4.842 12.598 36.010 1.00 85.00 429 LEU A CA 1
ATOM 3550 C C . LEU A 1 429 ? 4.154 13.155 37.269 1.00 85.00 429 LEU A C 1
ATOM 3552 O O . LEU A 1 429 ? 4.809 13.576 38.230 1.00 85.00 429 LEU A O 1
ATOM 3556 N N . PRO A 1 430 ? 2.815 13.096 37.360 1.00 82.62 430 PRO A N 1
ATOM 3557 C CA . PRO A 1 430 ? 2.114 13.284 38.625 1.00 82.62 430 PRO A CA 1
ATOM 3558 C C . PRO A 1 430 ? 2.612 12.292 39.688 1.00 82.62 430 PRO A C 1
ATOM 3560 O O . PRO A 1 430 ? 2.811 11.109 39.406 1.00 82.62 430 PRO A O 1
ATOM 3563 N N . SER A 1 431 ? 2.772 12.740 40.937 1.00 79.31 431 SER A N 1
ATOM 3564 C CA . SER A 1 431 ? 3.377 11.916 41.998 1.00 79.31 431 SER A CA 1
ATOM 3565 C C . SER A 1 431 ? 2.641 10.598 42.273 1.00 79.31 431 SER A C 1
ATOM 3567 O O . SER A 1 431 ? 3.259 9.639 42.725 1.00 79.31 431 SER A O 1
ATOM 3569 N N . ASN A 1 432 ? 1.327 10.525 42.028 1.00 78.94 432 ASN A N 1
ATOM 3570 C CA . ASN A 1 432 ? 0.563 9.279 42.168 1.00 78.94 432 ASN A CA 1
ATOM 3571 C C . ASN A 1 432 ? 0.936 8.246 41.096 1.00 78.94 432 ASN A C 1
ATOM 3573 O O . ASN A 1 432 ? 0.964 7.057 41.396 1.00 78.94 432 ASN A O 1
ATOM 3577 N N . ILE A 1 433 ? 1.263 8.700 39.887 1.00 82.19 433 ILE A N 1
ATOM 3578 C CA . ILE A 1 433 ? 1.674 7.842 38.776 1.00 82.19 433 ILE A CA 1
ATOM 3579 C C . ILE A 1 433 ? 3.113 7.380 38.958 1.00 82.19 433 ILE A C 1
ATOM 3581 O O . ILE A 1 433 ? 3.379 6.185 38.878 1.00 82.19 433 ILE A O 1
ATOM 3585 N N . PHE A 1 434 ? 4.016 8.293 39.320 1.00 83.31 434 PHE A N 1
ATOM 3586 C CA . PHE A 1 434 ? 5.395 7.935 39.654 1.00 83.31 434 PHE A CA 1
ATOM 3587 C C . PHE A 1 434 ? 5.450 6.863 40.755 1.00 83.31 434 PHE A C 1
ATOM 3589 O O . PHE A 1 434 ? 6.115 5.839 40.616 1.00 83.31 434 PHE A O 1
ATOM 3596 N N . LYS A 1 435 ? 4.665 7.056 41.821 1.00 80.44 435 LYS A N 1
ATOM 3597 C CA . LYS A 1 435 ? 4.565 6.099 42.923 1.00 80.44 435 LYS A CA 1
ATOM 3598 C C . LYS A 1 435 ? 4.009 4.737 42.485 1.00 80.44 435 LYS A C 1
ATOM 3600 O O . LYS A 1 435 ? 4.477 3.715 42.972 1.00 80.44 435 LYS A O 1
ATOM 3605 N N . LEU A 1 436 ? 3.020 4.712 41.589 1.00 80.94 436 LEU A N 1
ATOM 3606 C CA . LEU A 1 436 ? 2.449 3.467 41.063 1.00 80.94 436 LEU A CA 1
ATOM 3607 C C . LEU A 1 436 ? 3.495 2.641 40.298 1.00 80.94 436 LEU A C 1
ATOM 3609 O O . LEU A 1 436 ? 3.546 1.419 40.458 1.00 80.94 436 LEU A O 1
ATOM 3613 N N . LEU A 1 437 ? 4.326 3.305 39.491 1.00 81.25 437 LEU A N 1
ATOM 3614 C CA . LEU A 1 437 ? 5.408 2.671 38.734 1.00 81.25 437 LEU A CA 1
ATOM 3615 C C . LEU A 1 437 ? 6.479 2.097 39.673 1.00 81.25 437 LEU A C 1
ATOM 3617 O O . LEU A 1 437 ? 6.837 0.925 39.547 1.00 81.25 437 LEU A O 1
ATOM 3621 N N . GLU A 1 438 ? 6.901 2.878 40.674 1.00 79.25 438 GLU A N 1
ATOM 3622 C CA . GLU A 1 438 ? 7.873 2.452 41.690 1.00 79.25 438 GLU A CA 1
ATOM 3623 C C . GLU A 1 438 ? 7.369 1.237 42.492 1.00 79.25 438 GLU A C 1
ATOM 3625 O O . GLU A 1 438 ? 8.074 0.237 42.632 1.00 79.25 438 GLU A O 1
ATOM 3630 N N . GLU A 1 439 ? 6.117 1.270 42.969 1.00 79.69 439 GLU A N 1
ATOM 3631 C CA . GLU A 1 439 ? 5.502 0.160 43.716 1.00 79.69 439 GLU A CA 1
ATOM 3632 C C . GLU A 1 439 ? 5.364 -1.125 42.881 1.00 79.69 439 GLU A C 1
ATOM 3634 O O . GLU A 1 439 ? 5.291 -2.222 43.443 1.00 79.69 439 GLU A O 1
ATOM 3639 N N . SER A 1 440 ? 5.359 -0.999 41.553 1.00 72.12 440 SER A N 1
ATOM 3640 C CA . SER A 1 440 ? 5.215 -2.113 40.611 1.00 72.12 440 SER A CA 1
ATOM 3641 C C . SER A 1 440 ? 6.549 -2.615 40.051 1.00 72.12 440 SER A C 1
ATOM 3643 O O . SER A 1 440 ? 6.560 -3.513 39.210 1.00 72.12 440 SER A O 1
ATOM 3645 N N . GLY A 1 441 ? 7.677 -2.085 40.539 1.00 70.00 441 GLY A N 1
ATOM 3646 C CA . GLY A 1 441 ? 9.020 -2.514 40.143 1.00 70.00 441 GLY A CA 1
ATOM 3647 C C . GLY A 1 441 ? 9.486 -1.972 38.790 1.00 70.00 441 GLY A C 1
ATOM 3648 O O . GLY A 1 441 ? 10.444 -2.504 38.232 1.00 70.00 441 GLY A O 1
ATOM 3649 N N . ILE A 1 442 ? 8.827 -0.937 38.259 1.00 73.25 442 ILE A N 1
ATOM 3650 C CA . ILE A 1 442 ? 9.302 -0.195 37.088 1.00 73.25 442 ILE A CA 1
ATOM 3651 C C . ILE A 1 442 ? 10.254 0.881 37.603 1.00 73.25 442 ILE A C 1
ATOM 3653 O O . ILE A 1 442 ? 9.846 1.970 38.006 1.00 73.25 442 ILE A O 1
ATOM 3657 N N . GLU A 1 443 ? 11.533 0.525 37.666 1.00 69.81 443 GLU A N 1
ATOM 3658 C CA . GLU A 1 443 ? 12.582 1.424 38.132 1.00 69.81 443 GLU A CA 1
ATOM 3659 C C . GLU A 1 443 ? 12.962 2.418 37.032 1.00 69.81 443 GLU A C 1
ATOM 3661 O O . GLU A 1 443 ? 13.079 2.070 35.856 1.00 69.81 443 GLU A O 1
ATOM 3666 N N . SER A 1 444 ? 13.157 3.672 37.440 1.00 67.56 444 SER A N 1
ATOM 3667 C CA . SER A 1 444 ? 13.749 4.697 36.586 1.00 67.56 444 SER A CA 1
ATOM 3668 C C . SER A 1 444 ? 15.159 4.274 36.187 1.00 67.56 444 SER A C 1
ATOM 3670 O O . SER A 1 444 ? 15.938 3.862 37.051 1.00 67.56 444 SER A O 1
ATOM 3672 N N . ASP A 1 445 ? 15.535 4.476 34.923 1.00 67.62 445 ASP A N 1
ATOM 3673 C CA . ASP A 1 445 ? 16.916 4.243 34.475 1.00 67.62 445 ASP A CA 1
ATOM 3674 C C . ASP A 1 445 ? 17.909 5.244 35.121 1.00 67.62 445 ASP A C 1
ATOM 3676 O O . ASP A 1 445 ? 19.117 5.102 34.982 1.00 67.62 445 ASP A O 1
ATOM 3680 N N . LEU A 1 446 ? 17.408 6.213 35.906 1.00 57.25 446 LEU A N 1
ATOM 3681 C CA . LEU A 1 446 ? 18.184 7.087 36.801 1.00 57.25 446 LEU A CA 1
ATOM 3682 C C . LEU A 1 446 ? 18.781 6.374 38.025 1.00 57.25 446 LEU A C 1
ATOM 3684 O O . LEU A 1 446 ? 19.667 6.929 38.673 1.00 57.25 446 LEU A O 1
ATOM 3688 N N . LEU A 1 447 ? 18.246 5.209 38.411 1.00 43.00 447 LEU A N 1
ATOM 3689 C CA . LEU A 1 447 ? 18.593 4.513 39.659 1.00 43.00 447 LEU A CA 1
ATOM 3690 C C . LEU A 1 447 ? 19.563 3.331 39.469 1.00 43.00 447 LEU A C 1
ATOM 3692 O O . LEU A 1 447 ? 19.935 2.715 40.471 1.00 43.00 447 LEU A O 1
ATOM 3696 N N . ASN A 1 448 ? 19.982 3.035 38.230 1.00 36.81 448 ASN A N 1
ATOM 3697 C CA . ASN A 1 448 ? 20.827 1.884 37.875 1.00 36.81 448 ASN A CA 1
ATOM 3698 C C . ASN A 1 448 ? 22.262 2.245 37.477 1.00 36.81 448 ASN A C 1
ATOM 3700 O O . ASN A 1 448 ? 22.456 3.236 36.741 1.00 36.81 448 ASN A O 1
#

Secondary structure (DSSP, 8-state):
--S-TT-HHHHHHHHHHHHHHHHHHHHTT--HHHHHHHHHHHHH------SS-SS-SS-HHHHHHTSS---HHHHHHHHHHHHHH-SSHHHHHHHHHHHHHHHHHT-SSPPPTT--SS-SSTT-S-HHHHHIIIII-HHHHTSHHHHHTHHHHHHHHHHHHHHHTTHHHHHHHHHHT--TTS-----TT-HHHHHHTTGGGT--HHHHHHHHTTT--HHHHHHHHHHHHHHHHTGGGS-HHHHHHHHHHHHHHT-TTS-HHHHHHHHHHHTT-S--HHHHHHHHHHHHHHHTT-PPPHHHHHHHHHHTT--HHHHHHHHHHHTGGGEEEE--TT-TTTTSTT-HHHHHHHHHHHHHTTS-S-EEEEEETTTTEEEEEETTEEEEEEESS-TTSHHHHHHHHHHHHHHHHHSTTTEEEEEETTEEEEEE--HHHHHHHHHTT---GGG-